Protein AF-A0A6B0HP04-F1 (afdb_monomer)

Foldseek 3Di:
DDADDFDQLVLLLLQLLLVLVLPDQDDVQFHLACQQLLNQLVVLLVVCLVPQDLVSQQSNLDCSNFVCSVPCHSVNLCVLDPHSNVVNVVLVCLLPDPDDDQVVCVNDPHNQSSLQSSCSSVVQRHARGHPLLLQLLVLRPFDNDPGRVSVRVSVVSVVVVSCVRNNQSLVPGPSRDRSNSSSSSSSSRSSPDDPVRSCVSRDDLVSNPSPCSSVQDRPPDFWDFDPCVVLLVQLLVQVVQVQQDCPHDCPGSLNSHHDVVLVVLLVLCVPPQVVVDPQLQFDLVCLLVNLVSQQDQRPHPGRPQLVQLPNPVSVLLSVLLSVLCNVPSHLNSSLRSLLPPPVRDNSSSLVSQCVSSVVSDVQAQSSQQNSQVVVCSNPFAQGARRDQQLLQQNCVVTTPDHGDGGNDRSSRVSSRVNCNVPVVVSSVVRDDDDGSSSVNSSSVCPRPVNVVPD

pLDDT: mean 89.55, std 11.09, range [33.69, 98.44]

Solvent-accessible surface area (backbone atoms only — not comparable to full-atom values): 24514 Å² total; per-residue (Å²): 135,78,84,75,82,64,53,75,33,50,49,47,43,41,38,31,46,29,63,44,47,54,76,45,46,63,58,91,59,35,58,43,45,91,80,18,45,45,53,44,34,43,55,31,47,54,53,17,65,76,52,53,36,68,68,40,44,40,60,37,36,20,54,80,34,30,74,46,24,58,61,78,30,42,67,52,50,58,70,75,41,95,44,43,57,62,51,35,54,52,50,50,48,55,59,70,49,92,65,90,61,78,70,55,41,80,73,44,96,42,50,45,35,53,40,28,52,44,6,42,59,33,36,87,80,36,67,44,38,33,71,45,30,48,46,18,40,34,59,65,70,45,74,73,57,92,46,70,69,51,40,52,53,46,48,54,49,46,48,56,52,42,48,73,57,40,48,64,46,30,66,89,44,101,44,54,60,45,63,33,51,55,53,30,34,52,22,30,23,66,48,71,48,53,72,66,58,49,43,70,72,44,54,48,96,83,53,65,30,44,76,59,33,76,69,57,69,77,89,82,71,82,66,62,76,50,93,54,62,66,57,53,53,34,49,46,50,20,54,75,73,39,19,33,35,96,85,28,53,50,89,38,71,58,61,52,48,64,54,53,47,58,61,52,46,39,47,44,39,63,71,50,47,57,77,71,45,54,56,62,66,41,47,44,84,45,41,62,62,52,55,54,70,58,53,43,31,75,86,46,101,45,34,44,59,19,45,76,55,61,36,72,63,12,39,53,50,50,49,48,52,52,52,55,34,69,75,41,24,60,61,37,14,54,39,48,9,47,51,55,36,79,89,54,61,66,45,47,25,48,43,38,40,45,69,77,51,40,92,76,34,95,60,26,36,66,51,46,23,55,54,24,47,55,42,20,49,77,38,32,75,72,30,46,58,50,44,64,74,35,49,35,50,48,33,55,74,28,28,99,46,84,69,73,87,41,64,52,48,69,61,48,51,49,53,32,52,33,42,46,70,50,53,46,54,54,39,55,78,70,41,87,84,62,35,25,64,54,54,44,46,53,36,54,55,58,25,65,87,56,60,64,73,121

Mean predicted aligned error: 9.83 Å

Radius of gyration: 28.69 Å; Cα contacts (8 Å, |Δi|>4): 648; chains: 1; bounding box: 61×45×86 Å

Secondary structure (DSSP, 8-state):
-------HHHHHHHHHHHHHHTT-SEETTEE-STTSHHHHHHHHHHHHHHS--HHHHHHHSSTTT-GGGGTTHHHHHHHHSSSHHHHHHHHHHHHH-SS--GGGGGTSS-HHHHHHHHHHHSTTTS----HHHHHHHHHTT----SSHHHHHHHHHHHHHHHHHHT-STTTTSTT---HHHHHHHHHHHHHHS-HHHHHHHH--SS-TT-TTSTT---S-----B-S-HHHHHHHHHHHHTTTTSTT--TTSTTTT---HHHHHHHHHIIIIIHHH--TTS--TTTHHHHHHHTT--TTSSS-HHHHHTTTHHHHHHHHHHHHHHHHSHHHHHHHHHHHH-TTS-HHHHHHHHHHHHGGG-TTSHHHHHHHHHHHHHHSTTT-PPP-HHHHHHHHHHHBS-PPPSS--HHHHHHHHHHIIIIIIHHHTTTSSS--HHHHHHHHHHHSHHHHT--

Nearest PDB structures (foldseek):
  8afa-assembly1_A  TM=1.243E-01  e=7.613E+00  Thermococcus kodakarensis

Structure (mmCIF, N/CA/C/O backbone):
data_AF-A0A6B0HP04-F1
#
_entry.id   AF-A0A6B0HP04-F1
#
loop_
_atom_site.group_PDB
_atom_site.id
_atom_site.type_symbol
_atom_site.label_atom_id
_atom_site.label_alt_id
_atom_site.label_comp_id
_atom_site.label_asym_id
_atom_site.label_entity_id
_atom_site.label_seq_id
_atom_site.pdbx_PDB_ins_code
_atom_site.Cartn_x
_atom_site.Cartn_y
_atom_site.Cartn_z
_atom_site.occupancy
_atom_site.B_iso_or_equiv
_atom_site.auth_seq_id
_atom_site.auth_comp_id
_atom_site.auth_asym_id
_atom_site.auth_atom_id
_atom_site.pdbx_PDB_model_num
ATOM 1 N N . MET A 1 1 ? -24.198 5.811 -0.602 1.00 44.31 1 MET A N 1
ATOM 2 C CA . MET A 1 1 ? -22.873 5.633 0.008 1.00 44.31 1 MET A CA 1
ATOM 3 C C . MET A 1 1 ? -21.838 5.913 -1.053 1.00 44.31 1 MET A C 1
ATOM 5 O O . MET A 1 1 ? -21.902 5.335 -2.134 1.00 44.31 1 MET A O 1
ATOM 9 N N . THR A 1 2 ? -20.998 6.901 -0.793 1.00 41.59 2 THR A N 1
ATOM 10 C CA . THR A 1 2 ? -19.777 7.172 -1.546 1.00 41.59 2 THR A CA 1
ATOM 11 C C . THR A 1 2 ? -18.759 6.116 -1.142 1.00 41.59 2 THR A C 1
ATOM 13 O O . THR A 1 2 ? -18.532 5.911 0.039 1.00 41.59 2 THR A O 1
ATOM 16 N N . TYR A 1 3 ? -18.212 5.396 -2.114 1.00 49.06 3 TYR A N 1
ATOM 17 C CA . TYR A 1 3 ? -17.184 4.394 -1.861 1.00 49.06 3 TYR A CA 1
ATOM 18 C C . TYR A 1 3 ? -15.861 5.108 -1.561 1.00 49.06 3 TYR A C 1
ATOM 20 O O . TYR A 1 3 ? -15.370 5.855 -2.415 1.00 49.06 3 TYR A O 1
ATOM 28 N N . HIS A 1 4 ? -15.311 4.919 -0.359 1.00 64.38 4 HIS A N 1
ATOM 29 C CA . HIS A 1 4 ? -13.972 5.392 -0.025 1.00 64.38 4 HIS A CA 1
ATOM 30 C C . HIS A 1 4 ? -12.952 4.405 -0.602 1.00 64.38 4 HIS A C 1
ATOM 32 O O . HIS A 1 4 ? -12.793 3.294 -0.107 1.00 64.38 4 HIS A O 1
ATOM 38 N N . SER A 1 5 ? -12.281 4.792 -1.688 1.00 67.62 5 SER A N 1
ATOM 39 C CA . SER A 1 5 ? -11.224 3.965 -2.275 1.00 67.62 5 SER A CA 1
ATOM 40 C C . SER A 1 5 ? -9.952 4.116 -1.447 1.00 67.62 5 SER A C 1
ATOM 42 O O . SER A 1 5 ? -9.248 5.120 -1.578 1.00 67.62 5 SER A O 1
ATOM 44 N N . VAL A 1 6 ? -9.645 3.111 -0.629 1.00 76.94 6 VAL A N 1
ATOM 45 C CA . VAL A 1 6 ? -8.334 2.973 0.017 1.00 76.94 6 VAL A CA 1
ATOM 46 C C . VAL A 1 6 ? -7.264 2.577 -1.014 1.00 76.94 6 VAL A C 1
ATOM 48 O O . VAL A 1 6 ? -7.573 2.055 -2.088 1.00 76.94 6 VAL A O 1
ATOM 51 N N . GLY A 1 7 ? -5.999 2.902 -0.739 1.00 75.25 7 GLY A N 1
ATOM 52 C CA . GLY A 1 7 ? -4.878 2.597 -1.629 1.00 75.25 7 GLY A CA 1
ATOM 53 C C . GLY A 1 7 ? -4.418 1.135 -1.534 1.00 75.25 7 GLY A C 1
ATOM 54 O O . GLY A 1 7 ? -4.752 0.430 -0.586 1.00 75.25 7 GLY A O 1
ATOM 55 N N . PRO A 1 8 ? -3.590 0.664 -2.484 1.00 77.00 8 PRO A N 1
ATOM 56 C CA . PRO A 1 8 ? -3.168 -0.739 -2.568 1.00 77.00 8 PRO A CA 1
ATOM 57 C C . PRO A 1 8 ? -2.414 -1.238 -1.327 1.00 77.00 8 PRO A C 1
ATOM 59 O O . PRO A 1 8 ? -2.502 -2.412 -0.994 1.00 77.00 8 PRO A O 1
ATOM 62 N N . ARG A 1 9 ? -1.687 -0.361 -0.620 1.00 79.44 9 ARG A N 1
ATOM 63 C CA . ARG A 1 9 ? -1.007 -0.729 0.632 1.00 79.44 9 ARG A CA 1
ATOM 64 C C . ARG A 1 9 ? -1.981 -0.901 1.795 1.00 79.44 9 ARG A C 1
ATOM 66 O O . ARG A 1 9 ? -1.792 -1.804 2.597 1.00 79.44 9 ARG A O 1
ATOM 73 N N . GLN A 1 10 ? -3.017 -0.063 1.876 1.00 85.62 10 GLN A N 1
ATOM 74 C CA . GLN A 1 10 ? -4.086 -0.243 2.860 1.00 85.62 10 GLN A CA 1
ATOM 75 C C . GLN A 1 10 ? -4.909 -1.506 2.568 1.00 85.62 10 GLN A C 1
ATOM 77 O O . GLN A 1 10 ? -5.288 -2.200 3.502 1.00 85.62 10 GLN A O 1
ATOM 82 N N . ILE A 1 11 ? -5.136 -1.835 1.291 1.00 86.19 11 ILE A N 1
ATOM 83 C CA . ILE A 1 11 ? -5.772 -3.102 0.893 1.00 86.19 11 ILE A CA 1
ATOM 84 C C . ILE A 1 11 ? -4.924 -4.291 1.352 1.00 86.19 11 ILE A C 1
ATOM 86 O O . ILE A 1 11 ? -5.423 -5.140 2.080 1.00 86.19 11 ILE A O 1
ATOM 90 N N . ALA A 1 12 ? -3.626 -4.299 1.028 1.00 83.75 12 ALA A N 1
ATOM 91 C CA . ALA A 1 12 ? -2.720 -5.361 1.468 1.00 83.75 12 ALA A CA 1
ATOM 92 C C . ALA A 1 12 ? -2.647 -5.479 3.004 1.00 83.75 12 ALA A C 1
ATOM 94 O O . ALA A 1 12 ? -2.504 -6.577 3.530 1.00 83.75 12 ALA A O 1
ATOM 95 N N . LEU A 1 13 ? -2.767 -4.361 3.731 1.00 89.19 13 LEU A N 1
ATOM 96 C CA . LEU A 1 13 ? -2.840 -4.349 5.193 1.00 89.19 13 LEU A CA 1
ATOM 97 C C . LEU A 1 13 ? -4.116 -5.021 5.719 1.00 89.19 13 LEU A C 1
ATOM 99 O O . LEU A 1 13 ? -4.037 -5.795 6.669 1.00 89.19 13 LEU A O 1
ATOM 103 N N . LEU A 1 14 ? -5.270 -4.734 5.110 1.00 92.94 14 LEU A N 1
ATOM 104 C CA . LEU A 1 14 ? -6.551 -5.358 5.456 1.00 92.94 14 LEU A CA 1
ATOM 105 C C . LEU A 1 14 ? -6.534 -6.865 5.166 1.00 92.94 14 LEU A C 1
ATOM 107 O O . LEU A 1 14 ? -6.918 -7.656 6.021 1.00 92.94 14 LEU A O 1
ATOM 111 N N . GLU A 1 15 ? -6.041 -7.267 3.997 1.00 91.00 15 GLU A N 1
ATOM 112 C CA . GLU A 1 15 ? -5.944 -8.678 3.599 1.00 91.00 15 GLU A CA 1
ATOM 113 C C . GLU A 1 15 ? -4.979 -9.454 4.513 1.00 91.00 15 GLU A C 1
ATOM 115 O O . GLU A 1 15 ? -5.320 -10.524 5.017 1.00 91.00 15 GLU A O 1
ATOM 120 N N . ALA A 1 16 ? -3.814 -8.875 4.832 1.00 90.62 16 ALA A N 1
ATOM 121 C CA . ALA A 1 16 ? -2.870 -9.477 5.774 1.00 90.62 16 ALA A CA 1
ATOM 122 C C . ALA A 1 16 ? -3.446 -9.579 7.197 1.00 90.62 16 ALA A C 1
ATOM 124 O O . ALA A 1 16 ? -3.199 -10.562 7.899 1.00 90.62 16 ALA A O 1
ATOM 125 N N . TRP A 1 17 ? -4.233 -8.586 7.625 1.00 95.00 17 TRP A N 1
ATOM 126 C CA . TRP A 1 17 ? -4.972 -8.648 8.883 1.00 95.00 17 TRP A CA 1
ATOM 127 C C . TRP A 1 17 ? -5.967 -9.812 8.889 1.00 95.00 17 TRP A C 1
ATOM 129 O O . TRP A 1 17 ? -5.932 -10.612 9.823 1.00 95.00 17 TRP A O 1
ATOM 139 N N . ALA A 1 18 ? -6.782 -9.952 7.838 1.00 94.81 18 ALA A N 1
ATOM 140 C CA . ALA A 1 18 ? -7.770 -11.023 7.704 1.00 94.81 18 ALA A CA 1
ATOM 141 C C . ALA A 1 18 ? -7.137 -12.414 7.858 1.00 94.81 18 ALA A C 1
ATOM 143 O O . ALA A 1 18 ? -7.615 -13.238 8.641 1.00 94.81 18 ALA A O 1
ATOM 144 N N . ASP A 1 19 ? -6.030 -12.657 7.155 1.00 92.00 19 ASP A N 1
ATOM 145 C CA . ASP A 1 19 ? -5.309 -13.929 7.213 1.00 92.00 19 ASP A CA 1
ATOM 146 C C . ASP A 1 19 ? -4.679 -14.174 8.593 1.00 92.00 19 ASP A C 1
ATOM 148 O O . ASP A 1 19 ? -4.688 -15.301 9.102 1.00 92.00 19 ASP A O 1
ATOM 152 N N . HIS A 1 20 ? -4.160 -13.124 9.236 1.00 94.12 20 HIS A N 1
ATOM 153 C CA . HIS A 1 20 ? -3.563 -13.222 10.565 1.00 94.12 20 HIS A CA 1
ATOM 154 C C . HIS A 1 20 ? -4.596 -13.656 11.615 1.00 94.12 20 HIS A C 1
ATOM 156 O O . HIS A 1 20 ? -4.400 -14.659 12.315 1.00 94.12 20 HIS A O 1
ATOM 162 N N . ILE A 1 21 ? -5.724 -12.946 11.698 1.00 96.06 21 ILE A N 1
ATOM 163 C CA . ILE A 1 21 ? -6.712 -13.154 12.765 1.00 96.06 21 ILE A CA 1
ATOM 164 C C . ILE A 1 21 ? -7.585 -14.393 12.578 1.00 96.06 21 ILE A C 1
ATOM 166 O O . ILE A 1 21 ? -8.239 -14.818 13.525 1.00 96.06 21 ILE A O 1
ATOM 170 N N . GLN A 1 22 ? -7.557 -15.048 11.415 1.00 94.88 22 GLN A N 1
ATOM 171 C CA . GLN A 1 22 ? -8.147 -16.386 11.269 1.00 94.88 22 GLN A CA 1
ATOM 172 C C . GLN A 1 22 ? -7.463 -17.425 12.171 1.00 94.88 22 GLN A C 1
ATOM 174 O O . GLN A 1 22 ? -8.083 -18.414 12.566 1.00 94.88 22 GLN A O 1
ATOM 179 N N . SER A 1 23 ? -6.184 -17.220 12.504 1.00 92.62 23 SER A N 1
ATOM 180 C CA . SER A 1 23 ? -5.383 -18.179 13.277 1.00 92.62 23 SER A CA 1
ATOM 181 C C . SER A 1 23 ? -4.893 -17.639 14.620 1.00 92.62 23 SER A C 1
ATOM 183 O O . SER A 1 23 ? -4.791 -18.404 15.582 1.00 92.62 23 SER A O 1
ATOM 185 N N . ALA A 1 24 ? -4.611 -16.339 14.710 1.00 94.88 24 ALA A N 1
ATOM 186 C CA . ALA A 1 24 ? -4.189 -15.679 15.934 1.00 94.88 24 ALA A CA 1
ATOM 187 C C . ALA A 1 24 ? -5.388 -15.036 16.641 1.00 94.88 24 ALA A C 1
ATOM 189 O O . ALA A 1 24 ? -6.139 -14.270 16.046 1.00 94.88 24 ALA A O 1
ATOM 190 N N . ASN A 1 25 ? -5.545 -15.318 17.934 1.00 95.12 25 ASN A N 1
ATOM 191 C CA . ASN A 1 25 ? -6.618 -14.753 18.757 1.00 95.12 25 ASN A CA 1
ATOM 192 C C . ASN A 1 25 ? -6.161 -13.575 19.635 1.00 95.12 25 ASN A C 1
ATOM 194 O O . ASN A 1 25 ? -6.972 -12.970 20.327 1.00 95.12 25 ASN A O 1
ATOM 198 N N . SER A 1 26 ? -4.864 -13.271 19.664 1.00 96.25 26 SER A N 1
ATOM 199 C CA . SER A 1 26 ? -4.288 -12.157 20.420 1.00 96.25 26 SER A CA 1
ATOM 200 C C . SER A 1 26 ? -2.874 -11.850 19.936 1.00 96.25 26 SER A C 1
ATOM 202 O O . SER A 1 26 ? -2.178 -12.726 19.411 1.00 96.25 26 SER A O 1
ATOM 204 N N . GLY A 1 27 ? -2.431 -10.615 20.154 1.00 93.69 27 GLY A N 1
ATOM 205 C CA . GLY A 1 27 ? -1.087 -10.170 19.811 1.00 93.69 27 GLY A CA 1
ATOM 206 C C . GLY A 1 27 ? -0.803 -8.754 20.309 1.00 93.69 27 GLY A C 1
ATOM 207 O O . GLY A 1 27 ? -1.573 -8.196 21.095 1.00 93.69 27 GLY A O 1
ATOM 208 N N . PRO A 1 28 ? 0.327 -8.154 19.904 1.00 91.56 28 PRO A N 1
ATOM 209 C CA . PRO A 1 28 ? 0.618 -6.762 20.219 1.00 91.56 28 PRO A CA 1
ATOM 210 C C . PRO A 1 28 ? -0.501 -5.851 19.703 1.00 91.56 28 PRO A C 1
ATOM 212 O O . PRO A 1 28 ? -0.720 -5.758 18.503 1.00 91.56 28 PRO A O 1
ATOM 215 N N . GLY A 1 29 ? -1.216 -5.185 20.609 1.00 90.44 29 GLY A N 1
ATOM 216 C CA . GLY A 1 29 ? -2.232 -4.194 20.246 1.00 90.44 29 GLY A CA 1
ATOM 217 C C . GLY A 1 29 ? -3.605 -4.738 19.842 1.00 90.44 29 GLY A C 1
ATOM 218 O O . GLY A 1 29 ? -4.435 -3.917 19.465 1.00 90.44 29 GLY A O 1
ATOM 219 N N . PHE A 1 30 ? -3.864 -6.050 19.944 1.00 95.69 30 PHE A N 1
ATOM 220 C CA . PHE A 1 30 ? -5.200 -6.616 19.715 1.00 95.69 30 PHE A CA 1
ATOM 221 C C . PHE A 1 30 ? -5.510 -7.846 20.592 1.00 95.69 30 PHE A C 1
ATOM 223 O O . PHE A 1 30 ? -4.615 -8.617 20.955 1.00 95.69 30 PHE A O 1
ATOM 230 N N . ASP A 1 31 ? -6.788 -8.045 20.916 1.00 96.88 31 ASP A N 1
ATOM 231 C CA . ASP A 1 31 ? -7.305 -9.148 21.734 1.00 96.88 31 ASP A CA 1
ATOM 232 C C . ASP A 1 31 ? -8.700 -9.600 21.254 1.00 96.88 31 ASP A C 1
ATOM 234 O O . ASP A 1 31 ? -9.708 -8.908 21.427 1.00 96.88 31 ASP A O 1
ATOM 238 N N . LEU A 1 32 ? -8.754 -10.796 20.666 1.00 97.50 32 LEU A N 1
ATOM 239 C CA . LEU A 1 32 ? -9.968 -11.466 20.181 1.00 97.50 32 LEU A CA 1
ATOM 240 C C . LEU A 1 32 ? -10.370 -12.635 21.096 1.00 97.50 32 LEU A C 1
ATOM 242 O O . LEU A 1 32 ? -11.213 -13.450 20.739 1.00 97.50 32 LEU A O 1
ATOM 246 N N . THR A 1 33 ? -9.752 -12.764 22.272 1.00 96.62 33 THR A N 1
ATOM 247 C CA . THR A 1 33 ? -10.056 -13.850 23.211 1.00 96.62 33 THR A CA 1
ATOM 248 C C . THR A 1 33 ? -11.347 -13.587 23.985 1.00 96.62 33 THR A C 1
ATOM 250 O O . THR A 1 33 ? -11.877 -12.478 23.991 1.00 96.62 33 THR A O 1
ATOM 253 N N . ASP A 1 34 ? -11.817 -14.574 24.749 1.00 92.69 34 ASP A N 1
ATOM 254 C CA . ASP A 1 34 ? -12.937 -14.392 25.681 1.00 92.69 34 ASP A CA 1
ATOM 255 C C . ASP A 1 34 ? -12.640 -13.403 26.827 1.00 92.69 34 ASP A C 1
ATOM 257 O O . ASP A 1 34 ? -13.553 -13.025 27.563 1.00 92.69 34 ASP A O 1
ATOM 261 N N . GLU A 1 35 ? -11.390 -12.966 26.998 1.00 92.38 35 GLU A N 1
ATOM 262 C CA . GLU A 1 35 ? -10.992 -11.968 27.997 1.00 92.38 35 GLU A CA 1
ATOM 263 C C . GLU A 1 35 ? -10.857 -10.553 27.410 1.00 92.38 35 GLU A C 1
ATOM 265 O O . GLU A 1 35 ? -10.394 -9.646 28.112 1.00 92.38 35 GLU A O 1
ATOM 270 N N . ASN A 1 36 ? -11.291 -10.352 26.159 1.00 95.56 36 ASN A N 1
ATOM 271 C CA . ASN A 1 36 ? -11.184 -9.086 25.440 1.00 95.56 36 ASN A CA 1
ATOM 272 C C . ASN A 1 36 ? -11.867 -7.907 26.154 1.00 95.56 36 ASN A C 1
ATOM 274 O O . ASN A 1 36 ? -12.677 -8.053 27.079 1.00 95.56 36 ASN A O 1
ATOM 278 N N . ARG A 1 37 ? -11.548 -6.688 25.699 1.00 95.94 37 ARG A N 1
ATOM 279 C CA . ARG A 1 37 ? -12.047 -5.460 26.331 1.00 95.94 37 ARG A CA 1
ATOM 280 C C . ARG A 1 37 ? -13.579 -5.392 26.346 1.00 95.94 37 ARG A C 1
ATOM 282 O O . ARG A 1 37 ? -14.122 -4.974 27.360 1.00 95.94 37 ARG A O 1
ATOM 289 N N . THR A 1 38 ? -14.277 -5.870 25.314 1.00 97.56 38 THR A N 1
ATOM 290 C CA . THR A 1 38 ? -15.752 -5.895 25.267 1.00 97.56 38 THR A CA 1
ATOM 291 C C . THR A 1 38 ? -16.346 -6.759 26.378 1.00 97.56 38 THR A C 1
ATOM 293 O O . THR A 1 38 ? -17.185 -6.276 27.142 1.00 97.56 38 THR A O 1
ATOM 296 N N . HIS A 1 39 ? -15.862 -7.990 26.556 1.00 96.94 39 HIS A N 1
ATOM 297 C CA . HIS A 1 39 ? -16.308 -8.850 27.656 1.00 96.94 39 HIS A CA 1
ATOM 298 C C . HIS A 1 39 ? -15.962 -8.259 29.029 1.00 96.94 39 HIS A C 1
ATOM 300 O O . HIS A 1 39 ? -16.782 -8.313 29.952 1.00 96.94 39 HIS A O 1
ATOM 306 N N . ARG A 1 40 ? -14.786 -7.628 29.174 1.00 97.25 40 ARG A N 1
ATOM 307 C CA . ARG A 1 40 ? -14.430 -6.911 30.411 1.00 97.25 40 ARG A CA 1
ATOM 308 C C . ARG A 1 40 ? -15.400 -5.764 30.698 1.00 97.25 40 ARG A C 1
ATOM 310 O O . ARG A 1 40 ? -15.859 -5.654 31.835 1.00 97.25 40 ARG A O 1
ATOM 317 N N . THR A 1 41 ? -15.762 -4.952 29.705 1.00 98.25 41 THR A N 1
ATOM 318 C CA . THR A 1 41 ? -16.743 -3.862 29.857 1.00 98.25 41 THR A CA 1
ATOM 319 C C . THR A 1 41 ? -18.097 -4.381 30.295 1.00 98.25 41 THR A C 1
ATOM 321 O O . THR A 1 41 ? -18.634 -3.889 31.286 1.00 98.25 41 THR A O 1
ATOM 324 N N . GLN A 1 42 ? -18.619 -5.407 29.626 1.00 98.25 42 GLN A N 1
ATOM 325 C CA . GLN A 1 42 ? -19.915 -5.993 29.962 1.00 98.25 42 GLN A CA 1
ATOM 326 C C . GLN A 1 42 ? -19.917 -6.563 31.386 1.00 98.25 42 GLN A C 1
ATOM 328 O O . GLN A 1 42 ? -20.769 -6.196 32.195 1.00 98.25 42 GLN A O 1
ATOM 333 N N . GLY A 1 43 ? -18.909 -7.364 31.749 1.00 97.94 43 GLY A N 1
ATOM 334 C CA . GLY A 1 43 ? -18.809 -7.946 33.089 1.00 97.94 43 GLY A CA 1
ATOM 335 C C . GLY A 1 43 ? -18.634 -6.901 34.199 1.00 97.94 43 GLY A C 1
ATOM 336 O O . GLY A 1 43 ? -19.220 -7.026 35.279 1.00 97.94 43 GLY A O 1
ATOM 337 N N . ARG A 1 44 ? -17.857 -5.835 33.956 1.00 98.06 44 ARG A N 1
ATOM 338 C CA . ARG A 1 44 ? -17.693 -4.732 34.920 1.00 98.06 44 ARG A CA 1
ATOM 339 C C . ARG A 1 44 ? -18.950 -3.874 35.028 1.00 98.06 44 ARG A C 1
ATOM 341 O O . ARG A 1 44 ? -19.288 -3.476 36.142 1.00 98.06 44 ARG A O 1
ATOM 348 N N . ALA A 1 45 ? -19.660 -3.641 33.926 1.00 98.19 45 ALA A N 1
ATOM 349 C CA . ALA A 1 45 ? -20.937 -2.937 33.929 1.00 98.19 45 ALA A CA 1
ATOM 350 C C . ALA A 1 45 ? -21.991 -3.724 34.717 1.00 98.19 45 ALA A C 1
ATOM 352 O O . ALA A 1 45 ? -22.591 -3.174 35.634 1.00 98.19 45 ALA A O 1
ATOM 353 N N . GLU A 1 46 ? -22.147 -5.025 34.462 1.00 98.31 46 GLU A N 1
ATOM 354 C CA . GLU A 1 46 ? -23.054 -5.891 35.230 1.00 98.31 46 GLU A CA 1
ATOM 355 C C . GLU A 1 46 ? -22.709 -5.913 36.724 1.00 98.31 46 GLU A C 1
ATOM 357 O O . GLU A 1 46 ? -23.587 -5.790 37.582 1.00 98.31 46 GLU A O 1
ATOM 362 N N . SER A 1 47 ? -21.418 -6.024 37.049 1.00 98.00 47 SER A N 1
ATOM 363 C CA . SER A 1 47 ? -20.941 -5.985 38.431 1.00 98.00 47 SER A CA 1
ATOM 364 C C . SER A 1 47 ? -21.257 -4.652 39.113 1.00 98.00 47 SER A C 1
ATOM 366 O O . SER A 1 47 ? -21.662 -4.650 40.277 1.00 98.00 47 SER A O 1
ATOM 368 N N . PHE A 1 48 ? -21.082 -3.525 38.420 1.00 98.44 48 PHE A N 1
ATOM 369 C CA . PHE A 1 48 ? -21.393 -2.200 38.948 1.00 98.44 48 PHE A CA 1
ATOM 370 C C . PHE A 1 48 ? -22.902 -1.995 39.129 1.00 98.44 48 PHE A C 1
ATOM 372 O O . PHE A 1 48 ? -23.330 -1.593 40.206 1.00 98.44 48 PHE A O 1
ATOM 379 N N . LEU A 1 49 ? -23.711 -2.359 38.132 1.00 98.31 49 LEU A N 1
ATOM 380 C CA . LEU A 1 49 ? -25.173 -2.258 38.176 1.00 98.31 49 LEU A CA 1
ATOM 381 C C . LEU A 1 49 ? -25.794 -3.119 39.288 1.00 98.31 49 LEU A C 1
ATOM 383 O O . LEU A 1 49 ? -26.808 -2.746 39.873 1.00 98.31 49 LEU A O 1
ATOM 387 N N . GLY A 1 50 ? -25.181 -4.262 39.613 1.00 97.94 50 GLY A N 1
ATOM 388 C CA . GLY A 1 50 ? -25.630 -5.127 40.705 1.00 97.94 50 GLY A CA 1
ATOM 389 C C . GLY A 1 50 ? -25.304 -4.619 42.118 1.00 97.94 50 GLY A C 1
ATOM 390 O O . GLY A 1 50 ? -25.945 -5.059 43.073 1.00 97.94 50 GLY A O 1
ATOM 391 N N . ASP A 1 51 ? -24.307 -3.740 42.271 1.00 97.69 51 ASP A N 1
ATOM 392 C CA . ASP A 1 51 ? -23.860 -3.170 43.557 1.00 97.69 51 ASP A CA 1
ATOM 393 C C . ASP A 1 51 ? -23.112 -1.835 43.320 1.00 97.69 51 ASP A C 1
ATOM 395 O O . ASP A 1 51 ? -21.872 -1.815 43.267 1.00 97.69 51 ASP A O 1
ATOM 399 N N . PRO A 1 52 ? -23.849 -0.719 43.137 1.00 97.44 52 PRO A N 1
ATOM 400 C CA . PRO A 1 52 ? -23.295 0.567 42.712 1.00 97.44 52 PRO A CA 1
ATOM 401 C C . PRO A 1 52 ? -22.401 1.204 43.780 1.00 97.44 52 PRO A C 1
ATOM 403 O O . PRO A 1 52 ? -22.832 1.978 44.631 1.00 97.44 52 PRO A O 1
ATOM 406 N N . THR A 1 53 ? -21.110 0.885 43.742 1.00 98.00 53 THR A N 1
ATOM 407 C CA . THR A 1 53 ? -20.100 1.456 44.641 1.00 98.00 53 THR A CA 1
ATOM 408 C C . THR A 1 53 ? -19.052 2.221 43.849 1.00 98.00 53 THR A C 1
ATOM 410 O O . THR A 1 53 ? -18.709 1.833 42.732 1.00 98.00 53 THR A O 1
ATOM 413 N N . GLU A 1 54 ? -18.467 3.265 44.446 1.00 97.44 54 GLU A N 1
ATOM 414 C CA . GLU A 1 54 ? -17.384 4.029 43.805 1.00 97.44 54 GLU A CA 1
ATOM 415 C C . GLU A 1 54 ? -16.215 3.134 43.370 1.00 97.44 54 GLU A C 1
ATOM 417 O O . GLU A 1 54 ? -15.610 3.362 42.328 1.00 97.44 54 GLU A O 1
ATOM 422 N N . ASN A 1 55 ? -15.899 2.091 44.147 1.00 97.38 55 ASN A N 1
ATOM 423 C CA . ASN A 1 55 ? -14.831 1.152 43.805 1.00 97.38 55 ASN A CA 1
ATOM 424 C C . ASN A 1 55 ? -15.159 0.354 42.539 1.00 97.38 55 ASN A C 1
ATOM 426 O O . ASN A 1 55 ? -14.312 0.262 41.658 1.00 97.38 55 ASN A O 1
ATOM 430 N N . ARG A 1 56 ? -16.380 -0.180 42.414 1.00 97.81 56 ARG A N 1
ATOM 431 C CA . ARG A 1 56 ? -16.791 -0.896 41.196 1.00 97.81 56 ARG A CA 1
ATOM 432 C C . ARG A 1 56 ? -16.903 0.039 39.998 1.00 97.81 56 ARG A C 1
ATOM 434 O O . ARG A 1 56 ? -16.524 -0.348 38.897 1.00 97.81 56 ARG A O 1
ATOM 441 N N . PHE A 1 57 ? -17.335 1.282 40.214 1.00 97.56 57 PHE A N 1
ATOM 442 C CA . PHE A 1 57 ? -17.311 2.292 39.161 1.00 97.56 57 PHE A CA 1
ATOM 443 C C . PHE A 1 57 ? -15.884 2.561 38.668 1.00 97.56 57 PHE A C 1
ATOM 445 O O . PHE A 1 57 ? -15.657 2.602 37.469 1.00 97.56 57 PHE A O 1
ATOM 452 N N . ARG A 1 58 ? -14.896 2.676 39.566 1.00 96.94 58 ARG A N 1
ATOM 453 C CA . ARG A 1 58 ? -13.480 2.853 39.185 1.00 96.94 58 ARG A CA 1
ATOM 454 C C . ARG A 1 58 ? -12.914 1.675 38.396 1.00 96.94 58 ARG A C 1
ATOM 456 O O . ARG A 1 58 ? -12.030 1.882 37.575 1.00 96.94 58 ARG A O 1
ATOM 463 N N . GLU A 1 59 ? -13.392 0.457 38.643 1.00 96.62 59 GLU A N 1
ATOM 464 C CA . GLU A 1 59 ? -13.006 -0.716 37.849 1.00 96.62 59 GL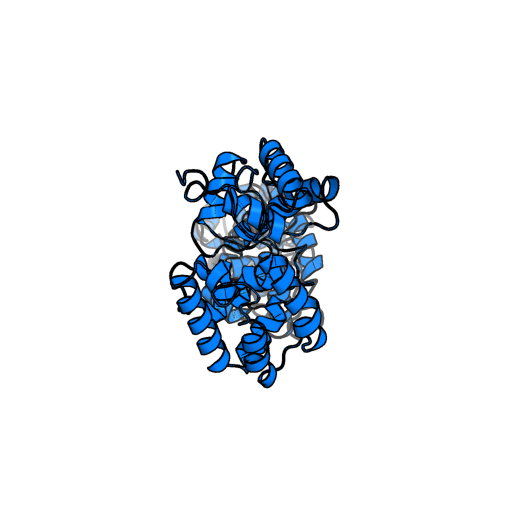U A CA 1
ATOM 465 C C . GLU A 1 59 ? -13.603 -0.660 36.432 1.00 96.62 59 GLU A C 1
ATOM 467 O O . GLU A 1 59 ? -12.903 -0.933 35.453 1.00 96.62 59 GLU A O 1
ATOM 472 N N . LEU A 1 60 ? -14.878 -0.271 36.315 1.00 97.00 60 LEU A N 1
ATOM 473 C CA . LEU A 1 60 ? -15.550 -0.057 35.031 1.00 97.00 60 LEU A CA 1
ATOM 474 C C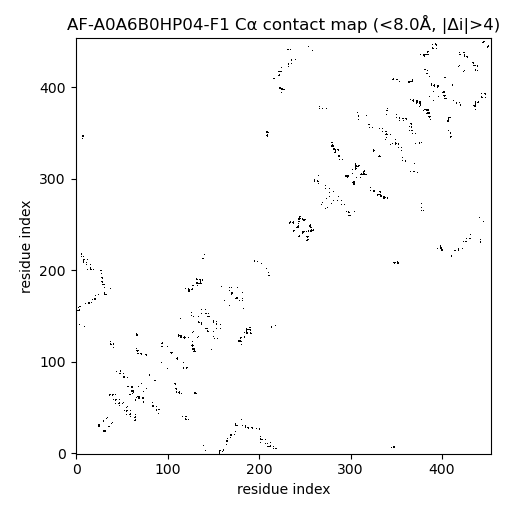 . LEU A 1 60 ? -14.928 1.107 34.245 1.00 97.00 60 LEU A C 1
ATOM 476 O O . LEU A 1 60 ? -14.672 0.988 33.054 1.00 97.00 60 LEU A O 1
ATOM 480 N N . TRP A 1 61 ? -14.645 2.217 34.918 1.00 96.12 61 TRP A N 1
ATOM 481 C CA . TRP A 1 61 ? -14.131 3.447 34.326 1.00 96.12 61 TRP A CA 1
ATOM 482 C C . TRP A 1 61 ? -12.600 3.507 34.418 1.00 96.12 61 TRP A C 1
ATOM 484 O O . TRP A 1 61 ? -12.014 4.353 35.099 1.00 96.12 61 TRP A O 1
ATOM 494 N N . SER A 1 62 ? -11.949 2.559 33.742 1.00 94.88 62 SER A N 1
ATOM 495 C CA . SER A 1 62 ? -10.493 2.392 33.698 1.00 94.88 62 SER A CA 1
ATOM 496 C C . SER A 1 62 ? -10.009 2.072 32.284 1.00 94.88 62 SER A C 1
ATOM 498 O O . SER A 1 62 ? -10.782 1.552 31.486 1.00 94.88 62 SER A O 1
ATOM 500 N N . TYR A 1 63 ? -8.723 2.313 31.992 1.00 92.38 63 TYR A N 1
ATOM 501 C CA . TYR A 1 63 ? -8.118 2.039 30.674 1.00 92.38 6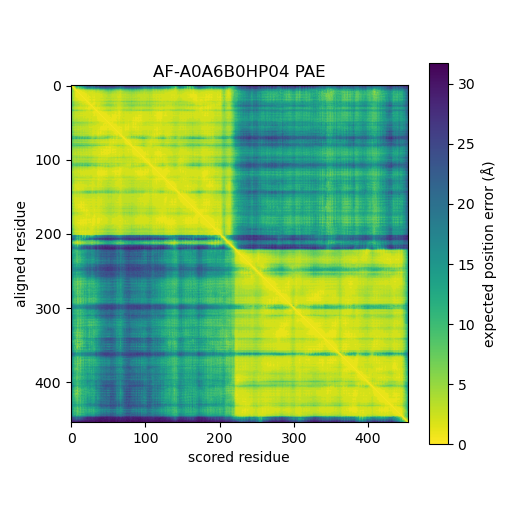3 TYR A CA 1
ATOM 502 C C . TYR A 1 63 ? -8.337 0.601 30.183 1.00 92.38 63 TYR A C 1
ATOM 504 O O . TYR A 1 63 ? -8.550 0.355 29.001 1.00 92.38 63 TYR A O 1
ATOM 512 N N . GLU A 1 64 ? -8.274 -0.365 31.103 1.00 91.56 64 GLU A N 1
ATOM 513 C CA . GLU A 1 64 ? -8.400 -1.791 30.778 1.00 91.56 64 GLU A CA 1
ATOM 514 C C . GLU A 1 64 ? -9.798 -2.162 30.265 1.00 91.56 64 GLU A C 1
ATOM 516 O O . GLU A 1 64 ? -9.949 -3.185 29.585 1.00 91.56 64 GLU A O 1
ATOM 521 N N . THR A 1 65 ? -10.790 -1.327 30.588 1.00 95.00 65 THR A N 1
ATOM 522 C CA . THR A 1 65 ? -12.211 -1.519 30.296 1.00 95.00 65 THR A CA 1
ATOM 523 C C . THR A 1 65 ? -12.723 -0.542 29.234 1.00 95.00 65 THR A C 1
ATOM 525 O O . THR A 1 65 ? -13.518 -0.931 28.387 1.00 95.00 65 THR A O 1
ATOM 528 N N . LEU A 1 66 ? -12.275 0.713 29.263 1.00 95.38 66 LEU A N 1
ATOM 529 C CA . LEU A 1 66 ? -12.617 1.784 28.328 1.00 95.38 66 LEU A CA 1
ATOM 530 C C . LEU A 1 66 ? -11.348 2.616 28.091 1.00 95.38 66 LEU A C 1
ATOM 532 O O . LEU A 1 66 ? -10.824 3.223 29.029 1.00 95.38 66 LEU A O 1
ATOM 536 N N . ALA A 1 67 ? -10.845 2.652 26.859 1.00 92.62 67 ALA A N 1
ATOM 537 C CA . ALA A 1 67 ? -9.588 3.312 26.500 1.00 92.62 67 ALA A CA 1
ATOM 538 C C . ALA A 1 67 ? -9.566 4.774 26.966 1.00 92.62 67 ALA A C 1
ATOM 540 O O . ALA A 1 67 ? -8.608 5.237 27.586 1.00 92.62 67 ALA A O 1
ATOM 541 N N . ASP A 1 68 ? -10.669 5.484 26.731 1.00 91.62 68 ASP A N 1
ATOM 542 C CA . ASP A 1 68 ? -10.756 6.922 26.978 1.00 91.62 68 ASP A CA 1
ATOM 543 C C . ASP A 1 68 ? -11.197 7.276 28.402 1.00 91.62 68 ASP A C 1
ATOM 545 O O . ASP A 1 68 ? -11.165 8.446 28.784 1.00 91.62 68 ASP A O 1
ATOM 549 N N . ALA A 1 69 ? -11.513 6.287 29.245 1.00 89.38 69 ALA A N 1
ATOM 550 C CA . ALA A 1 69 ? -11.883 6.529 30.642 1.00 89.38 69 ALA A CA 1
ATOM 551 C C . ALA A 1 69 ? -10.749 7.155 31.474 1.00 89.38 69 ALA A C 1
ATOM 553 O O . ALA A 1 69 ? -11.002 7.755 32.521 1.00 89.38 69 ALA A O 1
ATOM 554 N N . VAL A 1 70 ? -9.495 7.058 31.014 1.00 83.31 70 VAL A N 1
ATOM 555 C CA . VAL A 1 70 ? -8.346 7.737 31.641 1.00 83.31 70 VAL A CA 1
ATOM 556 C C . VAL A 1 70 ? -8.363 9.249 31.446 1.00 83.31 70 VAL A C 1
ATOM 558 O O . VAL A 1 70 ? -7.751 9.976 32.233 1.00 83.31 70 VAL A O 1
ATOM 561 N N . ILE A 1 71 ? -9.048 9.740 30.412 1.00 80.69 71 ILE A N 1
ATOM 562 C CA . ILE A 1 71 ? -9.176 11.167 30.145 1.00 80.69 71 ILE A CA 1
ATOM 563 C C . ILE A 1 71 ? -10.165 11.718 31.178 1.00 80.69 71 ILE A C 1
ATOM 565 O O . ILE A 1 71 ? -11.336 11.361 31.227 1.00 80.69 71 ILE A O 1
ATOM 569 N N . GLY A 1 72 ? -9.655 12.526 32.103 1.00 74.75 72 GLY A N 1
ATOM 570 C CA . GLY A 1 72 ? -10.411 13.002 33.262 1.00 74.75 72 GLY A CA 1
ATOM 571 C C . GLY A 1 72 ? -10.532 11.988 34.409 1.00 74.75 72 GLY A C 1
ATOM 572 O O . GLY A 1 72 ? -10.522 12.395 35.570 1.00 74.75 72 GLY A O 1
ATOM 573 N N . GLY A 1 73 ? -10.529 10.686 34.120 1.00 88.12 73 GLY A N 1
ATOM 574 C CA . GLY A 1 73 ? -10.517 9.629 35.130 1.00 88.12 73 GLY A CA 1
ATOM 575 C C . GLY A 1 73 ? -11.856 9.445 35.862 1.00 88.12 73 GLY A C 1
ATOM 576 O O . GLY A 1 73 ? -12.757 10.285 35.770 1.00 88.12 73 GLY A O 1
ATOM 577 N N . PRO A 1 74 ? -11.991 8.363 36.651 1.00 92.38 74 PRO A N 1
ATOM 578 C CA . PRO A 1 74 ? -13.241 8.027 37.339 1.00 92.38 74 PRO A CA 1
ATOM 579 C C . PRO A 1 74 ? -13.665 9.080 38.369 1.00 92.38 74 PRO A C 1
ATOM 581 O O . PRO A 1 74 ? -14.853 9.290 38.588 1.00 92.38 74 PRO A O 1
ATOM 584 N N . ASP A 1 75 ? -12.709 9.772 38.995 1.00 93.19 75 ASP A N 1
ATOM 585 C CA . ASP A 1 75 ? -12.992 10.797 40.003 1.00 93.19 75 ASP A CA 1
ATOM 586 C C . ASP A 1 75 ? -13.767 11.989 39.446 1.00 93.19 75 ASP A C 1
ATOM 588 O O . ASP A 1 75 ? -14.590 12.566 40.151 1.00 93.19 75 ASP A O 1
ATOM 592 N N . ILE A 1 76 ? -13.514 12.390 38.198 1.00 91.06 76 ILE A N 1
ATOM 593 C CA . ILE A 1 76 ? -14.239 13.521 37.612 1.00 91.06 76 ILE A CA 1
ATOM 594 C C . ILE A 1 76 ? -15.700 13.148 37.388 1.00 91.06 76 ILE A C 1
ATOM 596 O O . ILE A 1 76 ? -16.568 13.942 37.744 1.00 91.06 76 ILE A O 1
ATOM 600 N N . VAL A 1 77 ? -15.966 11.937 36.892 1.00 91.56 77 VAL A N 1
ATOM 601 C CA . VAL A 1 77 ? -17.337 11.437 36.736 1.00 91.56 77 VAL A CA 1
ATOM 602 C C . VAL A 1 77 ? -18.018 11.348 38.099 1.00 91.56 77 VAL A C 1
ATOM 604 O O . VAL A 1 77 ? -19.072 11.936 38.293 1.00 91.56 77 VAL A O 1
ATOM 607 N N . LEU A 1 78 ? -17.379 10.721 39.092 1.00 93.81 78 LEU A N 1
ATOM 608 C CA . LEU A 1 78 ? -17.938 10.603 40.445 1.00 93.81 78 LEU A CA 1
ATOM 609 C C . LEU A 1 78 ? -18.294 11.960 41.073 1.00 93.81 78 LEU A C 1
ATOM 611 O O . LEU A 1 78 ? -19.263 12.048 41.814 1.00 93.81 78 LEU A O 1
ATOM 615 N N . ASN A 1 79 ? -17.542 13.021 40.766 1.00 91.69 79 ASN A N 1
ATOM 616 C CA . ASN A 1 79 ? -17.821 14.371 41.265 1.00 91.69 79 ASN A CA 1
ATOM 617 C C . ASN A 1 79 ? -18.924 15.118 40.487 1.00 91.69 79 ASN A C 1
ATOM 619 O O . ASN A 1 79 ? -19.399 16.147 40.968 1.00 91.69 79 ASN A O 1
ATOM 623 N N . GLN A 1 80 ? -19.286 14.670 39.280 1.00 90.38 80 GLN A N 1
ATOM 624 C CA . GLN A 1 80 ? -20.359 15.265 38.469 1.00 90.38 80 GLN A CA 1
ATOM 625 C C . GLN A 1 80 ? -21.744 14.723 38.834 1.00 90.38 80 GLN A C 1
ATOM 627 O O . GLN A 1 80 ? -22.744 15.394 38.579 1.00 90.38 80 GLN A O 1
ATOM 632 N N . PHE A 1 81 ? -21.792 13.545 39.448 1.00 92.25 81 PHE A N 1
ATOM 633 C CA . PHE A 1 81 ? -23.018 12.879 39.865 1.00 92.25 81 PHE A CA 1
ATOM 634 C C . PHE A 1 81 ? -23.235 13.011 41.376 1.00 92.25 81 PHE A C 1
ATOM 636 O O . PHE A 1 81 ? -22.305 13.284 42.133 1.00 92.25 81 PHE A O 1
ATOM 643 N N . GLU A 1 82 ? -24.482 12.839 41.821 1.00 90.88 82 GLU A N 1
ATOM 644 C CA . GLU A 1 82 ? -24.821 12.919 43.248 1.00 90.88 82 GLU A CA 1
ATOM 645 C C . GLU A 1 82 ? -24.219 11.750 44.041 1.00 90.88 82 GLU A C 1
ATOM 647 O O . GLU A 1 82 ? -23.699 11.943 45.143 1.00 90.88 82 GLU A O 1
ATOM 652 N N . ASP A 1 83 ? -24.267 10.551 43.461 1.00 93.69 83 ASP A N 1
ATOM 653 C CA . ASP A 1 83 ? -23.742 9.307 44.012 1.00 93.69 83 ASP A CA 1
ATOM 654 C C . ASP A 1 83 ? -23.560 8.247 42.904 1.00 93.69 83 ASP A C 1
ATOM 656 O O . ASP A 1 83 ? -23.860 8.467 41.727 1.00 93.69 83 ASP A O 1
ATOM 660 N N . ALA A 1 84 ? -23.049 7.075 43.285 1.00 95.31 84 ALA A N 1
ATOM 661 C CA . ALA A 1 84 ? -22.853 5.952 42.372 1.00 95.31 84 ALA A CA 1
ATOM 662 C C . ALA A 1 84 ? -24.172 5.342 41.855 1.00 95.31 84 ALA A C 1
ATOM 664 O O . ALA A 1 84 ? -24.162 4.696 40.808 1.00 95.31 84 ALA A O 1
ATOM 665 N N . GLU A 1 85 ? -25.295 5.539 42.550 1.00 96.62 85 GLU A N 1
ATOM 666 C CA . GLU A 1 85 ? -26.599 4.999 42.151 1.00 96.62 85 GLU A CA 1
ATOM 667 C C . GLU A 1 85 ? -27.121 5.747 40.917 1.00 96.62 85 GLU A C 1
ATOM 669 O O . GLU A 1 85 ? -27.522 5.110 39.946 1.00 96.62 85 GLU A O 1
ATOM 674 N N . HIS A 1 86 ? -26.982 7.075 40.874 1.00 96.12 86 HIS A N 1
ATOM 675 C CA . HIS A 1 86 ? -27.336 7.878 39.695 1.00 96.12 86 HIS A CA 1
ATOM 676 C C . HIS A 1 86 ? -26.468 7.559 38.464 1.00 96.12 86 HIS A C 1
ATOM 678 O O . HIS A 1 86 ? -26.945 7.584 37.325 1.00 96.12 86 HIS A O 1
ATOM 684 N N . ILE A 1 87 ? -25.191 7.222 38.672 1.00 96.25 87 ILE A N 1
ATOM 685 C CA . ILE A 1 87 ? -24.328 6.745 37.580 1.00 96.25 87 ILE A CA 1
ATOM 686 C C . ILE A 1 87 ? -24.838 5.393 37.071 1.00 96.25 87 ILE A C 1
ATOM 688 O O . ILE A 1 87 ? -24.919 5.183 35.862 1.00 96.25 87 ILE A O 1
ATOM 692 N N . ALA A 1 88 ? -25.209 4.481 37.974 1.00 97.75 88 ALA A N 1
ATOM 693 C CA . ALA A 1 88 ? -25.764 3.183 37.601 1.00 97.75 88 ALA A CA 1
ATOM 694 C C . ALA A 1 88 ? -27.081 3.315 36.820 1.00 97.75 88 ALA A C 1
ATOM 696 O O . ALA A 1 88 ? -27.255 2.602 35.837 1.00 97.75 88 ALA A O 1
ATOM 697 N N . GLU A 1 89 ? -27.962 4.254 37.180 1.00 97.44 89 GLU A N 1
ATOM 698 C CA . GLU A 1 89 ? -29.178 4.549 36.405 1.00 97.44 89 GLU A CA 1
ATOM 699 C C . GLU A 1 89 ? -28.852 4.964 34.962 1.00 97.44 89 GLU A C 1
ATOM 701 O O . GLU A 1 89 ? -29.447 4.441 34.022 1.00 97.44 89 GLU A O 1
ATOM 706 N N . THR A 1 90 ? -27.853 5.833 34.780 1.00 96.69 90 THR A N 1
ATOM 707 C CA . THR A 1 90 ? -27.413 6.282 33.446 1.00 96.69 90 THR A CA 1
ATOM 708 C C . THR A 1 90 ? -26.794 5.136 32.640 1.00 96.69 90 THR A C 1
ATOM 710 O O . THR A 1 90 ? -27.067 4.976 31.454 1.00 96.69 90 THR A O 1
ATOM 713 N N . ILE A 1 91 ? -25.972 4.291 33.268 1.00 97.56 91 ILE A N 1
ATOM 714 C CA . ILE A 1 91 ? -25.358 3.140 32.589 1.00 97.56 91 ILE A CA 1
ATOM 715 C C . ILE A 1 91 ? -26.409 2.079 32.233 1.00 97.56 91 ILE A C 1
ATOM 717 O O . ILE A 1 91 ? -26.320 1.471 31.168 1.00 97.56 91 ILE A O 1
ATOM 721 N N . GLU A 1 92 ? -27.423 1.872 33.075 1.00 98.31 92 GLU A N 1
ATOM 722 C CA . GLU A 1 92 ? -28.554 0.988 32.769 1.00 98.31 92 GLU A CA 1
ATOM 723 C C . GLU A 1 92 ? -29.383 1.519 31.592 1.00 98.31 92 GLU A C 1
ATOM 725 O O . GLU A 1 92 ? -29.811 0.741 30.735 1.00 98.31 92 GLU A O 1
ATOM 730 N N . GLU A 1 93 ? -29.575 2.838 31.513 1.00 98.25 93 GLU A N 1
ATOM 731 C CA . GLU A 1 93 ? -30.200 3.490 30.362 1.00 98.25 93 GLU A CA 1
ATOM 732 C C . GLU A 1 93 ? -29.414 3.198 29.077 1.00 98.25 93 GLU A C 1
ATOM 734 O O . GLU A 1 93 ? -29.986 2.664 28.126 1.00 98.25 93 GLU A O 1
ATOM 739 N N . ILE A 1 94 ? -28.096 3.431 29.074 1.00 97.94 94 ILE A N 1
ATOM 740 C CA . ILE A 1 94 ? -27.215 3.134 27.931 1.00 97.94 94 ILE A CA 1
ATOM 741 C C . ILE A 1 94 ? -27.288 1.646 27.557 1.00 97.94 94 ILE A C 1
ATOM 743 O O . ILE A 1 94 ? -27.436 1.303 26.383 1.00 97.94 94 ILE A O 1
ATOM 747 N N . ARG A 1 95 ? -27.229 0.741 28.543 1.00 98.00 95 ARG A N 1
ATOM 748 C CA . ARG A 1 95 ? -27.256 -0.719 28.341 1.00 98.00 95 ARG A CA 1
ATOM 749 C C . ARG A 1 95 ? -28.560 -1.215 27.722 1.00 98.00 95 ARG A C 1
ATOM 751 O O . ARG A 1 95 ? -28.556 -2.195 26.985 1.00 98.00 95 ARG A O 1
ATOM 758 N N . THR A 1 96 ? -29.682 -0.579 28.041 1.00 97.69 96 THR A N 1
ATOM 759 C CA . THR A 1 96 ? -31.014 -0.992 27.564 1.00 97.69 96 THR A CA 1
ATOM 760 C C . THR A 1 96 ? -31.498 -0.197 26.352 1.00 97.69 96 THR A C 1
ATOM 762 O O . THR A 1 96 ? -32.538 -0.527 25.771 1.00 97.69 96 THR A O 1
ATOM 765 N N . ALA A 1 97 ? -30.748 0.826 25.942 1.00 97.38 97 ALA A N 1
ATOM 766 C CA . ALA A 1 97 ? -31.050 1.639 24.780 1.00 97.38 97 ALA A CA 1
ATOM 767 C C . ALA A 1 97 ? -30.960 0.841 23.473 1.00 97.38 97 ALA A C 1
ATOM 769 O O . ALA A 1 97 ? -30.155 -0.068 23.314 1.00 97.38 97 ALA A O 1
ATOM 770 N N . THR A 1 98 ? -31.789 1.223 22.503 1.00 95.00 98 THR A N 1
ATOM 771 C CA . THR A 1 98 ? -31.771 0.646 21.144 1.00 95.00 98 THR A CA 1
ATOM 772 C C . THR A 1 98 ? -31.036 1.521 20.138 1.00 95.00 98 THR A C 1
ATOM 774 O O . THR A 1 98 ? -30.702 1.050 19.061 1.00 95.00 98 THR A O 1
ATOM 777 N N . ASN A 1 99 ? -30.824 2.793 20.472 1.00 95.44 99 ASN A N 1
ATOM 778 C CA . ASN A 1 99 ? -30.130 3.779 19.654 1.00 95.44 99 ASN A CA 1
ATOM 779 C C . ASN A 1 99 ? -29.281 4.645 20.581 1.00 95.44 99 ASN A C 1
ATOM 781 O O . ASN A 1 99 ? -29.639 4.817 21.749 1.00 95.44 99 ASN A O 1
ATOM 785 N N . TYR A 1 100 ? -28.203 5.206 20.046 1.00 96.19 100 TYR A N 1
ATOM 786 C CA . TYR A 1 100 ? -27.370 6.151 20.771 1.00 96.19 100 TYR A CA 1
ATOM 787 C C . TYR A 1 100 ? -28.127 7.459 21.057 1.00 96.19 100 TYR A C 1
ATOM 789 O O . TYR A 1 100 ? -28.777 8.006 20.161 1.00 96.19 100 TYR A O 1
ATOM 797 N N . ASP A 1 101 ? -28.032 7.972 22.287 1.00 95.88 101 ASP A N 1
ATOM 798 C CA . ASP A 1 101 ? -28.582 9.273 22.676 1.00 95.88 101 ASP A CA 1
ATOM 799 C C . ASP A 1 101 ? -27.443 10.299 22.875 1.00 95.88 101 ASP A C 1
ATOM 801 O O . ASP A 1 101 ? -26.673 10.193 23.834 1.00 95.88 101 ASP A O 1
ATOM 805 N N . PRO A 1 102 ? -27.339 11.338 22.021 1.00 93.44 102 PRO A N 1
ATOM 806 C CA . PRO A 1 102 ? -26.313 12.376 22.149 1.00 93.44 102 PRO A CA 1
ATOM 807 C C . PRO A 1 102 ? -26.346 13.155 23.471 1.00 93.44 102 PRO A C 1
ATOM 809 O O . PRO A 1 102 ? -25.384 13.837 23.810 1.00 93.44 102 PRO A O 1
ATOM 812 N N . THR A 1 103 ? -27.438 13.099 24.237 1.00 93.12 103 THR A N 1
ATOM 813 C CA . THR A 1 103 ? -27.499 13.757 25.549 1.00 93.12 103 THR A CA 1
ATOM 814 C C . THR A 1 103 ? -26.555 13.120 26.572 1.00 93.12 103 THR A C 1
ATOM 816 O O . THR A 1 103 ? -26.087 13.823 27.476 1.00 93.12 103 THR A O 1
ATOM 819 N N . TRP A 1 104 ? -26.176 11.849 26.398 1.00 93.75 104 TRP A N 1
ATOM 820 C CA . TRP A 1 104 ? -25.195 11.183 27.257 1.00 93.75 104 TRP A CA 1
ATOM 821 C C . TRP A 1 104 ? -23.814 11.853 27.204 1.00 93.75 104 TRP A C 1
ATOM 823 O O . TRP A 1 104 ? -23.131 11.909 28.224 1.00 93.75 104 TRP A O 1
ATOM 833 N N . GLU A 1 105 ? -23.440 12.461 26.074 1.00 91.00 105 GLU A N 1
ATOM 834 C CA . GLU A 1 105 ? -22.177 13.208 25.906 1.00 91.00 105 GLU A CA 1
ATOM 835 C C . GLU A 1 105 ? -22.080 14.373 26.891 1.00 91.00 105 GLU A C 1
ATOM 837 O O . GLU A 1 105 ? -21.040 14.625 27.483 1.00 91.00 105 GLU A O 1
ATOM 842 N N . SER A 1 106 ? -23.202 15.039 27.173 1.00 87.81 106 SER A N 1
ATOM 843 C CA . SER A 1 106 ? -23.235 16.123 28.162 1.00 87.81 106 SER A CA 1
ATOM 844 C C . SER A 1 106 ? -23.178 15.646 29.619 1.00 87.81 106 SER A C 1
ATOM 846 O O . SER A 1 106 ? -23.025 16.466 30.527 1.00 87.81 106 SER A O 1
ATOM 848 N N . THR A 1 107 ? -23.321 14.337 29.839 1.00 86.75 107 THR A N 1
ATOM 849 C CA . THR A 1 107 ? -23.400 13.717 31.168 1.00 86.75 107 THR A CA 1
ATOM 850 C C . THR A 1 107 ? -22.031 13.230 31.646 1.00 86.75 107 THR A C 1
ATOM 852 O O . THR A 1 107 ? -21.758 13.222 32.844 1.00 86.75 107 THR A O 1
ATOM 855 N N . PHE A 1 108 ? -21.147 12.867 30.718 1.00 87.88 108 PHE A N 1
ATOM 856 C CA . PHE A 1 108 ? -19.792 12.409 31.011 1.00 87.88 108 PHE A CA 1
ATOM 857 C C . PHE A 1 108 ? -18.753 13.446 30.558 1.00 87.88 108 PHE A C 1
ATOM 859 O O . PHE A 1 108 ? -19.017 14.264 29.685 1.00 87.88 108 PHE A O 1
ATOM 866 N N . PRO A 1 109 ? -17.541 13.452 31.136 1.00 84.62 109 PRO A N 1
ATOM 867 C CA . PRO A 1 109 ? -16.525 14.451 30.811 1.00 84.62 109 PRO A CA 1
ATOM 868 C C . PRO A 1 109 ? -15.860 14.246 29.441 1.00 84.62 109 PRO A C 1
ATOM 870 O O . PRO A 1 109 ? -15.120 15.128 29.003 1.00 84.62 109 PRO A O 1
ATOM 873 N N . VAL A 1 110 ? -16.046 13.079 28.816 1.00 87.31 110 VAL A N 1
ATOM 874 C CA . VAL A 1 110 ? -15.364 12.668 27.584 1.00 87.31 110 VAL A CA 1
ATOM 875 C C . VAL A 1 110 ? -16.330 11.878 26.712 1.00 87.31 110 VAL A C 1
ATOM 877 O O . VAL A 1 110 ? -16.661 10.737 27.034 1.00 87.31 110 VAL A O 1
ATOM 880 N N . ASP A 1 111 ? -16.737 12.476 25.596 1.00 91.94 111 ASP A N 1
ATOM 881 C CA . ASP A 1 111 ? -17.737 11.923 24.676 1.00 91.94 111 ASP A CA 1
ATOM 882 C C . ASP A 1 111 ? -17.329 10.533 24.162 1.00 91.94 111 ASP A C 1
ATOM 884 O O . ASP A 1 111 ? -18.108 9.585 24.220 1.00 91.94 111 ASP A O 1
ATOM 888 N N . THR A 1 112 ? -16.065 10.362 23.765 1.00 91.94 112 THR A N 1
ATOM 889 C CA . THR A 1 112 ? -15.561 9.099 23.203 1.00 91.94 112 THR A CA 1
ATOM 890 C C . THR A 1 112 ? -15.547 7.939 24.203 1.00 91.94 112 THR A C 1
ATOM 892 O O . THR A 1 112 ? -15.677 6.790 23.791 1.00 91.94 112 THR A O 1
ATOM 895 N N . ALA A 1 113 ? -15.471 8.204 25.513 1.00 93.88 113 ALA A N 1
ATOM 896 C CA . ALA A 1 113 ? -15.619 7.157 26.528 1.00 93.88 113 ALA A CA 1
ATOM 897 C C . ALA A 1 113 ? -17.068 6.638 26.598 1.00 93.88 113 ALA A C 1
ATOM 899 O O . ALA A 1 113 ? -17.297 5.456 26.855 1.00 93.88 113 ALA A O 1
ATOM 900 N N . VAL A 1 114 ? -18.047 7.510 26.337 1.00 95.12 114 VAL A N 1
ATOM 901 C CA . VAL A 1 114 ? -19.469 7.143 26.243 1.00 95.12 114 VAL A CA 1
ATOM 902 C C . VAL A 1 114 ? -19.745 6.386 24.952 1.00 95.12 114 VAL A C 1
ATOM 904 O O . VAL A 1 114 ? -20.476 5.397 24.974 1.00 95.12 114 VAL A O 1
ATOM 907 N N . TRP A 1 115 ? -19.134 6.813 23.843 1.00 96.38 115 TRP A N 1
ATOM 908 C CA . TRP A 1 115 ? -19.217 6.111 22.560 1.00 96.38 115 TRP A CA 1
ATOM 909 C C . TRP A 1 115 ? -18.716 4.671 22.704 1.00 96.38 115 TRP A C 1
ATOM 911 O O . TRP A 1 115 ? -19.399 3.738 22.277 1.00 96.38 115 TRP A O 1
ATOM 921 N N . GLU A 1 116 ? -17.578 4.485 23.382 1.00 97.12 116 GLU A N 1
ATOM 922 C CA . GLU A 1 116 ? -16.996 3.165 23.622 1.00 97.12 116 GLU A CA 1
ATOM 923 C C . GLU A 1 116 ? -17.888 2.318 24.521 1.00 97.12 116 GLU A C 1
ATOM 925 O O . GLU A 1 116 ? -18.144 1.154 24.215 1.00 97.12 116 GLU A O 1
ATOM 930 N N . LEU A 1 117 ? -18.384 2.903 25.617 1.00 97.62 117 LEU A N 1
ATOM 931 C CA . LEU A 1 117 ? -19.275 2.216 26.544 1.00 97.62 117 LEU A CA 1
ATOM 932 C C . LEU A 1 117 ? -20.535 1.725 25.826 1.00 97.62 117 LEU A C 1
ATOM 934 O O . LEU A 1 117 ? -20.893 0.559 25.971 1.00 97.62 117 LEU A O 1
ATOM 938 N N . TYR A 1 118 ? -21.181 2.581 25.030 1.00 98.19 118 TYR A N 1
ATOM 939 C CA . TYR A 1 118 ? -22.352 2.193 24.247 1.00 98.19 118 TYR A CA 1
ATOM 940 C C . TYR A 1 118 ? -22.013 1.074 23.254 1.00 98.19 118 TYR A C 1
ATOM 942 O O . TYR A 1 118 ? -22.661 0.030 23.275 1.00 98.19 118 TYR A O 1
ATOM 950 N N . GLY A 1 119 ? -20.959 1.231 22.448 1.00 97.81 119 GLY A N 1
ATOM 951 C CA . GLY A 1 119 ? -20.554 0.215 21.474 1.00 97.81 119 GLY A CA 1
ATOM 952 C C . GLY A 1 119 ? -20.251 -1.144 22.114 1.00 97.81 119 GLY A C 1
ATOM 953 O O . GLY A 1 119 ? -20.744 -2.170 21.654 1.00 97.81 119 GLY A O 1
ATOM 954 N N . ARG A 1 120 ? -19.504 -1.175 23.226 1.00 97.88 120 ARG A N 1
ATOM 955 C CA . ARG A 1 120 ? -19.152 -2.427 23.925 1.00 97.88 120 ARG A CA 1
ATOM 956 C C . ARG A 1 120 ? -20.333 -3.076 24.650 1.00 97.88 120 ARG A C 1
ATOM 958 O O . ARG A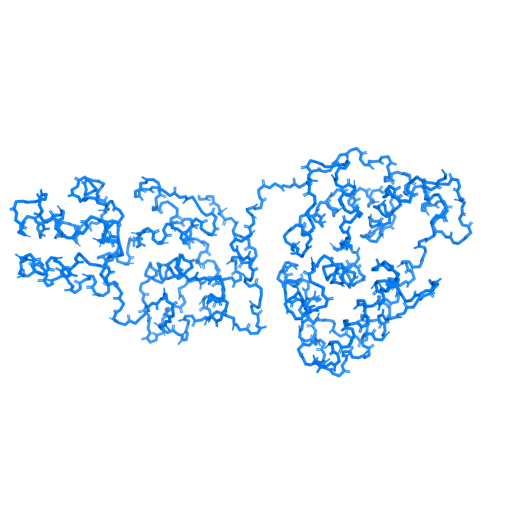 1 120 ? -20.321 -4.287 24.875 1.00 97.88 120 ARG A O 1
ATOM 965 N N . LEU A 1 121 ? -21.362 -2.311 25.011 1.00 98.38 121 LEU A N 1
ATOM 966 C CA . LEU A 1 121 ? -22.617 -2.859 25.537 1.00 98.38 121 LEU A CA 1
ATOM 967 C C . LEU A 1 121 ? -23.552 -3.366 24.425 1.00 98.38 121 LEU A C 1
ATOM 969 O O . LEU A 1 121 ? -24.429 -4.179 24.713 1.00 98.38 121 LEU A O 1
ATOM 973 N N . HIS A 1 122 ? -23.329 -2.952 23.173 1.00 98.00 122 HIS A N 1
ATOM 974 C CA . HIS A 1 122 ? -24.136 -3.309 21.998 1.00 98.00 122 HIS A CA 1
ATOM 975 C C . HIS A 1 122 ? -23.290 -3.787 20.798 1.00 98.00 122 HIS A C 1
ATOM 977 O O . HIS A 1 122 ? -23.519 -3.331 19.674 1.00 98.00 122 HIS A O 1
ATOM 983 N N . PRO A 1 123 ? -22.334 -4.720 20.979 1.00 97.06 123 PRO A N 1
ATOM 984 C CA . PRO A 1 123 ? -21.318 -5.024 19.963 1.00 97.06 123 PRO A CA 1
ATOM 985 C C . PRO A 1 123 ? -21.896 -5.624 18.667 1.00 97.06 123 PRO A C 1
ATOM 987 O O . PRO A 1 123 ? -21.306 -5.498 17.598 1.00 97.06 123 PRO A O 1
ATOM 990 N N . GLU A 1 124 ? -23.091 -6.216 18.727 1.00 96.69 124 GLU A N 1
ATOM 991 C CA . GLU A 1 124 ? -23.794 -6.782 17.566 1.00 96.69 124 GLU A CA 1
ATOM 992 C C . GLU A 1 124 ? -24.520 -5.739 16.703 1.00 96.69 124 GLU A C 1
ATOM 994 O O . GLU A 1 124 ? -24.875 -6.016 15.558 1.00 96.69 124 GLU A O 1
ATOM 999 N N . SER A 1 125 ? -24.805 -4.553 17.246 1.00 94.94 125 SER A N 1
ATOM 1000 C CA . SER A 1 125 ? -25.697 -3.578 16.601 1.00 94.94 125 SER A CA 1
ATOM 1001 C C . SER A 1 125 ? -25.157 -2.156 16.540 1.00 94.94 125 SER A C 1
ATOM 1003 O O . SER A 1 125 ? -25.753 -1.336 15.847 1.00 94.94 125 SER A O 1
ATOM 1005 N N . ALA A 1 126 ? -24.071 -1.854 17.249 1.00 96.31 126 ALA A N 1
ATOM 1006 C CA . ALA A 1 126 ? -23.492 -0.522 17.313 1.00 96.31 126 ALA A CA 1
ATOM 1007 C C . ALA A 1 126 ? -21.973 -0.552 17.074 1.00 96.31 126 ALA A C 1
ATOM 1009 O O . ALA A 1 126 ? -21.298 -1.495 17.497 1.00 96.31 126 ALA A O 1
ATOM 1010 N N . PRO A 1 127 ? -21.419 0.490 16.433 1.00 96.50 127 PRO A N 1
ATOM 1011 C CA . PRO A 1 127 ? -19.981 0.616 16.247 1.00 96.50 127 PRO A CA 1
ATOM 1012 C C . PRO A 1 127 ? -19.267 0.805 17.594 1.00 96.50 127 PRO A C 1
ATOM 1014 O O . PRO A 1 127 ? -19.747 1.527 18.473 1.00 96.50 127 PRO A O 1
ATOM 1017 N N . ILE A 1 128 ? -18.097 0.181 17.753 1.00 97.19 128 ILE A N 1
ATOM 1018 C CA . ILE A 1 128 ? -17.251 0.340 18.944 1.00 97.19 128 ILE A CA 1
ATOM 1019 C C . ILE A 1 128 ? -16.261 1.472 18.674 1.00 97.19 128 ILE A C 1
ATOM 1021 O O . ILE A 1 128 ? -15.208 1.275 18.073 1.00 97.19 128 ILE A O 1
ATOM 1025 N N . LEU A 1 129 ? -16.634 2.680 19.098 1.00 94.62 129 LEU A N 1
ATOM 1026 C CA . LEU A 1 129 ? -15.929 3.920 18.774 1.00 94.62 129 LEU A CA 1
ATOM 1027 C C . LEU A 1 129 ? -15.229 4.506 20.000 1.00 94.62 129 LEU A C 1
ATOM 1029 O O . LEU A 1 129 ? -15.852 4.710 21.032 1.00 94.62 129 LEU A O 1
ATOM 1033 N N . TYR A 1 130 ? -13.947 4.828 19.858 1.00 94.25 130 TYR A N 1
ATOM 1034 C CA . TYR A 1 130 ? -13.132 5.548 20.842 1.00 94.25 130 TYR A CA 1
ATOM 1035 C C . TYR A 1 130 ? -11.941 6.218 20.148 1.00 94.25 130 TYR A C 1
ATOM 1037 O O . TYR A 1 130 ? -11.762 6.067 18.937 1.00 94.25 130 TYR A O 1
ATOM 1045 N N . SER A 1 131 ? -11.126 6.974 20.884 1.00 91.94 131 SER A N 1
ATOM 1046 C CA . SER A 1 131 ? -10.073 7.818 20.304 1.00 91.94 131 SER A CA 1
ATOM 1047 C C . SER A 1 131 ? -9.008 7.063 19.498 1.00 91.94 131 SER A C 1
ATOM 1049 O O . SER A 1 131 ? -8.440 7.620 18.556 1.00 91.94 131 SER A O 1
ATOM 1051 N N . GLU A 1 132 ? -8.715 5.804 19.839 1.00 93.31 132 GLU A N 1
ATOM 1052 C CA . GLU A 1 132 ? -7.784 4.981 19.058 1.00 93.31 132 GLU A CA 1
ATOM 1053 C C . GLU A 1 132 ? -8.462 4.516 17.759 1.00 93.31 132 GLU A C 1
ATOM 1055 O O . GLU A 1 132 ? -7.852 4.627 16.700 1.00 93.31 132 GLU A O 1
ATOM 1060 N N . CYS A 1 133 ? -9.747 4.134 17.781 1.00 93.62 133 CYS A N 1
ATOM 1061 C CA . CYS A 1 133 ? -10.480 3.806 16.553 1.00 93.62 133 CYS A CA 1
ATOM 1062 C C . CYS A 1 133 ? -10.601 4.998 15.598 1.00 93.62 133 CYS A C 1
ATOM 1064 O O . CYS A 1 133 ? -10.390 4.841 14.398 1.00 93.62 133 CYS A O 1
ATOM 1066 N N . THR A 1 134 ? -10.901 6.199 16.103 1.00 92.56 134 THR A N 1
ATOM 1067 C CA . THR A 1 134 ? -10.990 7.397 15.247 1.00 92.56 134 THR A CA 1
ATOM 1068 C C . THR A 1 134 ? -9.636 7.774 14.650 1.00 92.56 134 THR A C 1
ATOM 1070 O O . THR A 1 134 ? -9.570 8.218 13.503 1.00 92.56 134 THR A O 1
ATOM 1073 N N . ARG A 1 135 ? -8.540 7.540 15.383 1.00 90.69 135 ARG A N 1
ATOM 1074 C CA . ARG A 1 135 ? -7.181 7.675 14.848 1.00 90.69 135 ARG A CA 1
ATOM 1075 C C . ARG A 1 135 ? -6.889 6.634 13.768 1.00 90.69 135 ARG A C 1
ATOM 1077 O O . ARG A 1 135 ? -6.400 7.021 12.717 1.00 90.69 135 ARG A O 1
ATOM 1084 N N . GLY A 1 136 ? -7.236 5.367 13.989 1.00 92.69 136 GLY A N 1
ATOM 1085 C CA . GLY A 1 136 ? -7.056 4.303 12.997 1.00 92.69 136 GLY A CA 1
ATOM 1086 C C . GLY A 1 136 ? -7.827 4.573 11.701 1.00 92.69 136 GLY A C 1
ATOM 1087 O O . GLY A 1 136 ? -7.277 4.434 10.612 1.00 92.69 136 GLY A O 1
ATOM 1088 N N . LEU A 1 137 ? -9.068 5.062 11.806 1.00 92.19 137 LEU A N 1
ATOM 1089 C CA . LEU A 1 137 ? -9.862 5.493 10.650 1.00 92.19 137 LEU A CA 1
ATOM 1090 C C . LEU A 1 137 ? -9.145 6.604 9.867 1.00 92.19 137 LEU A C 1
ATOM 1092 O O . LEU A 1 137 ? -9.028 6.533 8.644 1.00 92.19 137 LEU A O 1
ATOM 1096 N N . ASN A 1 138 ? -8.620 7.606 10.570 1.00 88.62 138 ASN A N 1
ATOM 1097 C CA . ASN A 1 138 ? -7.867 8.700 9.958 1.00 88.62 138 ASN A CA 1
ATOM 1098 C C . ASN A 1 138 ? -6.570 8.213 9.287 1.00 88.62 138 ASN A C 1
ATOM 1100 O O . ASN A 1 138 ? -6.278 8.618 8.163 1.00 88.62 138 ASN A O 1
ATOM 1104 N N . ASP A 1 139 ? -5.835 7.292 9.916 1.00 87.19 139 ASP A N 1
ATOM 1105 C CA . ASP A 1 139 ? -4.614 6.703 9.347 1.00 87.19 139 ASP A CA 1
ATOM 1106 C C . ASP A 1 139 ? -4.890 5.936 8.036 1.00 87.19 139 ASP A C 1
ATOM 1108 O O . ASP A 1 139 ? -4.033 5.873 7.153 1.00 87.19 139 ASP A O 1
ATOM 1112 N N . LEU A 1 140 ? -6.106 5.408 7.860 1.00 87.62 140 LEU A N 1
ATOM 1113 C CA . LEU A 1 140 ? -6.570 4.783 6.614 1.00 87.62 140 LEU A CA 1
ATOM 1114 C C . LEU A 1 140 ? -7.116 5.782 5.581 1.00 87.62 140 LEU A C 1
ATOM 1116 O O . LEU A 1 140 ? -7.431 5.386 4.459 1.00 87.62 140 LEU A O 1
ATOM 1120 N N . GLY A 1 141 ? -7.199 7.068 5.926 1.00 85.50 141 GLY A N 1
ATOM 1121 C CA . GLY A 1 141 ? -7.663 8.143 5.049 1.00 85.50 141 GLY A CA 1
ATOM 1122 C C . GLY A 1 141 ? -9.135 8.533 5.212 1.00 85.50 141 GLY A C 1
ATOM 1123 O O . GLY A 1 141 ? -9.608 9.397 4.467 1.00 85.50 141 GLY A O 1
ATOM 1124 N N . PHE A 1 142 ? -9.854 7.958 6.178 1.00 89.12 142 PHE A N 1
ATOM 1125 C CA . PHE A 1 142 ? -11.237 8.332 6.476 1.00 89.12 142 PHE A CA 1
ATOM 1126 C C . PHE A 1 142 ? -11.313 9.651 7.263 1.00 89.12 142 PHE A C 1
ATOM 1128 O O . PHE A 1 142 ? -10.341 10.119 7.859 1.00 89.12 142 PHE A O 1
ATOM 1135 N N . SER A 1 143 ? -12.484 10.294 7.254 1.00 86.06 143 SER A N 1
ATOM 1136 C CA . SER A 1 143 ? -12.699 11.548 7.981 1.00 86.06 143 SER A CA 1
ATOM 1137 C C . SER A 1 143 ? -12.543 11.371 9.489 1.00 86.06 143 SER A C 1
ATOM 1139 O O . SER A 1 143 ? -13.026 10.401 10.058 1.00 86.06 143 SER A O 1
ATOM 1141 N N . ASN A 1 144 ? -11.932 12.356 10.154 1.00 84.25 144 ASN A N 1
ATOM 1142 C CA . ASN A 1 144 ? -11.927 12.420 11.613 1.00 84.25 144 ASN A CA 1
ATOM 1143 C C . ASN A 1 144 ? -13.258 13.027 12.108 1.00 84.25 144 ASN A C 1
ATOM 1145 O O . ASN A 1 144 ? -13.482 14.218 11.858 1.00 84.25 144 ASN A O 1
ATOM 1149 N N . PRO A 1 145 ? -14.132 12.255 12.774 1.00 88.06 145 PRO A N 1
ATOM 1150 C CA . PRO A 1 145 ? -15.467 12.712 13.145 1.00 88.06 145 PRO A CA 1
ATOM 1151 C C . PRO A 1 145 ? -15.444 13.659 14.352 1.00 88.06 145 PRO A C 1
ATOM 1153 O O . PRO A 1 145 ? -14.654 13.489 15.282 1.00 88.06 145 PRO A O 1
ATOM 1156 N N . GLY A 1 146 ? -16.334 14.652 14.354 1.00 86.06 146 GLY A N 1
ATOM 1157 C CA . GLY A 1 146 ? -16.542 15.588 15.464 1.00 86.06 146 GLY A CA 1
ATOM 1158 C C . GLY A 1 146 ? -17.755 15.274 16.346 1.00 86.06 146 GLY A C 1
ATOM 1159 O O . GLY A 1 146 ? -17.974 15.974 17.330 1.00 86.06 146 GLY A O 1
ATOM 1160 N N . SER A 1 147 ? -18.555 14.262 15.998 1.00 91.31 147 SER A N 1
ATOM 1161 C CA . SER A 1 147 ? -19.733 13.813 16.755 1.00 91.31 147 SER A CA 1
ATOM 1162 C C . SER A 1 147 ? -19.984 12.316 16.552 1.00 91.31 147 SER A C 1
ATOM 1164 O O . SER A 1 147 ? -19.474 11.743 15.587 1.00 91.31 147 SER A O 1
ATOM 1166 N N . TYR A 1 148 ? -20.813 11.695 17.402 1.00 93.12 148 TYR A N 1
ATOM 1167 C CA . TYR A 1 148 ? -21.164 10.278 17.249 1.00 93.12 148 TYR A CA 1
ATOM 1168 C C . TYR A 1 148 ? -21.804 9.973 15.889 1.00 93.12 148 TYR A C 1
ATOM 1170 O O . TYR A 1 148 ? -21.450 8.989 15.255 1.00 93.12 148 TYR A O 1
ATOM 1178 N N . ALA A 1 149 ? -22.703 10.837 15.405 1.00 93.00 149 ALA A N 1
ATOM 1179 C CA . ALA A 1 149 ? -23.373 10.638 14.118 1.00 93.00 149 ALA A CA 1
ATOM 1180 C C . ALA A 1 149 ? -22.380 10.647 12.941 1.00 93.00 149 ALA A C 1
ATOM 1182 O O . ALA A 1 149 ? -22.442 9.786 12.069 1.00 93.00 149 ALA A O 1
ATOM 1183 N N . GLU A 1 150 ? -21.421 11.580 12.941 1.00 93.56 150 GLU A N 1
ATOM 1184 C CA . GLU A 1 150 ? -20.346 11.603 11.937 1.00 93.56 150 GLU A CA 1
ATOM 1185 C C . GLU A 1 150 ? -19.429 10.373 12.060 1.00 93.56 150 GLU A C 1
ATOM 1187 O O . GLU A 1 150 ? -18.936 9.853 11.056 1.00 93.56 150 GLU A O 1
ATOM 1192 N N . ALA A 1 151 ? -19.196 9.897 13.287 1.00 92.44 151 ALA A N 1
ATOM 1193 C CA . ALA A 1 151 ? -18.387 8.712 13.547 1.00 92.44 151 ALA A CA 1
ATOM 1194 C C . ALA A 1 151 ? -19.085 7.427 13.082 1.00 92.44 151 ALA A C 1
ATOM 1196 O O . ALA A 1 151 ? -18.433 6.567 12.499 1.00 92.44 151 ALA A O 1
ATOM 1197 N N . GLU A 1 152 ? -20.400 7.318 13.274 1.00 94.56 152 GLU A N 1
ATOM 1198 C CA . GLU A 1 152 ? -21.226 6.220 12.770 1.00 94.56 152 GLU A CA 1
ATOM 1199 C C . GLU A 1 152 ? -21.251 6.197 11.235 1.00 94.56 152 GLU A C 1
ATOM 1201 O O . GLU A 1 152 ? -21.059 5.139 10.640 1.00 94.56 152 GLU A O 1
ATOM 1206 N N . GLU A 1 153 ? -21.412 7.352 10.579 1.00 94.31 153 GLU A N 1
ATOM 1207 C CA . GLU A 1 153 ? -21.320 7.451 9.115 1.00 94.31 153 GLU A CA 1
ATOM 1208 C C . GLU A 1 153 ? -19.940 7.002 8.610 1.00 94.31 153 GLU A C 1
ATOM 1210 O O . GLU A 1 153 ? -19.849 6.167 7.708 1.00 94.31 153 GLU A O 1
ATOM 1215 N N . THR A 1 154 ? -18.864 7.492 9.235 1.00 93.75 154 THR A N 1
ATOM 1216 C CA . THR A 1 154 ? -17.485 7.109 8.887 1.00 93.75 154 THR A CA 1
ATOM 1217 C C . THR A 1 154 ? -17.247 5.612 9.111 1.00 93.75 154 THR A C 1
ATOM 1219 O O . THR A 1 154 ? -16.627 4.947 8.282 1.00 93.75 154 THR A O 1
ATOM 1222 N N . TRP A 1 155 ? -17.772 5.053 10.204 1.00 95.44 155 TRP A N 1
ATOM 1223 C CA . TRP A 1 155 ? -17.698 3.622 10.491 1.00 95.44 155 TRP A CA 1
ATOM 1224 C C . TRP A 1 155 ? -18.441 2.792 9.451 1.00 95.44 155 TRP A C 1
ATOM 1226 O O . TRP A 1 155 ? -17.946 1.749 9.049 1.00 95.44 155 TRP A O 1
ATOM 1236 N N . GLN A 1 156 ? -19.607 3.235 8.975 1.00 95.12 156 GLN A N 1
ATOM 1237 C CA . GLN A 1 156 ? -20.335 2.537 7.912 1.00 95.12 156 GLN A CA 1
ATOM 1238 C C . GLN A 1 156 ? -19.568 2.546 6.585 1.00 95.12 156 GLN A C 1
ATOM 1240 O O . GLN A 1 156 ? -19.578 1.540 5.871 1.00 95.12 156 GLN A O 1
ATOM 1245 N N . GLU A 1 157 ? -18.894 3.652 6.252 1.00 94.19 157 GLU A N 1
ATOM 1246 C CA . GLU A 1 157 ? -17.995 3.702 5.093 1.00 94.19 157 GLU A CA 1
ATOM 1247 C C . GLU A 1 157 ? -16.836 2.714 5.256 1.00 94.19 157 GLU A C 1
ATOM 1249 O O . GLU A 1 157 ? -16.574 1.929 4.344 1.00 94.19 157 GLU A O 1
ATOM 1254 N N . PHE A 1 158 ? -16.202 2.697 6.431 1.00 95.50 158 PHE A N 1
ATOM 1255 C CA . PHE A 1 158 ? -15.135 1.753 6.743 1.00 95.50 158 PHE A CA 1
ATOM 1256 C C . PHE A 1 158 ? -15.612 0.297 6.727 1.00 95.50 158 PHE A C 1
ATOM 1258 O O . PHE A 1 158 ? -14.950 -0.536 6.120 1.00 95.50 158 PHE A O 1
ATOM 1265 N N . ASN A 1 159 ? -16.781 -0.010 7.295 1.00 96.31 159 ASN A N 1
ATOM 1266 C CA . ASN A 1 159 ? -17.367 -1.350 7.287 1.00 96.31 159 ASN A CA 1
ATOM 1267 C C . ASN A 1 159 ? -17.559 -1.867 5.856 1.00 96.31 159 ASN A C 1
ATOM 1269 O O . ASN A 1 159 ? -17.307 -3.034 5.598 1.00 96.31 159 ASN A O 1
ATOM 1273 N N . CYS A 1 160 ? -17.945 -1.010 4.902 1.00 95.00 160 CYS A N 1
ATOM 1274 C CA . CYS A 1 160 ? -18.037 -1.421 3.498 1.00 95.00 160 CYS A CA 1
ATOM 1275 C C . CYS A 1 160 ? -16.670 -1.833 2.924 1.00 95.00 160 CYS A C 1
ATOM 1277 O O . CYS A 1 160 ? -16.588 -2.826 2.208 1.00 95.00 160 CYS A O 1
ATOM 1279 N N . THR A 1 161 ? -15.610 -1.078 3.228 1.00 93.44 161 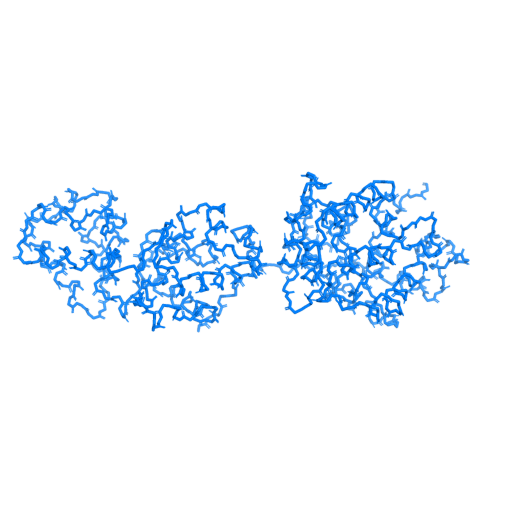THR A N 1
ATOM 1280 C CA . THR A 1 161 ? -14.236 -1.405 2.812 1.00 93.44 161 THR A CA 1
ATOM 1281 C C . THR A 1 161 ? -13.718 -2.659 3.520 1.00 93.44 161 THR A C 1
ATOM 1283 O O . THR A 1 161 ? -13.095 -3.511 2.891 1.00 93.44 161 THR A O 1
ATOM 1286 N N . TYR A 1 162 ? -13.988 -2.793 4.817 1.00 96.69 162 TYR A N 1
ATOM 1287 C CA . TYR A 1 162 ? -13.584 -3.941 5.620 1.00 96.69 162 TYR A CA 1
ATOM 1288 C C . TYR A 1 162 ? -14.293 -5.220 5.154 1.00 96.69 162 TYR A C 1
ATOM 1290 O O . TYR A 1 162 ? -13.636 -6.229 4.927 1.00 96.69 162 TYR A O 1
ATOM 1298 N N . ASP A 1 163 ? -15.601 -5.173 4.889 1.00 96.12 163 ASP A N 1
ATOM 1299 C CA . ASP A 1 163 ? -16.367 -6.312 4.363 1.00 96.12 163 ASP A CA 1
ATOM 1300 C C . ASP A 1 163 ? -15.872 -6.778 2.983 1.00 96.12 163 ASP A C 1
ATOM 1302 O O . ASP A 1 163 ? -15.951 -7.965 2.669 1.00 96.12 163 ASP A O 1
ATOM 1306 N N . GLU A 1 164 ? -15.377 -5.859 2.148 1.00 93.94 164 GLU A N 1
ATOM 1307 C CA . GLU A 1 164 ? -14.864 -6.183 0.813 1.00 93.94 164 GLU A CA 1
ATOM 1308 C C . GLU A 1 164 ? -13.523 -6.927 0.854 1.00 93.94 164 GLU A C 1
ATOM 1310 O O . GLU A 1 164 ? -13.328 -7.855 0.067 1.00 93.94 164 GLU A O 1
ATOM 1315 N N . HIS A 1 165 ? -12.617 -6.532 1.752 1.00 92.06 165 HIS A N 1
ATOM 1316 C CA . HIS A 1 165 ? -11.240 -7.044 1.787 1.00 92.06 165 HIS A CA 1
ATOM 1317 C C . HIS A 1 165 ? -10.975 -8.064 2.900 1.00 92.06 165 HIS A C 1
ATOM 1319 O O . HIS A 1 165 ? -10.105 -8.916 2.751 1.00 92.06 165 HIS A O 1
ATOM 1325 N N . VAL A 1 166 ? -11.723 -7.995 4.000 1.00 96.19 166 VAL A N 1
ATOM 1326 C CA . VAL A 1 166 ? -11.587 -8.881 5.166 1.00 96.19 166 VAL A CA 1
ATOM 1327 C C . VAL A 1 166 ? -12.815 -9.779 5.312 1.00 96.19 166 VAL A C 1
ATOM 1329 O O . VAL A 1 166 ? -12.687 -10.984 5.535 1.00 96.19 166 VAL A O 1
ATOM 1332 N N . GLY A 1 167 ? -14.017 -9.212 5.173 1.00 96.44 167 GLY A N 1
ATOM 1333 C CA . GLY A 1 167 ? -15.244 -9.878 5.611 1.00 96.44 167 GLY A CA 1
ATOM 1334 C C . GLY A 1 167 ? -15.282 -9.987 7.139 1.00 96.44 167 GLY A C 1
ATOM 1335 O O . GLY A 1 167 ? -14.784 -9.107 7.826 1.00 96.44 167 GLY A O 1
ATOM 1336 N N . HIS A 1 168 ? -15.851 -11.070 7.676 1.00 97.31 168 HIS A N 1
ATOM 1337 C CA . HIS A 1 168 ? -15.859 -11.365 9.119 1.00 97.31 168 HIS A CA 1
ATOM 1338 C C . HIS A 1 168 ? -14.890 -12.523 9.388 1.00 97.31 168 HIS A C 1
ATOM 1340 O O . HIS A 1 168 ? -15.292 -13.688 9.391 1.00 97.31 168 HIS A O 1
ATOM 1346 N N . ALA A 1 169 ? -13.596 -12.221 9.510 1.00 97.25 169 ALA A N 1
ATOM 1347 C CA . ALA A 1 169 ? -12.530 -13.228 9.454 1.00 97.25 169 ALA A CA 1
ATOM 1348 C C . ALA A 1 169 ? -12.536 -14.200 10.646 1.00 97.25 169 ALA A C 1
ATOM 1350 O O . ALA A 1 169 ? -12.117 -15.350 10.509 1.00 97.25 169 ALA A O 1
ATOM 1351 N N . THR A 1 170 ? -13.041 -13.765 11.801 1.00 97.75 170 THR A N 1
ATOM 1352 C CA . THR A 1 170 ? -13.199 -14.612 12.993 1.00 97.75 170 THR A CA 1
ATOM 1353 C C . THR A 1 170 ? -14.464 -15.476 12.974 1.00 97.75 170 THR A C 1
ATOM 1355 O O . THR A 1 170 ? -14.616 -16.347 13.829 1.00 97.75 170 THR A O 1
ATOM 1358 N N . LEU A 1 171 ? -15.369 -15.302 12.004 1.00 97.62 171 LEU A N 1
ATOM 1359 C CA . LEU A 1 171 ? -16.600 -16.090 11.921 1.00 97.62 171 LEU A CA 1
ATOM 1360 C C . LEU A 1 171 ? -16.295 -17.588 11.759 1.00 97.62 171 LEU A C 1
ATOM 1362 O O . LEU A 1 171 ? -15.703 -18.025 10.771 1.00 97.62 171 LEU A O 1
ATOM 1366 N N . GLY A 1 172 ? -16.765 -18.401 12.704 1.00 96.25 172 GLY A N 1
ATOM 1367 C CA . GLY A 1 172 ? -16.569 -19.846 12.726 1.00 96.25 172 GLY A CA 1
ATOM 1368 C C . GLY A 1 172 ? -15.212 -20.314 13.260 1.00 96.25 172 GLY A C 1
ATOM 1369 O O . GLY A 1 172 ? -14.934 -21.514 13.166 1.00 96.25 172 GLY A O 1
ATOM 1370 N N . THR A 1 173 ? -14.375 -19.423 13.803 1.00 96.88 173 THR A N 1
ATOM 1371 C CA . THR A 1 173 ? -13.141 -19.801 14.513 1.00 96.88 173 THR A CA 1
ATOM 1372 C C . THR A 1 173 ? -13.422 -20.127 15.989 1.00 96.88 173 THR A C 1
ATOM 1374 O O . THR A 1 173 ? -14.519 -19.904 16.500 1.00 96.88 173 THR A O 1
ATOM 1377 N N . ASP A 1 174 ? -12.423 -20.656 16.707 1.00 96.25 174 ASP A N 1
ATOM 1378 C CA . ASP A 1 174 ? -12.518 -20.899 18.161 1.00 96.25 174 ASP A CA 1
ATOM 1379 C C . ASP A 1 174 ? -12.484 -19.595 18.993 1.00 96.25 174 ASP A C 1
ATOM 1381 O O . ASP A 1 174 ? -12.612 -19.634 20.217 1.00 96.25 174 ASP A O 1
ATOM 1385 N N . HIS A 1 175 ? -12.295 -18.448 18.338 1.00 96.75 175 HIS A N 1
ATOM 1386 C CA . HIS A 1 175 ? -12.212 -17.105 18.917 1.00 96.75 175 HIS A CA 1
ATOM 1387 C C . HIS A 1 175 ? -13.096 -16.121 18.138 1.00 96.75 175 HIS A C 1
ATOM 1389 O O . HIS A 1 175 ? -12.721 -14.975 17.894 1.00 96.75 175 HIS A O 1
ATOM 1395 N N . GLU A 1 176 ? -14.266 -16.598 17.709 1.00 97.44 176 GLU A N 1
ATOM 1396 C CA . GLU A 1 176 ? -15.284 -15.780 17.054 1.00 97.44 176 GLU A CA 1
ATOM 1397 C C . GLU A 1 176 ? -15.725 -14.627 17.966 1.00 97.44 176 GLU A C 1
ATOM 1399 O O . GLU A 1 176 ? -16.153 -14.835 19.103 1.00 97.44 176 GLU A O 1
ATOM 1404 N N . VAL A 1 177 ? -15.648 -13.403 17.444 1.00 97.69 177 VAL A N 1
ATOM 1405 C CA . VAL A 1 177 ? -16.117 -12.178 18.103 1.00 97.69 177 VAL A CA 1
ATOM 1406 C C . VAL A 1 177 ? -17.133 -11.466 17.214 1.00 97.69 177 VAL A C 1
ATOM 1408 O O . VAL A 1 177 ? -17.208 -11.717 16.013 1.00 97.69 177 VAL A O 1
ATOM 1411 N N . SER A 1 178 ? -17.902 -10.532 17.778 1.00 97.75 178 SER A N 1
ATOM 1412 C CA . SER A 1 178 ? -18.782 -9.667 16.981 1.00 97.75 178 SER A CA 1
ATOM 1413 C C . SER A 1 178 ? -17.983 -8.905 15.915 1.00 97.75 178 SER A C 1
ATOM 1415 O O . SER A 1 178 ? -16.873 -8.442 16.198 1.00 97.75 178 SER A O 1
ATOM 1417 N N . HIS A 1 179 ? -18.586 -8.664 14.752 1.00 97.94 179 HIS A N 1
ATOM 1418 C CA . HIS A 1 179 ? -17.944 -7.939 13.650 1.00 97.94 179 HIS A CA 1
ATOM 1419 C C . HIS A 1 179 ? -17.438 -6.542 14.051 1.00 97.94 179 HIS A C 1
ATOM 1421 O O . HIS A 1 179 ? -16.331 -6.144 13.696 1.00 97.94 179 HIS A O 1
ATOM 1427 N N . ASN A 1 180 ? -18.197 -5.806 14.876 1.00 98.06 180 ASN A N 1
ATOM 1428 C CA . ASN A 1 180 ? -17.758 -4.485 15.343 1.00 98.06 180 ASN A CA 1
ATOM 1429 C C . ASN A 1 180 ? -16.563 -4.552 16.303 1.00 98.06 180 ASN A C 1
ATOM 1431 O O . ASN A 1 180 ? -15.741 -3.637 16.303 1.00 98.06 180 ASN A O 1
ATOM 1435 N N . HIS A 1 181 ? -16.446 -5.621 17.100 1.00 98.06 181 HIS A N 1
ATOM 1436 C CA . HIS A 1 181 ? -15.253 -5.859 17.918 1.00 98.06 181 HIS A CA 1
ATOM 1437 C C . HIS A 1 181 ? -14.046 -6.142 17.032 1.00 98.06 181 HIS A C 1
ATOM 1439 O O . HIS A 1 181 ? -13.036 -5.468 17.195 1.00 98.06 181 HIS A O 1
ATOM 1445 N N . GLU A 1 182 ? -14.176 -7.031 16.046 1.00 98.44 182 GLU A N 1
ATOM 1446 C CA . GLU A 1 182 ? -13.101 -7.340 15.093 1.00 98.44 182 GLU A CA 1
ATOM 1447 C C . GLU A 1 182 ? -12.564 -6.077 14.394 1.00 98.44 182 GLU A C 1
ATOM 1449 O O . GLU A 1 182 ? -11.362 -5.806 14.425 1.00 98.44 182 GLU A O 1
ATOM 1454 N N . MET A 1 183 ? -13.463 -5.245 13.858 1.00 98.25 183 MET A N 1
ATOM 1455 C CA . MET A 1 183 ? -13.106 -3.954 13.261 1.00 98.25 183 MET A CA 1
ATOM 1456 C C . MET A 1 183 ? -12.440 -3.001 14.262 1.00 98.25 183 MET A C 1
ATOM 1458 O O . MET A 1 183 ? -11.473 -2.319 13.918 1.00 98.25 183 MET A O 1
ATOM 1462 N N . SER A 1 184 ? -12.931 -2.940 15.505 1.00 97.81 184 SER A N 1
ATOM 1463 C CA . SER A 1 184 ? -12.343 -2.073 16.533 1.00 97.81 184 SER A CA 1
ATOM 1464 C C . SER A 1 184 ? -10.924 -2.495 16.910 1.00 97.81 184 SER A C 1
ATOM 1466 O O . SER A 1 184 ? -10.068 -1.631 17.095 1.00 97.81 184 SER A O 1
ATOM 1468 N N . GLU A 1 185 ? -10.658 -3.803 16.954 1.00 97.88 185 GLU A N 1
ATOM 1469 C CA . GLU A 1 185 ? -9.336 -4.358 17.235 1.00 97.88 185 GLU A CA 1
ATOM 1470 C C . GLU A 1 185 ? -8.362 -4.046 16.095 1.00 97.88 185 GLU A C 1
ATOM 1472 O O . GLU A 1 185 ? -7.244 -3.619 16.366 1.00 97.88 185 GLU A O 1
ATOM 1477 N N . PHE A 1 186 ? -8.793 -4.130 14.830 1.00 97.69 186 PHE A N 1
ATOM 1478 C CA . PHE A 1 186 ? -7.972 -3.681 13.700 1.00 97.69 186 PHE A CA 1
ATOM 1479 C C . PHE A 1 186 ? -7.628 -2.191 13.791 1.00 97.69 186 PHE A C 1
ATOM 1481 O O . PHE A 1 186 ? -6.460 -1.809 13.709 1.00 97.69 186 PHE A O 1
ATOM 1488 N N . LEU A 1 187 ? -8.637 -1.334 13.984 1.00 97.06 187 LEU A N 1
ATOM 1489 C CA . LEU A 1 187 ? -8.435 0.113 14.062 1.00 97.06 187 LEU A CA 1
ATOM 1490 C C . LEU A 1 187 ? -7.553 0.494 15.261 1.00 97.06 187 LEU A C 1
ATOM 1492 O O . LEU A 1 187 ? -6.693 1.365 15.141 1.00 97.06 187 LEU A O 1
ATOM 1496 N N . GLY A 1 188 ? -7.732 -0.174 16.403 1.00 95.62 188 GLY A N 1
ATOM 1497 C CA . GLY A 1 188 ? -6.889 -0.018 17.587 1.00 95.62 188 GLY A CA 1
ATOM 1498 C C . GLY A 1 188 ? -5.451 -0.484 17.349 1.00 95.62 188 GLY A C 1
ATOM 1499 O O . GLY A 1 188 ? -4.510 0.236 17.692 1.00 95.62 188 GLY A O 1
ATOM 1500 N N . PHE A 1 189 ? -5.269 -1.635 16.699 1.00 96.00 189 PHE A N 1
ATOM 1501 C CA . PHE A 1 189 ? -3.966 -2.180 16.323 1.00 96.00 189 PHE A CA 1
ATOM 1502 C C . PHE A 1 189 ? -3.180 -1.177 15.474 1.00 96.00 189 PHE A C 1
ATOM 1504 O O . PHE A 1 189 ? -2.093 -0.740 15.864 1.00 96.00 189 PHE A O 1
ATOM 1511 N N . ILE A 1 190 ? -3.767 -0.705 14.373 1.00 94.00 190 ILE A N 1
ATOM 1512 C CA . ILE A 1 190 ? -3.089 0.249 13.491 1.00 94.00 190 ILE A CA 1
ATOM 1513 C C . ILE A 1 190 ? -2.938 1.641 14.114 1.00 94.00 190 ILE A C 1
ATOM 1515 O O . ILE A 1 190 ? -2.072 2.393 13.692 1.00 94.00 190 ILE A O 1
ATOM 1519 N N . ALA A 1 191 ? -3.735 2.023 15.111 1.00 92.31 191 ALA A N 1
ATOM 1520 C CA . ALA A 1 191 ? -3.602 3.326 15.766 1.00 92.31 191 ALA A CA 1
ATOM 1521 C C . ALA A 1 191 ? -2.525 3.362 16.862 1.00 92.31 191 ALA A C 1
ATOM 1523 O O . ALA A 1 191 ? -2.100 4.449 17.282 1.00 92.31 191 ALA A O 1
ATOM 1524 N N . THR A 1 192 ? -2.134 2.194 17.379 1.00 92.12 192 THR A N 1
ATOM 1525 C CA . THR A 1 192 ? -1.291 2.071 18.579 1.00 92.12 192 THR A CA 1
ATOM 1526 C C . THR A 1 192 ? 0.067 1.433 18.316 1.00 92.12 192 THR A C 1
ATOM 1528 O O . THR A 1 192 ? 1.010 1.740 19.045 1.00 92.12 192 THR A O 1
ATOM 1531 N N . GLN A 1 193 ? 0.189 0.585 17.292 1.00 93.75 193 GLN A N 1
ATOM 1532 C CA . GLN A 1 193 ? 1.446 -0.079 16.943 1.00 93.75 193 GLN A CA 1
ATOM 1533 C C . GLN A 1 193 ? 2.257 0.744 15.931 1.00 93.75 193 GLN A C 1
ATOM 1535 O O . GLN A 1 193 ? 1.695 1.436 15.080 1.00 93.75 193 GLN A O 1
ATOM 1540 N N . ASP A 1 194 ? 3.587 0.691 16.007 1.00 88.06 194 ASP A N 1
ATOM 1541 C CA . ASP A 1 194 ? 4.457 1.295 14.989 1.00 88.06 194 ASP A CA 1
ATOM 1542 C C . ASP A 1 194 ? 4.508 0.447 13.703 1.00 88.06 194 ASP A C 1
ATOM 1544 O O . ASP A 1 194 ? 4.046 -0.692 13.676 1.00 88.06 194 ASP A O 1
ATOM 1548 N N . ASP A 1 195 ? 5.009 1.026 12.604 1.00 82.81 195 ASP A N 1
ATOM 1549 C CA . ASP A 1 195 ? 5.079 0.328 11.307 1.00 82.81 195 ASP A CA 1
ATOM 1550 C C . ASP A 1 195 ? 5.898 -0.969 11.394 1.00 82.81 195 ASP A C 1
ATOM 1552 O O . ASP A 1 195 ? 5.513 -1.961 10.787 1.00 82.81 195 ASP A O 1
ATOM 1556 N N . GLU A 1 196 ? 6.976 -0.988 12.187 1.00 81.75 196 GLU A N 1
ATOM 1557 C CA . GLU A 1 196 ? 7.830 -2.169 12.374 1.00 81.75 196 GLU A CA 1
ATOM 1558 C C . GLU A 1 196 ? 7.065 -3.310 13.057 1.00 81.75 196 GLU A C 1
ATOM 1560 O O . GLU A 1 196 ? 7.090 -4.437 12.574 1.00 81.75 196 GLU A O 1
ATOM 1565 N N . THR A 1 197 ? 6.308 -3.022 14.117 1.00 88.31 197 THR A N 1
ATOM 1566 C CA . THR A 1 197 ? 5.491 -4.022 14.820 1.00 88.31 197 THR A CA 1
ATOM 1567 C C . THR A 1 197 ? 4.337 -4.522 13.952 1.00 88.31 197 THR A C 1
ATOM 1569 O O . THR A 1 197 ? 4.031 -5.716 13.960 1.00 88.31 197 THR A O 1
ATOM 1572 N N . ILE A 1 198 ? 3.693 -3.627 13.193 1.00 89.06 198 ILE A N 1
ATOM 1573 C CA . ILE A 1 198 ? 2.627 -3.994 12.249 1.00 89.06 198 ILE A CA 1
ATOM 1574 C C . ILE A 1 198 ? 3.180 -4.935 11.179 1.00 89.06 198 ILE A C 1
ATOM 1576 O O . ILE A 1 198 ? 2.599 -5.988 10.920 1.00 89.06 198 ILE A O 1
ATOM 1580 N N . GLU A 1 199 ? 4.328 -4.574 10.609 1.00 82.44 199 GLU A N 1
ATOM 1581 C CA . GLU A 1 199 ? 5.089 -5.409 9.692 1.00 82.44 199 GLU A CA 1
ATOM 1582 C C . GLU A 1 199 ? 5.397 -6.769 10.321 1.00 82.44 199 GLU A C 1
ATOM 1584 O O . GLU A 1 199 ? 4.929 -7.783 9.825 1.00 82.44 199 GLU A O 1
ATOM 1589 N N . GLU A 1 200 ? 6.101 -6.840 11.442 1.00 83.88 200 GLU A N 1
ATOM 1590 C CA . GLU A 1 200 ? 6.469 -8.123 12.053 1.00 83.88 200 GLU A CA 1
ATOM 1591 C C . GLU A 1 200 ? 5.268 -9.017 12.402 1.00 83.88 200 GLU A C 1
ATOM 1593 O O . GLU A 1 200 ? 5.371 -10.242 12.314 1.00 83.88 200 GLU A O 1
ATOM 1598 N N . THR A 1 201 ? 4.135 -8.422 12.782 1.00 87.12 201 THR A N 1
ATOM 1599 C CA . THR A 1 201 ? 2.927 -9.161 13.178 1.00 87.12 201 THR A CA 1
ATOM 1600 C C . THR A 1 201 ? 2.173 -9.720 11.972 1.00 87.12 201 THR A C 1
ATOM 1602 O O . THR A 1 201 ? 1.712 -10.863 12.014 1.00 87.12 201 THR A O 1
ATOM 1605 N N . LEU A 1 202 ? 2.039 -8.929 10.903 1.00 86.50 202 LEU A N 1
ATOM 1606 C CA . LEU A 1 202 ? 1.212 -9.272 9.743 1.00 86.50 202 LEU A CA 1
ATOM 1607 C C . LEU A 1 202 ? 2.000 -9.854 8.565 1.00 86.50 202 LEU A C 1
ATOM 1609 O O . LEU A 1 202 ? 1.414 -10.486 7.689 1.00 86.50 202 LEU A O 1
ATOM 1613 N N . LEU A 1 203 ? 3.318 -9.650 8.509 1.00 69.31 203 LEU A N 1
ATOM 1614 C CA . LEU A 1 203 ? 4.136 -10.092 7.385 1.00 69.31 203 LEU A CA 1
ATOM 1615 C C . LEU A 1 203 ? 4.191 -11.621 7.297 1.00 69.31 203 LEU A C 1
ATOM 1617 O O . LEU A 1 203 ? 4.877 -12.295 8.067 1.00 69.31 203 LEU A O 1
ATOM 1621 N N . ASN A 1 204 ? 3.568 -12.152 6.248 1.00 62.38 204 ASN A N 1
ATOM 1622 C CA . ASN A 1 204 ? 3.953 -13.417 5.633 1.00 62.38 204 ASN A CA 1
ATOM 1623 C C . ASN A 1 204 ? 4.735 -13.144 4.319 1.00 62.38 204 ASN A C 1
ATOM 1625 O O . ASN A 1 204 ? 4.876 -11.998 3.880 1.00 62.38 204 ASN A O 1
ATOM 1629 N N . ASP A 1 205 ? 5.275 -14.183 3.673 1.00 55.16 205 ASP A N 1
ATOM 1630 C CA . ASP A 1 205 ? 6.048 -14.039 2.422 1.00 55.16 205 ASP A CA 1
ATOM 1631 C C . ASP A 1 205 ? 5.222 -13.555 1.207 1.00 55.16 205 ASP A C 1
ATOM 1633 O O . ASP A 1 205 ? 5.804 -13.162 0.187 1.00 55.16 205 ASP A O 1
ATOM 1637 N N . GLU A 1 206 ? 3.890 -13.550 1.302 1.00 53.06 206 GLU A N 1
ATOM 1638 C CA . GLU A 1 206 ? 2.961 -13.133 0.246 1.00 53.06 206 GLU A CA 1
ATOM 1639 C C . GLU A 1 206 ? 2.644 -11.622 0.312 1.00 53.06 206 GLU A C 1
ATOM 1641 O O . GLU A 1 206 ? 2.596 -10.982 -0.738 1.00 53.06 206 GLU A O 1
ATOM 1646 N N . TYR A 1 207 ? 2.597 -11.007 1.505 1.00 51.59 207 TYR A N 1
ATOM 1647 C CA . TYR A 1 207 ? 2.165 -9.606 1.713 1.00 51.59 207 TYR A CA 1
ATOM 1648 C C . TYR A 1 207 ? 3.285 -8.601 2.055 1.00 51.59 207 TYR A C 1
ATOM 1650 O O . TYR A 1 207 ? 3.062 -7.608 2.753 1.00 51.59 207 TYR A O 1
ATOM 1658 N N . ARG A 1 208 ? 4.521 -8.824 1.579 1.00 52.25 208 ARG A N 1
ATOM 1659 C CA . ARG A 1 208 ? 5.698 -8.045 2.031 1.00 52.25 208 ARG A CA 1
ATOM 1660 C C . ARG A 1 208 ? 5.617 -6.507 1.861 1.00 52.25 208 ARG A C 1
ATOM 1662 O O . ARG A 1 208 ? 6.443 -5.811 2.450 1.00 52.25 208 ARG A O 1
ATOM 1669 N N . PRO A 1 209 ? 4.740 -5.963 1.000 1.00 57.53 209 PRO A N 1
ATOM 1670 C CA . PRO A 1 209 ? 4.383 -4.548 0.899 1.00 57.53 209 PRO A CA 1
ATOM 1671 C C . PRO A 1 209 ? 3.691 -3.627 1.885 1.00 57.53 209 PRO A C 1
ATOM 1673 O O . PRO A 1 209 ? 3.412 -2.520 1.425 1.00 57.53 209 PRO A O 1
ATOM 1676 N N . ILE A 1 210 ? 3.345 -3.946 3.130 1.00 67.50 210 ILE A N 1
ATOM 1677 C CA . ILE A 1 210 ? 2.619 -2.926 3.930 1.00 67.50 210 ILE A CA 1
ATOM 1678 C C . ILE A 1 210 ? 3.491 -1.710 4.315 1.00 67.50 210 ILE A C 1
ATOM 1680 O O . ILE A 1 210 ? 2.984 -0.702 4.799 1.00 67.50 210 ILE A O 1
ATOM 1684 N N . ARG A 1 211 ? 4.797 -1.742 4.019 1.00 65.00 211 ARG A N 1
ATOM 1685 C CA . ARG A 1 211 ? 5.740 -0.627 4.208 1.00 65.00 211 ARG A CA 1
ATOM 1686 C C . ARG A 1 211 ? 5.230 0.691 3.640 1.00 65.00 211 ARG A C 1
ATOM 1688 O O . ARG A 1 211 ? 4.988 0.828 2.442 1.00 65.00 211 ARG A O 1
ATOM 1695 N N . GLY A 1 212 ? 5.140 1.697 4.507 1.00 65.94 212 GLY A N 1
ATOM 1696 C CA . GLY A 1 212 ? 4.684 3.031 4.126 1.00 65.94 212 GLY A CA 1
ATOM 1697 C C . GLY A 1 212 ? 3.195 3.088 3.779 1.00 65.94 212 GLY A C 1
ATOM 1698 O O . GLY A 1 212 ? 2.793 3.959 3.005 1.00 65.94 212 GLY A O 1
ATOM 1699 N N . TRP A 1 213 ? 2.363 2.184 4.316 1.00 77.12 213 TRP A N 1
ATOM 1700 C CA . TRP A 1 213 ? 0.904 2.250 4.163 1.00 77.12 213 TRP A CA 1
ATOM 1701 C C . TRP A 1 213 ? 0.326 3.560 4.720 1.00 77.12 213 TRP A C 1
ATOM 1703 O O . TRP A 1 213 ? -0.529 4.158 4.074 1.00 77.12 213 TRP A O 1
ATOM 1713 N N . ARG A 1 214 ? 0.859 4.075 5.838 1.00 75.00 214 ARG A N 1
ATOM 1714 C CA . ARG A 1 214 ? 0.500 5.400 6.389 1.00 75.00 214 ARG A CA 1
ATOM 1715 C C . ARG A 1 214 ? 0.978 6.563 5.525 1.00 75.00 214 ARG A C 1
ATOM 1717 O O . ARG A 1 214 ? 0.413 7.651 5.546 1.00 75.00 214 ARG A O 1
ATOM 1724 N N . GLU A 1 215 ? 2.049 6.346 4.766 1.00 65.50 215 GLU A N 1
ATOM 1725 C CA . GLU A 1 215 ? 2.588 7.335 3.833 1.00 65.50 215 GLU A CA 1
ATOM 1726 C C . GLU A 1 215 ? 1.848 7.334 2.493 1.00 65.50 215 GLU A C 1
ATOM 1728 O O . GLU A 1 215 ? 2.144 8.186 1.651 1.00 65.50 215 GLU A O 1
ATOM 1733 N N . ALA A 1 216 ? 0.899 6.412 2.280 1.00 62.09 216 ALA A N 1
ATOM 1734 C CA . ALA A 1 216 ? 0.097 6.363 1.071 1.00 62.09 216 ALA A CA 1
ATOM 1735 C C . ALA A 1 216 ? -0.802 7.600 1.011 1.00 62.09 216 ALA A C 1
ATOM 1737 O O . ALA A 1 216 ? -1.845 7.697 1.657 1.00 62.09 216 ALA A O 1
ATOM 1738 N N . TRP A 1 217 ? -0.368 8.591 0.231 1.00 48.72 217 TRP A N 1
ATOM 1739 C CA . TRP A 1 217 ? -1.143 9.806 0.016 1.00 48.72 217 TRP A CA 1
ATOM 1740 C C . TRP A 1 217 ? -2.477 9.437 -0.635 1.00 48.72 217 TRP A C 1
ATOM 1742 O O . TRP A 1 217 ? -2.454 8.685 -1.618 1.00 48.72 217 TRP A O 1
ATOM 1752 N N . PRO A 1 218 ? -3.607 10.036 -0.206 1.00 46.56 218 PRO A N 1
ATOM 1753 C CA . PRO A 1 218 ? -4.872 9.857 -0.897 1.00 46.56 218 PRO A CA 1
ATOM 1754 C C . PRO A 1 218 ? -4.672 10.106 -2.394 1.00 46.56 218 PRO A C 1
ATOM 1756 O O . PRO A 1 218 ? -3.895 10.979 -2.811 1.00 46.56 218 PRO A O 1
ATOM 1759 N N . VAL A 1 219 ? -5.370 9.320 -3.214 1.00 48.62 219 VAL A N 1
ATOM 1760 C CA . VAL A 1 219 ? -5.308 9.282 -4.692 1.00 48.62 219 VAL A CA 1
ATOM 1761 C C . VAL A 1 219 ? -5.793 10.609 -5.334 1.00 48.62 219 VAL A C 1
ATOM 1763 O O . VAL A 1 219 ? -6.127 10.693 -6.507 1.00 48.62 219 VAL A O 1
ATOM 1766 N N . ALA A 1 220 ? -5.813 11.703 -4.574 1.00 45.38 220 ALA A N 1
ATOM 1767 C CA . ALA A 1 220 ? -6.631 12.884 -4.789 1.00 45.38 220 ALA A CA 1
ATOM 1768 C C . ALA A 1 220 ? -6.071 13.938 -5.768 1.00 45.38 220 ALA A C 1
ATOM 1770 O O . ALA A 1 220 ? -6.622 15.035 -5.836 1.00 45.38 220 ALA A O 1
ATOM 1771 N N . SER A 1 221 ? -5.047 13.647 -6.577 1.00 51.38 221 SER A N 1
ATOM 1772 C CA . SER A 1 221 ? -4.785 14.476 -7.766 1.00 51.38 221 SER A CA 1
ATOM 1773 C C . SER A 1 221 ? -4.093 13.716 -8.899 1.00 51.38 221 SER A C 1
ATOM 1775 O O . SER A 1 221 ? -2.947 13.279 -8.785 1.00 51.38 221 SER A O 1
ATOM 1777 N N . ASP A 1 222 ? -4.800 13.593 -10.026 1.00 71.25 222 ASP A N 1
ATOM 1778 C CA . ASP A 1 222 ? -4.215 13.211 -11.310 1.00 71.25 222 ASP A CA 1
ATOM 1779 C C . ASP A 1 222 ? -3.167 14.263 -11.724 1.00 71.25 222 ASP A C 1
ATOM 1781 O O . ASP A 1 222 ? -3.427 15.470 -11.682 1.00 71.25 222 ASP A O 1
ATOM 1785 N N . ILE A 1 223 ? -1.979 13.822 -12.150 1.00 85.56 223 ILE A N 1
ATOM 1786 C CA . ILE A 1 223 ? -0.976 14.720 -12.734 1.00 85.56 223 ILE A CA 1
ATOM 1787 C C . ILE A 1 223 ? -1.435 15.083 -14.148 1.00 85.56 223 ILE A C 1
ATOM 1789 O O . ILE A 1 223 ? -1.413 14.241 -15.045 1.00 85.56 223 ILE A O 1
ATOM 1793 N N . SER A 1 224 ? -1.812 16.344 -14.354 1.00 85.62 224 SER A N 1
ATOM 1794 C CA . SER A 1 224 ? -2.136 16.867 -15.680 1.00 85.62 224 SER A CA 1
ATOM 1795 C C . SER A 1 224 ? -0.882 17.402 -16.361 1.00 85.62 224 SER A C 1
ATOM 1797 O O . SER A 1 224 ? -0.204 18.276 -15.823 1.00 85.62 224 SER A O 1
ATOM 1799 N N . LEU A 1 225 ? -0.611 16.908 -17.567 1.00 90.50 225 LEU A N 1
ATOM 1800 C CA . LEU A 1 225 ? 0.444 17.423 -18.436 1.00 90.50 225 LEU A CA 1
ATOM 1801 C C . LEU A 1 225 ? -0.137 18.414 -19.453 1.00 90.50 225 LEU A C 1
ATOM 1803 O O . LEU A 1 225 ? -1.227 18.190 -19.987 1.00 90.50 225 LEU A O 1
ATOM 1807 N N . SER A 1 226 ? 0.608 19.470 -19.770 1.00 90.06 226 SER A N 1
ATOM 1808 C CA . SER A 1 226 ? 0.270 20.447 -20.815 1.00 90.06 226 SER A CA 1
ATOM 1809 C C . SER A 1 226 ? 1.517 20.964 -21.533 1.00 90.06 226 SER A C 1
ATOM 1811 O O . SER A 1 226 ? 2.617 20.861 -21.006 1.00 90.06 226 SER A O 1
ATOM 1813 N N . GLU A 1 227 ? 1.345 21.529 -22.732 1.00 89.44 227 GLU A N 1
ATOM 1814 C CA . GLU A 1 227 ? 2.397 22.216 -23.511 1.00 89.44 227 GLU A CA 1
ATOM 1815 C C . GLU A 1 227 ? 3.533 21.312 -24.048 1.00 89.44 227 GLU A C 1
ATOM 1817 O O . GLU A 1 227 ? 4.508 21.792 -24.632 1.00 89.44 227 GLU A O 1
ATOM 1822 N N . TYR A 1 228 ? 3.391 19.987 -23.939 1.00 90.94 228 TYR A N 1
ATOM 1823 C CA . TYR A 1 228 ? 4.368 18.993 -24.404 1.00 90.94 228 TYR A CA 1
ATOM 1824 C C . TYR A 1 228 ? 4.182 18.574 -25.878 1.00 90.94 228 TYR A C 1
ATOM 1826 O O . TYR A 1 228 ? 5.001 17.837 -26.438 1.00 90.94 228 TYR A O 1
ATOM 1834 N N . GLU A 1 229 ? 3.110 19.008 -26.548 1.00 92.00 229 GLU A N 1
ATOM 1835 C CA . GLU A 1 229 ? 2.688 18.488 -27.856 1.00 92.00 229 GLU A CA 1
ATOM 1836 C C . GLU A 1 229 ? 3.711 18.768 -28.962 1.00 92.00 229 GLU A C 1
ATOM 1838 O O . GLU A 1 229 ? 3.875 17.965 -29.886 1.00 92.00 229 GLU A O 1
ATOM 1843 N N . SER A 1 230 ? 4.421 19.897 -28.873 1.00 89.44 230 SER A N 1
ATOM 1844 C CA . SER A 1 230 ? 5.478 20.254 -29.825 1.00 89.44 230 SER A CA 1
ATOM 1845 C C . SER A 1 230 ? 6.634 19.245 -29.794 1.00 89.44 230 SER A C 1
ATOM 1847 O O . SER A 1 230 ? 7.129 18.852 -30.855 1.00 89.44 230 SER A O 1
ATOM 1849 N N . HIS A 1 231 ? 6.994 18.745 -28.606 1.00 90.81 231 HIS A N 1
ATOM 1850 C CA . HIS A 1 231 ? 8.017 17.718 -28.429 1.00 90.81 231 HIS A CA 1
ATOM 1851 C C . HIS A 1 231 ? 7.554 16.359 -28.955 1.00 90.81 231 HIS A C 1
ATOM 1853 O O . HIS A 1 231 ? 8.318 15.696 -29.655 1.00 90.81 231 HIS A O 1
ATOM 1859 N N . LEU A 1 232 ? 6.293 15.973 -28.726 1.00 93.31 232 LEU A N 1
ATOM 1860 C CA . LEU A 1 232 ? 5.748 14.733 -29.298 1.00 93.31 232 LEU A CA 1
ATOM 1861 C C . LEU A 1 232 ? 5.700 14.766 -30.825 1.00 93.31 232 LEU A C 1
ATOM 1863 O O . LEU A 1 232 ? 6.046 13.781 -31.475 1.00 93.31 232 LEU A O 1
ATOM 1867 N N . ASN A 1 233 ? 5.295 15.894 -31.410 1.00 93.44 233 ASN A N 1
ATOM 1868 C CA . ASN A 1 233 ? 5.266 16.056 -32.862 1.00 93.44 233 ASN A CA 1
ATOM 1869 C C . ASN A 1 233 ? 6.679 15.991 -33.459 1.00 93.44 233 ASN A C 1
ATOM 1871 O O . ASN A 1 233 ? 6.886 15.326 -34.476 1.00 93.44 233 ASN A O 1
ATOM 1875 N N . GLY A 1 234 ? 7.650 16.653 -32.819 1.00 91.62 234 GLY A N 1
ATOM 1876 C CA . GLY A 1 234 ? 9.055 16.607 -33.222 1.00 91.62 234 GLY A CA 1
ATOM 1877 C C . GLY A 1 234 ? 9.627 15.192 -33.160 1.00 91.62 234 GLY A C 1
ATOM 1878 O O . GLY A 1 234 ? 10.209 14.723 -34.138 1.00 91.62 234 GLY A O 1
ATOM 1879 N N . TYR A 1 235 ? 9.381 14.487 -32.055 1.00 93.69 235 TYR A N 1
ATOM 1880 C CA . TYR A 1 235 ? 9.772 13.092 -31.881 1.00 93.69 235 TYR A CA 1
ATOM 1881 C C . TYR A 1 235 ? 9.146 12.173 -32.939 1.00 93.69 235 TYR A C 1
ATOM 1883 O O . TYR A 1 235 ? 9.861 11.417 -33.597 1.00 93.69 235 TYR A O 1
ATOM 1891 N N . ALA A 1 236 ? 7.828 12.256 -33.147 1.00 94.62 236 ALA A N 1
ATOM 1892 C CA . ALA A 1 236 ? 7.127 11.402 -34.102 1.00 94.62 236 ALA A CA 1
ATOM 1893 C C . ALA A 1 236 ? 7.660 11.595 -35.528 1.00 94.62 236 ALA A C 1
ATOM 1895 O O . ALA A 1 236 ? 7.936 10.614 -36.222 1.00 94.62 236 ALA A O 1
ATOM 1896 N N . LYS A 1 237 ? 7.889 12.852 -35.931 1.00 93.38 237 LYS A N 1
ATOM 1897 C CA . LYS A 1 237 ? 8.508 13.177 -37.218 1.00 93.38 237 LYS A CA 1
ATOM 1898 C C . LYS A 1 237 ? 9.927 12.618 -37.320 1.00 93.38 237 LYS A C 1
ATOM 1900 O O . LYS A 1 237 ? 10.238 11.954 -38.302 1.00 93.38 237 LYS A O 1
ATOM 1905 N N . ALA A 1 238 ? 10.765 12.834 -36.304 1.00 91.81 238 ALA A N 1
ATOM 1906 C CA . ALA A 1 238 ? 12.131 12.315 -36.296 1.00 91.81 238 ALA A CA 1
ATOM 1907 C C . ALA A 1 238 ? 12.158 10.783 -36.409 1.00 91.81 238 ALA A C 1
ATOM 1909 O O . ALA A 1 238 ? 12.952 10.238 -37.169 1.00 91.81 238 ALA A O 1
ATOM 1910 N N . LYS A 1 239 ? 11.257 10.077 -35.717 1.00 91.75 239 LYS A N 1
ATOM 1911 C CA . LYS A 1 239 ? 11.151 8.615 -35.801 1.00 91.75 239 LYS A CA 1
ATOM 1912 C C . LYS A 1 239 ? 10.717 8.140 -37.192 1.00 91.75 239 LYS A C 1
ATOM 1914 O O . LYS A 1 239 ? 11.340 7.226 -37.730 1.00 91.75 239 LYS A O 1
ATOM 1919 N N . GLN A 1 240 ? 9.702 8.767 -37.790 1.00 92.19 240 GLN A N 1
ATOM 1920 C CA . GLN A 1 240 ? 9.224 8.444 -39.145 1.00 92.19 240 GLN A CA 1
ATOM 1921 C C . GLN A 1 240 ? 10.286 8.706 -40.221 1.00 92.19 240 GLN A C 1
ATOM 1923 O O . GLN A 1 240 ? 10.447 7.899 -41.136 1.00 92.19 240 GLN A O 1
ATOM 1928 N N . ASP A 1 241 ? 11.052 9.787 -40.068 1.00 91.88 241 ASP A N 1
ATOM 1929 C CA . ASP A 1 241 ? 12.135 10.168 -40.980 1.00 91.88 241 ASP A CA 1
ATOM 1930 C C . ASP A 1 241 ? 13.424 9.343 -40.746 1.00 91.88 241 ASP A C 1
ATOM 1932 O O . ASP A 1 241 ? 14.420 9.527 -41.442 1.00 91.88 241 ASP A O 1
ATOM 1936 N N . GLY A 1 242 ? 13.422 8.403 -39.790 1.00 89.12 242 GLY A N 1
ATOM 1937 C CA . GLY A 1 242 ? 14.560 7.526 -39.495 1.00 89.12 242 GLY A CA 1
ATOM 1938 C C . GLY A 1 242 ? 15.664 8.164 -38.646 1.00 89.12 242 GLY A C 1
ATOM 1939 O O . GLY A 1 242 ? 16.734 7.578 -38.522 1.00 89.12 242 GLY A O 1
ATOM 1940 N N . GLY A 1 243 ? 15.408 9.316 -38.022 1.00 87.56 243 GLY A N 1
ATOM 1941 C CA . GLY A 1 243 ? 16.375 10.087 -37.234 1.00 87.56 243 GLY A CA 1
ATOM 1942 C C . GLY A 1 243 ? 16.963 9.357 -36.027 1.00 87.56 243 GLY A C 1
ATOM 1943 O O . GLY A 1 243 ? 18.082 9.651 -35.636 1.00 87.56 243 GLY A O 1
ATOM 1944 N N . LEU A 1 244 ? 16.256 8.371 -35.465 1.00 88.19 244 LEU A N 1
ATOM 1945 C CA . LEU A 1 244 ? 16.719 7.592 -34.305 1.00 88.19 244 LEU A CA 1
ATOM 1946 C C . LEU A 1 244 ? 17.681 6.442 -34.668 1.00 88.19 244 LEU A C 1
ATOM 1948 O O . LEU A 1 244 ? 18.077 5.677 -33.785 1.00 88.19 244 LEU A O 1
ATOM 1952 N N . LYS A 1 245 ? 18.024 6.281 -35.952 1.00 88.19 245 LYS A N 1
ATOM 1953 C CA . LYS A 1 245 ? 18.965 5.268 -36.456 1.00 88.19 245 LYS A CA 1
ATOM 1954 C C . LYS A 1 245 ? 20.396 5.803 -36.479 1.00 88.19 245 LYS A C 1
ATOM 1956 O O . LYS A 1 245 ? 20.614 7.006 -36.455 1.00 88.19 245 LYS A O 1
ATOM 1961 N N . TRP A 1 246 ? 21.367 4.896 -36.588 1.00 83.00 246 TRP A N 1
ATOM 1962 C CA . TRP A 1 246 ? 22.798 5.223 -36.663 1.00 83.00 246 TRP A CA 1
ATOM 1963 C C . TRP A 1 246 ? 23.178 6.146 -37.830 1.00 83.00 246 TRP A C 1
ATOM 1965 O O . TRP A 1 246 ? 24.161 6.871 -37.735 1.00 83.00 246 TRP A O 1
ATOM 1975 N N . ASP A 1 247 ? 22.423 6.096 -38.925 1.00 83.88 247 ASP A N 1
ATOM 1976 C CA . ASP A 1 247 ? 22.572 6.921 -40.126 1.00 83.88 247 ASP A CA 1
ATOM 1977 C C . ASP A 1 247 ? 21.486 8.008 -40.241 1.00 83.88 247 ASP A C 1
ATOM 1979 O O . ASP A 1 247 ? 21.287 8.579 -41.316 1.00 83.88 247 ASP A O 1
ATOM 1983 N N . GLY A 1 248 ? 20.768 8.272 -39.144 1.00 83.75 248 GLY A N 1
ATOM 1984 C CA . GLY A 1 248 ? 19.751 9.312 -39.056 1.00 83.75 248 GLY A CA 1
ATOM 1985 C C . GLY A 1 248 ? 20.340 10.714 -39.214 1.00 83.75 248 GLY A C 1
ATOM 1986 O O . GLY A 1 248 ? 21.516 10.949 -38.948 1.00 83.75 248 GLY A O 1
ATOM 1987 N N . ALA A 1 249 ? 19.519 11.658 -39.672 1.00 82.00 249 ALA A N 1
ATOM 1988 C CA . ALA A 1 249 ? 19.956 13.036 -39.848 1.00 82.00 249 ALA A CA 1
ATOM 1989 C C . ALA A 1 249 ? 20.021 13.786 -38.502 1.00 82.00 249 ALA A C 1
ATOM 1991 O O . ALA A 1 249 ? 19.066 13.769 -37.722 1.00 82.00 249 ALA A O 1
ATOM 1992 N N . ASP A 1 250 ? 21.136 14.479 -38.257 1.00 80.94 250 ASP A N 1
ATOM 1993 C CA . ASP A 1 250 ? 21.399 15.192 -36.997 1.00 80.94 250 ASP A CA 1
ATOM 1994 C C . ASP A 1 250 ? 20.620 16.515 -36.859 1.00 80.94 250 ASP A C 1
ATOM 1996 O O . ASP A 1 250 ? 20.568 17.095 -35.776 1.00 80.94 250 ASP A O 1
ATOM 2000 N N . ASP A 1 251 ? 20.005 17.005 -37.941 1.00 82.38 251 ASP A N 1
ATOM 2001 C CA . ASP A 1 251 ? 19.193 18.231 -37.971 1.00 82.38 251 ASP A CA 1
ATOM 2002 C C . ASP A 1 251 ? 17.725 18.007 -37.561 1.00 82.38 251 ASP A C 1
ATOM 2004 O O . ASP A 1 251 ? 16.922 18.945 -37.541 1.00 82.38 251 ASP A O 1
ATOM 2008 N N . LEU A 1 252 ? 17.370 16.769 -37.208 1.00 86.06 252 LEU A N 1
ATOM 2009 C CA . LEU A 1 252 ? 16.055 16.398 -36.701 1.00 86.06 252 LEU A CA 1
ATOM 2010 C C . LEU A 1 252 ? 15.910 16.708 -35.203 1.00 86.06 252 LEU A C 1
ATOM 2012 O O . LEU A 1 252 ? 16.863 17.040 -34.500 1.00 86.06 252 LEU A O 1
ATOM 2016 N N . TRP A 1 253 ? 14.682 16.578 -34.691 1.00 88.50 253 TRP A N 1
ATOM 2017 C CA . TRP A 1 253 ? 14.343 16.870 -33.291 1.00 88.50 253 TRP A CA 1
ATOM 2018 C C . TRP A 1 253 ? 15.242 16.143 -32.278 1.00 88.50 253 TRP A C 1
ATOM 2020 O O . TRP A 1 253 ? 15.551 16.696 -31.226 1.00 88.50 253 TRP A O 1
ATOM 2030 N N . ASN A 1 254 ? 15.689 14.929 -32.606 1.00 82.44 254 ASN A N 1
ATOM 2031 C CA . ASN A 1 254 ? 16.550 14.122 -31.751 1.00 82.44 254 ASN A CA 1
ATOM 2032 C C . ASN A 1 254 ? 18.019 14.572 -31.738 1.00 82.44 254 ASN A C 1
ATOM 2034 O O . ASN A 1 254 ? 18.792 13.959 -31.016 1.00 82.44 254 ASN A O 1
ATOM 2038 N N . LYS A 1 255 ? 18.424 15.591 -32.512 1.00 82.88 255 LYS A N 1
ATOM 2039 C CA . LYS A 1 255 ? 19.784 16.168 -32.506 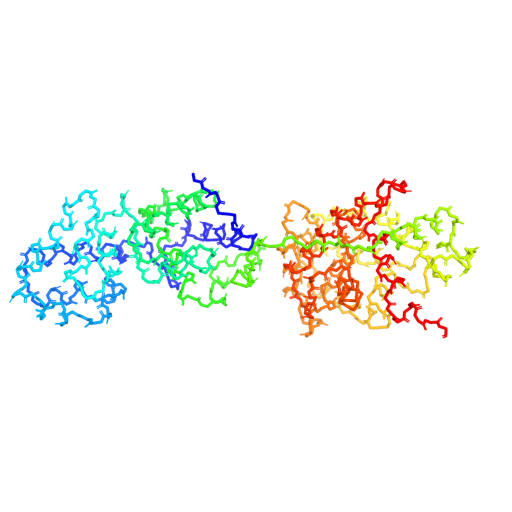1.00 82.88 255 LYS A CA 1
ATOM 2040 C C . LYS A 1 255 ? 20.912 15.126 -32.639 1.00 82.88 255 LYS A C 1
ATOM 2042 O O . LYS A 1 255 ? 21.922 15.208 -31.946 1.00 82.88 255 LYS A O 1
ATOM 2047 N N . GLY A 1 256 ? 20.713 14.106 -33.476 1.00 82.31 256 GLY A N 1
ATOM 2048 C CA . GLY A 1 256 ? 21.682 13.017 -33.672 1.00 82.31 256 GLY A CA 1
ATOM 2049 C C . GLY A 1 256 ? 21.706 11.953 -32.565 1.00 82.31 256 GLY A C 1
ATOM 2050 O O . GLY A 1 256 ? 22.545 11.053 -32.584 1.00 82.31 256 GLY A O 1
ATOM 2051 N N . HIS A 1 257 ? 20.789 12.001 -31.591 1.00 84.50 257 HIS A N 1
ATOM 2052 C CA . HIS A 1 257 ? 20.656 10.942 -30.590 1.00 84.50 257 HIS A CA 1
ATOM 2053 C C . HIS A 1 257 ? 20.095 9.660 -31.215 1.00 84.50 257 HIS A C 1
ATOM 2055 O O . HIS A 1 257 ? 18.961 9.631 -31.703 1.00 84.50 257 HIS A O 1
ATOM 2061 N N . VAL A 1 258 ? 20.899 8.596 -31.163 1.00 86.69 258 VAL A N 1
ATOM 2062 C CA . VAL A 1 258 ? 20.577 7.274 -31.708 1.00 86.69 258 VAL A CA 1
ATOM 2063 C C . VAL A 1 258 ? 19.950 6.388 -30.636 1.00 86.69 258 VAL A C 1
ATOM 2065 O O . VAL A 1 258 ? 20.519 6.174 -29.566 1.00 86.69 258 VAL A O 1
ATOM 2068 N N . GLU A 1 259 ? 18.781 5.834 -30.949 1.00 89.38 259 GLU A N 1
ATOM 2069 C CA . GLU A 1 259 ? 17.930 5.102 -29.999 1.00 89.38 259 GLU A CA 1
ATOM 2070 C C . GLU A 1 259 ? 17.407 3.769 -30.561 1.00 89.38 259 GLU A C 1
ATOM 2072 O O . GLU A 1 259 ? 16.618 3.079 -29.920 1.00 89.38 259 GLU A O 1
ATOM 2077 N N . VAL A 1 260 ? 17.875 3.363 -31.750 1.00 89.00 260 VAL A N 1
ATOM 2078 C CA . VAL A 1 260 ? 17.471 2.109 -32.419 1.00 89.00 260 VAL A CA 1
ATOM 2079 C C . VAL A 1 260 ? 17.724 0.850 -31.577 1.00 89.00 260 VAL A C 1
ATOM 2081 O O . VAL A 1 260 ? 16.970 -0.117 -31.667 1.00 89.00 260 VAL A O 1
ATOM 2084 N N . TRP A 1 261 ? 18.727 0.875 -30.696 1.00 90.69 261 TRP A N 1
ATOM 2085 C CA . TRP A 1 261 ? 19.057 -0.232 -29.795 1.00 90.69 261 TRP A CA 1
ATOM 2086 C C . TRP A 1 261 ? 17.914 -0.571 -28.816 1.00 90.69 261 TRP A C 1
ATOM 2088 O O . TRP A 1 261 ? 17.822 -1.714 -28.367 1.00 90.69 261 TRP A O 1
ATOM 2098 N N . LYS A 1 262 ? 17.004 0.372 -28.505 1.00 92.38 262 LYS A N 1
ATOM 2099 C CA . LYS A 1 262 ? 15.820 0.108 -27.661 1.00 92.38 262 LYS A CA 1
ATOM 2100 C C . LYS A 1 262 ? 14.866 -0.882 -28.325 1.00 92.38 262 LYS A C 1
ATOM 2102 O O . LYS A 1 262 ? 14.347 -1.773 -27.653 1.00 92.38 262 LYS A O 1
ATOM 2107 N N . ASP A 1 263 ? 14.655 -0.750 -29.635 1.00 91.38 263 ASP A N 1
ATOM 2108 C CA . ASP A 1 263 ? 13.810 -1.669 -30.403 1.00 91.38 263 ASP A CA 1
ATOM 2109 C C . ASP A 1 263 ? 14.463 -3.055 -30.530 1.00 91.38 263 ASP A C 1
ATOM 2111 O O . ASP A 1 263 ? 13.768 -4.070 -30.445 1.00 91.38 263 ASP A O 1
ATOM 2115 N N . GLU A 1 264 ? 15.790 -3.106 -30.691 1.00 93.81 264 GLU A N 1
ATOM 2116 C CA . GLU A 1 264 ? 16.558 -4.357 -30.717 1.00 93.81 264 GLU A CA 1
ATOM 2117 C C . GLU A 1 264 ? 16.450 -5.107 -29.388 1.00 93.81 264 GLU A C 1
ATOM 2119 O O . GLU A 1 264 ? 16.090 -6.285 -29.373 1.00 93.81 264 GLU A O 1
ATOM 2124 N N . TYR A 1 265 ? 16.675 -4.414 -28.269 1.00 95.31 265 TYR A N 1
ATOM 2125 C CA . TYR A 1 265 ? 16.603 -5.022 -26.944 1.00 95.31 265 TYR A CA 1
ATOM 2126 C C . TYR A 1 265 ? 15.173 -5.432 -26.572 1.00 95.31 265 TYR A C 1
ATOM 2128 O O . TYR A 1 265 ? 14.962 -6.536 -26.075 1.00 95.31 265 TYR A O 1
ATOM 2136 N N . ARG A 1 266 ? 14.160 -4.610 -26.892 1.00 95.00 266 ARG A N 1
ATOM 2137 C CA . ARG A 1 266 ? 12.746 -5.001 -26.733 1.00 95.00 266 ARG A CA 1
ATOM 2138 C C . ARG A 1 266 ? 12.446 -6.289 -27.500 1.00 95.00 266 ARG A C 1
ATOM 2140 O O . ARG A 1 266 ? 11.779 -7.176 -26.979 1.00 95.00 266 ARG A O 1
ATOM 2147 N N . LYS A 1 267 ? 12.938 -6.402 -28.737 1.00 95.56 267 LYS A N 1
ATOM 2148 C CA . LYS A 1 267 ? 12.753 -7.607 -29.551 1.00 95.56 267 LYS A CA 1
ATOM 2149 C C . LYS A 1 267 ? 13.468 -8.814 -28.944 1.00 95.56 267 LYS A C 1
ATOM 2151 O O . LYS A 1 267 ? 12.906 -9.904 -28.976 1.00 95.56 267 LYS A O 1
ATOM 2156 N N . HIS A 1 268 ? 14.665 -8.637 -28.391 1.00 96.44 268 HIS A N 1
ATOM 2157 C CA . HIS A 1 268 ? 15.366 -9.689 -27.652 1.00 96.44 268 HIS A CA 1
ATOM 2158 C C . HIS A 1 268 ? 14.540 -10.180 -26.459 1.00 96.44 268 HIS A C 1
ATOM 2160 O O . HIS A 1 268 ? 14.268 -11.372 -26.366 1.00 96.44 268 HIS A O 1
ATOM 2166 N N . VAL A 1 269 ? 14.033 -9.275 -25.617 1.00 96.62 269 VAL A N 1
ATOM 2167 C CA . VAL A 1 269 ? 13.178 -9.655 -24.479 1.00 96.62 269 VAL A CA 1
ATOM 2168 C C . VAL A 1 269 ? 11.929 -10.411 -24.940 1.00 96.62 269 VAL A C 1
ATOM 2170 O O . VAL A 1 269 ? 11.609 -11.464 -24.395 1.00 96.62 269 VAL A O 1
ATOM 2173 N N . GLU A 1 270 ? 11.263 -9.935 -25.990 1.00 96.31 270 GLU A N 1
ATOM 2174 C CA . GLU A 1 270 ? 10.045 -10.564 -26.509 1.00 96.31 270 GLU A CA 1
ATOM 2175 C C . GLU A 1 270 ? 10.288 -11.939 -27.154 1.00 96.31 270 GLU A C 1
ATOM 2177 O O . GLU A 1 270 ? 9.449 -12.828 -27.057 1.00 96.31 270 GLU A O 1
ATOM 2182 N N . THR A 1 271 ? 11.420 -12.126 -27.837 1.00 97.06 271 THR A N 1
ATOM 2183 C CA . THR A 1 271 ? 11.664 -13.327 -28.662 1.00 97.06 271 THR A CA 1
ATOM 2184 C C . THR A 1 271 ? 12.622 -14.338 -28.043 1.00 97.06 271 THR A C 1
ATOM 2186 O O . THR A 1 271 ? 12.681 -15.470 -28.520 1.00 97.06 271 THR A O 1
ATOM 2189 N N . VAL A 1 272 ? 13.354 -13.953 -26.996 1.00 96.62 272 VAL A N 1
ATOM 2190 C CA . VAL A 1 272 ? 14.332 -14.804 -26.307 1.00 96.62 272 VAL A CA 1
ATOM 2191 C C . VAL A 1 272 ? 13.962 -14.978 -24.842 1.00 96.62 272 VAL A C 1
ATOM 2193 O O . VAL A 1 272 ? 13.811 -16.112 -24.407 1.00 96.62 272 VAL A O 1
ATOM 2196 N N . VAL A 1 273 ? 13.771 -13.885 -24.097 1.00 96.94 273 VAL A N 1
ATOM 2197 C CA . VAL A 1 273 ? 13.545 -13.954 -22.643 1.00 96.94 273 VAL A CA 1
ATOM 2198 C C . VAL A 1 273 ? 12.156 -14.512 -22.327 1.00 96.94 273 VAL A C 1
ATOM 2200 O O . VAL A 1 273 ? 12.054 -15.571 -21.717 1.00 96.94 273 VAL A O 1
ATOM 2203 N N . LYS A 1 274 ? 11.081 -13.862 -22.789 1.00 96.31 274 LYS A N 1
ATOM 2204 C CA . LYS A 1 274 ? 9.703 -14.293 -22.480 1.00 96.31 274 LYS A CA 1
ATOM 2205 C C . LYS A 1 274 ? 9.361 -15.721 -22.927 1.00 96.31 274 LYS A C 1
ATOM 2207 O O . LYS A 1 274 ? 8.614 -16.381 -22.219 1.00 96.31 274 LYS A O 1
ATOM 2212 N N . PRO A 1 275 ? 9.861 -16.235 -24.069 1.00 97.44 275 PRO A N 1
ATOM 2213 C CA . PRO A 1 275 ? 9.607 -17.626 -24.441 1.00 97.44 275 PRO A CA 1
ATOM 2214 C C . PRO A 1 275 ? 10.426 -18.649 -23.645 1.00 97.44 275 PRO A C 1
ATOM 2216 O O . PRO A 1 275 ? 10.109 -19.835 -23.705 1.00 97.44 275 PRO A O 1
ATOM 2219 N N . LYS A 1 276 ? 11.510 -18.221 -22.983 1.00 97.50 276 LYS A N 1
ATOM 2220 C CA . LYS A 1 276 ? 12.433 -19.102 -22.258 1.00 97.50 276 LYS A CA 1
ATOM 2221 C C . LYS A 1 276 ? 12.068 -19.259 -20.782 1.00 97.50 276 LYS A C 1
ATOM 2223 O O . LYS A 1 276 ? 12.326 -20.331 -20.251 1.00 97.50 276 LYS A O 1
ATOM 2228 N N . TYR A 1 277 ? 11.472 -18.238 -20.167 1.00 97.56 277 TYR A N 1
ATOM 2229 C CA . TYR A 1 277 ? 11.154 -18.207 -18.737 1.00 97.56 277 TYR A CA 1
ATOM 2230 C C . TYR A 1 277 ? 9.676 -17.903 -18.502 1.00 97.56 277 TYR A C 1
ATOM 2232 O O . TYR A 1 277 ? 9.116 -17.027 -19.169 1.00 97.56 277 TYR A O 1
ATOM 2240 N N . ASP A 1 278 ? 9.075 -18.549 -17.504 1.00 97.12 278 ASP A N 1
ATOM 2241 C CA . ASP A 1 278 ? 7.845 -18.040 -16.900 1.00 97.12 278 ASP A CA 1
ATOM 2242 C C . ASP A 1 278 ? 8.216 -16.921 -15.924 1.00 97.12 278 ASP A C 1
ATOM 2244 O O . ASP A 1 278 ? 8.591 -17.156 -14.781 1.00 97.12 278 ASP A O 1
ATOM 2248 N N . LEU A 1 279 ? 8.145 -15.674 -16.391 1.00 96.50 279 LEU A N 1
ATOM 2249 C CA . LEU A 1 279 ? 8.562 -14.525 -15.585 1.00 96.50 279 LEU A CA 1
ATOM 2250 C C . LEU A 1 279 ? 7.724 -14.335 -14.316 1.00 96.50 279 LEU A C 1
ATOM 2252 O O . LEU A 1 279 ? 8.176 -13.622 -13.430 1.00 96.50 279 LEU A O 1
ATOM 2256 N N . THR A 1 280 ? 6.538 -14.942 -14.223 1.00 94.38 280 THR A N 1
ATOM 2257 C CA . THR A 1 280 ? 5.674 -14.877 -13.032 1.00 94.38 280 THR A CA 1
ATOM 2258 C C . THR A 1 280 ? 5.889 -16.040 -12.064 1.00 94.38 280 THR A C 1
ATOM 2260 O O . THR A 1 280 ? 5.345 -16.024 -10.962 1.00 94.38 280 THR A O 1
ATOM 2263 N N . ALA A 1 281 ? 6.708 -17.021 -12.449 1.00 95.19 281 ALA A N 1
ATOM 2264 C CA . ALA A 1 281 ? 7.034 -18.207 -11.668 1.00 95.19 281 ALA A CA 1
ATOM 2265 C C . ALA A 1 281 ? 8.474 -18.659 -11.971 1.00 95.19 281 ALA A C 1
ATOM 2267 O O . ALA A 1 281 ? 8.706 -19.759 -12.462 1.00 95.19 281 ALA A O 1
ATOM 2268 N N . ILE A 1 282 ? 9.433 -17.769 -11.714 1.00 97.38 282 ILE A N 1
ATOM 2269 C CA . ILE A 1 282 ? 10.865 -18.010 -11.913 1.00 97.38 282 ILE A CA 1
ATOM 2270 C C . ILE A 1 282 ? 11.342 -19.007 -10.856 1.00 97.38 282 ILE A C 1
ATOM 2272 O O . ILE A 1 282 ? 11.106 -18.798 -9.662 1.00 97.38 282 ILE A O 1
ATOM 2276 N N . ASP A 1 283 ? 12.066 -20.039 -11.281 1.00 96.88 283 ASP A N 1
ATOM 2277 C CA . ASP A 1 283 ? 12.731 -20.977 -10.376 1.00 96.88 283 ASP A CA 1
ATOM 2278 C C . ASP A 1 283 ? 14.121 -20.465 -9.940 1.00 96.88 283 ASP A C 1
ATOM 2280 O O . ASP A 1 283 ? 14.770 -19.648 -10.601 1.00 96.88 283 ASP A O 1
ATOM 2284 N N . SER A 1 284 ? 14.623 -20.946 -8.797 1.00 97.06 284 SER A N 1
ATOM 2285 C CA . SER A 1 284 ? 15.897 -20.471 -8.231 1.00 97.06 284 SER A CA 1
ATOM 2286 C C . SER A 1 284 ? 17.112 -20.748 -9.128 1.00 97.06 284 SER A C 1
ATOM 2288 O O . SER A 1 284 ? 18.051 -19.950 -9.158 1.00 97.06 284 SER A O 1
ATOM 2290 N N . ASP A 1 285 ? 17.098 -21.834 -9.903 1.00 97.75 285 ASP A N 1
ATOM 2291 C CA . ASP A 1 285 ? 18.144 -22.165 -10.876 1.00 97.75 285 ASP A CA 1
ATOM 2292 C C . ASP A 1 285 ? 18.024 -21.379 -12.194 1.00 97.75 285 ASP A C 1
ATOM 2294 O O . ASP A 1 285 ? 18.985 -21.324 -12.968 1.00 97.75 285 ASP A O 1
ATOM 2298 N N . GLU A 1 286 ? 16.897 -20.703 -12.427 1.00 98.38 286 GLU A N 1
ATOM 2299 C CA . GLU A 1 286 ? 16.670 -19.831 -13.582 1.00 98.38 286 GLU A CA 1
ATOM 2300 C C . GLU A 1 286 ? 17.149 -18.392 -13.360 1.00 98.38 286 GLU A C 1
ATOM 2302 O O . GLU A 1 286 ? 17.348 -17.661 -14.333 1.00 98.38 286 GLU A O 1
ATOM 2307 N N . VAL A 1 287 ? 17.410 -17.986 -12.111 1.00 98.06 287 VAL A N 1
ATOM 2308 C CA . VAL A 1 287 ? 17.849 -16.621 -11.771 1.00 98.06 287 VAL A CA 1
ATOM 2309 C C . VAL A 1 287 ? 19.130 -16.237 -12.512 1.00 98.06 287 VAL A C 1
ATOM 2311 O O . VAL A 1 287 ? 19.177 -15.191 -13.159 1.00 98.06 287 VAL A O 1
ATOM 2314 N N . GLU A 1 288 ? 20.181 -17.059 -12.452 1.00 98.12 288 GLU A N 1
ATOM 2315 C CA . GLU A 1 288 ? 21.448 -16.742 -13.127 1.00 98.12 288 GLU A CA 1
ATOM 2316 C C . GLU A 1 288 ? 21.289 -16.670 -14.660 1.00 98.12 288 GLU A C 1
ATOM 2318 O O . GLU A 1 288 ? 21.627 -15.625 -15.231 1.00 98.12 288 GLU A O 1
ATOM 2323 N N . PRO A 1 289 ? 20.707 -17.686 -15.337 1.00 97.94 289 PRO A N 1
ATOM 2324 C CA . PRO A 1 289 ? 20.430 -17.619 -16.772 1.00 97.94 289 PRO A CA 1
ATOM 2325 C C . PRO A 1 289 ? 19.578 -16.415 -17.195 1.00 97.94 289 PRO A C 1
ATOM 2327 O O . PRO A 1 289 ? 19.876 -15.788 -18.215 1.00 97.94 289 PRO A O 1
ATOM 2330 N N . LEU A 1 290 ? 18.535 -16.074 -16.430 1.00 98.00 290 LEU A N 1
ATOM 2331 C CA . LEU A 1 290 ? 17.661 -14.938 -16.721 1.00 98.00 290 LEU A CA 1
ATOM 2332 C C . LEU A 1 290 ? 18.447 -13.626 -16.684 1.00 98.00 290 LEU A C 1
ATOM 2334 O O . LEU A 1 290 ? 18.355 -12.806 -17.600 1.00 98.00 290 LEU A O 1
ATOM 2338 N N . LEU A 1 291 ? 19.250 -13.424 -15.639 1.00 96.88 291 LEU A N 1
ATOM 2339 C CA . LEU A 1 291 ? 20.052 -12.214 -15.484 1.00 96.88 291 LEU A CA 1
ATOM 2340 C C . LEU A 1 291 ? 21.144 -12.094 -16.550 1.00 96.88 291 LEU A C 1
ATOM 2342 O O . LEU A 1 291 ? 21.488 -10.978 -16.952 1.00 96.88 291 LEU A O 1
ATOM 2346 N N . ASP A 1 292 ? 21.692 -13.212 -17.017 1.00 96.00 292 ASP A N 1
ATOM 2347 C CA . ASP A 1 292 ? 22.626 -13.238 -18.141 1.00 96.00 292 ASP A CA 1
ATOM 2348 C C . ASP A 1 292 ? 21.949 -12.839 -19.453 1.00 96.00 292 ASP A C 1
ATOM 2350 O O . ASP A 1 292 ? 22.446 -11.932 -20.124 1.00 96.00 292 ASP A O 1
ATOM 2354 N N . ASP A 1 293 ? 20.778 -13.402 -19.762 1.00 96.31 293 ASP A N 1
ATOM 2355 C CA . ASP A 1 293 ? 20.017 -13.039 -20.965 1.00 96.31 293 ASP A CA 1
ATOM 2356 C C . ASP A 1 293 ? 19.557 -11.568 -20.944 1.00 96.31 293 ASP A C 1
ATOM 2358 O O . ASP A 1 293 ? 19.408 -10.943 -21.997 1.00 96.31 293 ASP A O 1
ATOM 2362 N N . LEU A 1 294 ? 19.365 -10.982 -19.758 1.00 95.06 294 LEU A N 1
ATOM 2363 C CA . LEU A 1 294 ? 19.088 -9.553 -19.580 1.00 95.06 294 LEU A CA 1
ATOM 2364 C C . LEU A 1 294 ? 20.354 -8.673 -19.630 1.00 95.06 294 LEU A C 1
ATOM 2366 O O . LEU A 1 294 ? 20.256 -7.455 -19.733 1.00 95.06 294 LEU A O 1
ATOM 2370 N N . THR A 1 295 ? 21.567 -9.231 -19.578 1.00 93.94 295 THR A N 1
ATOM 2371 C CA . THR A 1 295 ? 22.829 -8.453 -19.604 1.00 93.94 295 THR A CA 1
ATOM 2372 C C . THR A 1 295 ? 23.326 -8.175 -21.036 1.00 93.94 295 THR A C 1
ATOM 2374 O O . THR A 1 295 ? 24.479 -7.808 -21.268 1.00 93.94 295 THR A O 1
ATOM 2377 N N . GLU A 1 296 ? 22.454 -8.302 -22.030 1.00 91.62 296 GLU A N 1
ATOM 2378 C CA . GLU A 1 296 ? 22.821 -8.114 -23.428 1.00 91.62 296 GLU A CA 1
ATOM 2379 C C . GLU A 1 296 ? 23.120 -6.653 -23.800 1.00 91.62 296 GLU A C 1
ATOM 2381 O O . GLU A 1 296 ? 22.528 -5.703 -23.284 1.00 91.62 296 GLU A O 1
ATOM 2386 N N . SER A 1 297 ? 24.060 -6.467 -24.732 1.00 84.31 297 SER A N 1
ATOM 2387 C CA . SER A 1 297 ? 24.470 -5.132 -25.208 1.00 84.31 297 SER A CA 1
ATOM 2388 C C . SER A 1 297 ? 23.754 -4.701 -26.490 1.00 84.31 297 SER A C 1
ATOM 2390 O O . SER A 1 297 ? 23.687 -3.507 -26.763 1.00 84.31 297 SER A O 1
ATOM 2392 N N . MET A 1 298 ? 23.186 -5.636 -27.267 1.00 88.38 298 MET A N 1
ATOM 2393 C CA . MET A 1 298 ? 22.625 -5.356 -28.604 1.00 88.38 298 MET A CA 1
ATOM 2394 C C . MET A 1 298 ? 23.616 -4.535 -29.458 1.00 88.38 298 MET A C 1
ATOM 2396 O O . MET A 1 298 ? 24.823 -4.773 -29.378 1.00 88.38 298 MET A O 1
ATOM 2400 N N . SER A 1 299 ? 23.157 -3.554 -30.249 1.00 78.62 299 SER A N 1
ATOM 2401 C CA . SER A 1 299 ? 24.048 -2.605 -30.929 1.00 78.62 299 SER A CA 1
ATOM 2402 C C . SER A 1 299 ? 24.631 -1.506 -30.022 1.00 78.62 299 SER A C 1
ATOM 2404 O O . SER A 1 299 ? 25.269 -0.586 -30.534 1.00 78.62 299 SER A O 1
ATOM 2406 N N . ALA A 1 300 ? 24.387 -1.515 -28.707 1.00 72.25 300 ALA A N 1
ATOM 2407 C CA . ALA A 1 300 ? 24.928 -0.511 -27.793 1.00 72.25 300 ALA A CA 1
ATOM 2408 C C . ALA A 1 300 ? 26.392 -0.811 -27.417 1.00 72.25 300 ALA A C 1
ATOM 2410 O O . ALA A 1 300 ? 26.870 -1.941 -27.480 1.00 72.25 300 ALA A O 1
ATOM 2411 N N . SER A 1 301 ? 27.127 0.216 -26.980 1.00 75.00 301 SER A N 1
ATOM 2412 C CA . SER A 1 301 ? 28.543 0.093 -26.587 1.00 75.00 301 SER A CA 1
ATOM 2413 C C . SER A 1 301 ? 28.770 -0.594 -25.232 1.00 75.00 301 SER A C 1
ATOM 2415 O O . SER A 1 301 ? 29.912 -0.763 -24.807 1.00 75.00 301 SER A O 1
ATOM 2417 N N . SER A 1 302 ? 27.697 -0.915 -24.513 1.00 84.38 302 SER A N 1
ATOM 2418 C CA . SER A 1 302 ? 27.699 -1.507 -23.173 1.00 84.38 302 SER A CA 1
ATOM 2419 C C . SER A 1 302 ? 26.384 -2.253 -22.933 1.00 84.38 302 SER A C 1
ATOM 2421 O O . SER A 1 302 ? 25.403 -1.905 -23.596 1.00 84.38 302 SER A O 1
ATOM 2423 N N . PRO A 1 303 ? 26.319 -3.183 -21.958 1.00 90.56 303 PRO A N 1
ATOM 2424 C CA . PRO A 1 303 ? 25.073 -3.845 -21.577 1.00 90.56 303 PRO A CA 1
ATOM 2425 C C . PRO A 1 303 ? 23.931 -2.848 -21.391 1.00 90.56 303 PRO A C 1
ATOM 2427 O O . PRO A 1 303 ? 24.102 -1.828 -20.711 1.00 90.56 303 PRO A O 1
ATOM 2430 N N . VAL A 1 304 ? 22.779 -3.135 -22.000 1.00 92.19 304 VAL A N 1
ATOM 2431 C CA . VAL A 1 304 ? 21.632 -2.221 -22.042 1.00 92.19 304 VAL A CA 1
ATOM 2432 C C . VAL A 1 304 ? 21.180 -1.804 -20.638 1.00 92.19 304 VAL A C 1
ATOM 2434 O O . VAL A 1 304 ? 21.010 -0.596 -20.430 1.00 92.19 304 VAL A O 1
ATOM 2437 N N . PRO A 1 305 ? 21.076 -2.712 -19.641 1.00 90.81 305 PRO A N 1
ATOM 2438 C CA . PRO A 1 305 ? 20.711 -2.297 -18.293 1.00 90.81 305 PRO A CA 1
ATOM 2439 C C . PRO A 1 305 ? 21.681 -1.290 -17.677 1.00 90.81 305 PRO A C 1
ATOM 2441 O O . PRO A 1 305 ? 21.269 -0.246 -17.173 1.00 90.81 305 PRO A O 1
ATOM 2444 N N . ALA A 1 306 ? 22.985 -1.545 -17.793 1.00 90.62 306 ALA A N 1
ATOM 2445 C CA . ALA A 1 306 ? 24.011 -0.644 -17.281 1.00 90.62 306 ALA A CA 1
ATOM 2446 C C . ALA A 1 306 ? 23.971 0.726 -17.979 1.00 90.62 306 ALA A C 1
ATOM 2448 O O . ALA A 1 306 ? 24.109 1.762 -17.325 1.00 90.62 306 ALA A O 1
ATOM 2449 N N . TYR A 1 307 ? 23.756 0.744 -19.299 1.00 88.75 307 TYR A N 1
ATOM 2450 C CA . TYR A 1 307 ? 23.649 1.974 -20.083 1.00 88.75 307 TYR A CA 1
ATOM 2451 C C . TYR A 1 307 ? 22.480 2.851 -19.613 1.00 88.75 307 TYR A C 1
ATOM 2453 O O . TYR A 1 307 ? 22.679 4.015 -19.250 1.00 88.75 307 TYR A O 1
ATOM 2461 N N . MET A 1 308 ? 21.282 2.270 -19.538 1.00 88.69 308 MET A N 1
ATOM 2462 C CA . MET A 1 308 ? 20.046 2.939 -19.115 1.00 88.69 308 MET A CA 1
ATOM 2463 C C . MET A 1 308 ? 20.116 3.459 -17.671 1.00 88.69 308 MET A C 1
ATOM 2465 O O . MET A 1 308 ? 19.643 4.560 -17.384 1.00 88.69 308 MET A O 1
ATOM 2469 N N . LEU A 1 309 ? 20.803 2.735 -16.785 1.00 88.56 309 LEU A N 1
ATOM 2470 C CA . LEU A 1 309 ? 21.046 3.139 -15.395 1.00 88.56 309 LEU A CA 1
ATOM 2471 C C . LEU A 1 309 ? 22.155 4.204 -15.241 1.00 88.56 309 LEU A C 1
ATOM 2473 O O . LEU A 1 309 ? 22.551 4.549 -14.130 1.00 88.56 309 LEU A O 1
ATOM 2477 N N . GLY A 1 310 ? 22.663 4.772 -16.340 1.00 85.56 310 GLY A N 1
ATOM 2478 C CA . GLY A 1 310 ? 23.630 5.873 -16.311 1.00 85.56 310 GLY A CA 1
ATOM 2479 C C . GLY A 1 310 ? 25.081 5.459 -16.552 1.00 85.56 310 GLY A C 1
ATOM 2480 O O . GLY A 1 310 ? 26.004 6.098 -16.039 1.00 85.56 310 GLY A O 1
ATOM 2481 N N . GLY A 1 311 ? 25.303 4.404 -17.335 1.00 85.75 311 GLY A N 1
ATOM 2482 C CA . GLY A 1 311 ? 26.629 3.973 -17.768 1.00 85.75 311 GLY A CA 1
ATOM 2483 C C . GLY A 1 311 ? 27.434 3.372 -16.620 1.00 85.75 311 GLY A C 1
ATOM 2484 O O . GLY A 1 311 ? 27.081 2.327 -16.090 1.00 85.75 311 GLY A O 1
ATOM 2485 N N . ARG A 1 312 ? 28.540 4.013 -16.218 1.00 86.06 312 ARG A N 1
ATOM 2486 C CA . ARG A 1 312 ? 29.461 3.441 -15.216 1.00 86.06 312 ARG A CA 1
ATOM 2487 C C . ARG A 1 312 ? 28.791 3.173 -13.866 1.00 86.06 312 ARG A C 1
ATOM 2489 O O . ARG A 1 312 ? 29.010 2.107 -13.302 1.00 86.06 312 ARG A O 1
ATOM 2496 N N . GLN A 1 313 ? 28.017 4.129 -13.350 1.00 85.75 313 GLN A N 1
ATOM 2497 C CA . GLN A 1 313 ? 27.310 3.949 -12.075 1.00 85.75 313 GLN A CA 1
ATOM 2498 C C . GLN A 1 313 ? 26.202 2.902 -12.212 1.00 85.75 313 GLN A C 1
ATOM 2500 O O . GLN A 1 313 ? 26.096 2.008 -11.380 1.00 85.75 313 GLN A O 1
ATOM 2505 N N . GLY A 1 314 ? 25.482 2.925 -13.337 1.00 87.81 314 GLY A N 1
ATOM 2506 C CA . GLY A 1 314 ? 24.504 1.896 -13.674 1.00 87.81 314 GLY A CA 1
ATOM 2507 C C . GLY A 1 314 ? 25.094 0.488 -13.751 1.00 87.81 314 GLY A C 1
ATOM 2508 O O . GLY A 1 314 ? 24.475 -0.466 -13.299 1.00 87.81 314 GLY A O 1
ATOM 2509 N N . GLY A 1 315 ? 26.324 0.352 -14.249 1.00 90.75 315 GLY A N 1
ATOM 2510 C CA . GLY A 1 315 ? 27.053 -0.915 -14.265 1.00 90.75 315 GLY A CA 1
ATOM 2511 C C . GLY A 1 315 ? 27.427 -1.426 -12.873 1.00 90.75 315 GLY A C 1
ATOM 2512 O O . GLY A 1 315 ? 27.396 -2.636 -12.652 1.00 90.75 315 GLY A O 1
ATOM 2513 N N . ILE A 1 316 ? 27.747 -0.533 -11.928 1.00 92.44 316 ILE A N 1
ATOM 2514 C CA . ILE A 1 316 ? 28.000 -0.905 -10.526 1.00 92.44 316 ILE A CA 1
ATOM 2515 C C . ILE A 1 316 ? 26.709 -1.430 -9.897 1.00 92.44 316 ILE A C 1
ATOM 2517 O O . ILE A 1 316 ? 26.721 -2.524 -9.336 1.00 92.44 316 ILE A O 1
ATOM 2521 N N . LEU A 1 317 ? 25.601 -0.701 -10.061 1.00 93.00 317 LEU A N 1
ATOM 2522 C CA . LEU A 1 317 ? 24.299 -1.108 -9.536 1.00 93.00 317 LEU A CA 1
ATOM 2523 C C . LEU A 1 317 ? 23.827 -2.437 -10.137 1.00 93.00 317 LEU A C 1
ATOM 2525 O O . LEU A 1 317 ? 23.466 -3.345 -9.396 1.00 93.00 317 LEU A O 1
ATOM 2529 N N . TRP A 1 318 ? 23.901 -2.591 -11.464 1.00 95.50 318 TRP A N 1
ATOM 2530 C CA . TRP A 1 318 ? 23.542 -3.840 -12.147 1.00 95.50 318 TRP A CA 1
ATOM 2531 C C . TRP A 1 318 ? 24.384 -5.023 -11.659 1.00 95.50 318 TRP A C 1
ATOM 2533 O O . TRP A 1 318 ? 23.864 -6.107 -11.409 1.00 95.50 318 TRP A O 1
ATOM 2543 N N . SER A 1 319 ? 25.689 -4.816 -11.461 1.00 95.12 319 SER A N 1
ATOM 2544 C CA . SER A 1 319 ? 26.574 -5.860 -10.931 1.00 95.12 319 SER A CA 1
ATOM 2545 C C . SER A 1 319 ? 26.236 -6.218 -9.480 1.00 95.12 319 SER A C 1
ATOM 2547 O O . SER A 1 319 ? 26.273 -7.393 -9.123 1.00 95.12 319 SER A O 1
ATOM 2549 N N . GLY A 1 320 ? 25.890 -5.225 -8.652 1.00 96.12 320 GLY A N 1
ATOM 2550 C CA . GLY A 1 320 ? 25.427 -5.429 -7.278 1.00 96.12 320 GLY A CA 1
ATOM 2551 C C . GLY A 1 320 ? 24.118 -6.215 -7.221 1.00 96.12 320 GLY A C 1
ATOM 2552 O O . GLY A 1 320 ? 24.022 -7.186 -6.478 1.00 96.12 320 GLY A O 1
ATOM 2553 N N . PHE A 1 321 ? 23.164 -5.866 -8.083 1.00 97.12 321 PHE 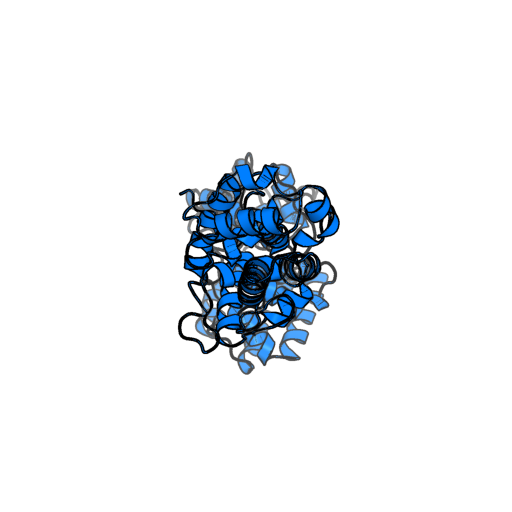A N 1
ATOM 2554 C CA . PHE A 1 321 ? 21.905 -6.585 -8.265 1.00 97.12 321 PHE A CA 1
ATOM 2555 C C . PHE A 1 321 ? 22.117 -8.047 -8.659 1.00 97.12 321 PHE A C 1
ATOM 2557 O O . PHE A 1 321 ? 21.568 -8.938 -8.009 1.00 97.12 321 PHE A O 1
ATOM 2564 N N . LYS A 1 322 ? 22.973 -8.320 -9.655 1.00 97.44 322 LYS A N 1
ATOM 2565 C CA . LYS A 1 322 ? 23.330 -9.699 -10.019 1.00 97.44 322 LYS A CA 1
ATOM 2566 C C . LYS A 1 322 ? 23.947 -10.438 -8.839 1.00 97.44 322 LYS A C 1
ATOM 2568 O O . LYS A 1 322 ? 23.475 -11.505 -8.476 1.00 97.44 322 LYS A O 1
ATOM 2573 N N . LYS A 1 323 ? 24.958 -9.849 -8.198 1.00 97.38 323 LYS A N 1
ATOM 2574 C CA . LYS A 1 323 ? 25.640 -10.454 -7.047 1.00 97.38 323 LYS A CA 1
ATOM 2575 C C . LYS A 1 323 ? 24.662 -10.807 -5.924 1.00 97.38 323 LYS A C 1
ATOM 2577 O O . LYS A 1 323 ? 24.686 -11.938 -5.462 1.00 97.38 323 LYS A O 1
ATOM 2582 N N . ARG A 1 324 ? 23.787 -9.875 -5.534 1.00 96.56 324 ARG A N 1
ATOM 2583 C CA . ARG A 1 324 ? 22.775 -10.094 -4.491 1.00 96.56 324 ARG A CA 1
ATOM 2584 C C . ARG A 1 324 ? 21.793 -11.203 -4.869 1.00 96.56 324 ARG A C 1
ATOM 2586 O O . ARG A 1 324 ? 21.481 -12.038 -4.033 1.00 96.56 324 ARG A O 1
ATOM 2593 N N . SER A 1 325 ? 21.359 -11.238 -6.127 1.00 97.62 325 SER A N 1
ATOM 2594 C CA . SER A 1 325 ? 20.436 -12.270 -6.616 1.00 97.62 325 SER A CA 1
ATOM 2595 C C . SER A 1 325 ? 21.053 -13.671 -6.600 1.00 97.62 325 SER A C 1
ATOM 2597 O O . SER A 1 325 ? 20.351 -14.642 -6.372 1.00 97.62 325 SER A O 1
ATOM 2599 N N . LEU A 1 326 ? 22.367 -13.780 -6.813 1.00 97.56 326 LEU A N 1
ATOM 2600 C CA . LEU A 1 326 ? 23.089 -15.057 -6.780 1.00 97.56 326 LEU A CA 1
ATOM 2601 C C . LEU A 1 326 ? 23.516 -15.486 -5.369 1.00 97.56 326 LEU A C 1
ATOM 2603 O O . LEU A 1 326 ? 23.845 -16.650 -5.158 1.00 97.56 326 LEU A O 1
ATOM 2607 N N . GLU A 1 327 ? 23.546 -14.561 -4.408 1.00 97.31 327 GLU A N 1
ATOM 2608 C CA . GLU A 1 327 ? 23.795 -14.877 -2.996 1.00 97.31 327 GLU A CA 1
ATOM 2609 C C . GLU A 1 327 ? 22.593 -15.570 -2.343 1.00 97.31 327 GLU A C 1
ATOM 2611 O O . GLU A 1 327 ? 22.792 -16.404 -1.462 1.00 97.31 327 GLU A O 1
ATOM 2616 N N . ASP A 1 328 ? 21.376 -15.247 -2.789 1.00 95.19 328 ASP A N 1
ATOM 2617 C CA . ASP A 1 328 ? 20.123 -15.835 -2.307 1.00 95.19 328 ASP A CA 1
ATOM 2618 C C . ASP A 1 328 ? 19.128 -16.033 -3.473 1.00 95.19 328 ASP A C 1
ATOM 2620 O O . ASP A 1 328 ? 18.212 -15.225 -3.669 1.00 95.19 328 ASP A O 1
ATOM 2624 N N . PRO A 1 329 ? 19.343 -17.069 -4.309 1.00 96.50 329 PRO A N 1
ATOM 2625 C CA . PRO A 1 329 ? 18.575 -17.269 -5.535 1.00 96.50 329 PRO A CA 1
ATOM 2626 C C . PRO A 1 329 ? 17.118 -17.665 -5.286 1.00 96.50 329 PRO A C 1
ATOM 2628 O O . PRO A 1 329 ? 16.267 -17.339 -6.105 1.00 96.50 329 PRO A O 1
ATOM 2631 N N . GLU A 1 330 ? 16.797 -18.323 -4.169 1.00 92.88 330 GLU A N 1
ATOM 2632 C CA . GLU A 1 330 ? 15.411 -18.676 -3.828 1.00 92.88 330 GLU A CA 1
ATOM 2633 C C . GLU A 1 330 ? 14.581 -17.418 -3.551 1.00 92.88 330 GLU A C 1
ATOM 2635 O O . GLU A 1 330 ? 13.523 -17.214 -4.154 1.00 92.88 330 GLU A O 1
ATOM 2640 N N . VAL A 1 331 ? 15.094 -16.517 -2.705 1.00 90.69 331 VAL A N 1
ATOM 2641 C CA . VAL A 1 331 ? 14.408 -15.253 -2.417 1.00 90.69 331 VAL A CA 1
ATOM 2642 C C . VAL A 1 331 ? 14.399 -14.348 -3.648 1.00 90.69 331 VAL A C 1
ATOM 2644 O O . VAL A 1 331 ? 13.375 -13.732 -3.944 1.00 90.69 331 VAL A O 1
ATOM 2647 N N . ALA A 1 332 ? 15.496 -14.290 -4.409 1.00 96.38 332 ALA A N 1
ATOM 2648 C CA . ALA A 1 332 ? 15.558 -13.496 -5.634 1.00 96.38 332 ALA A CA 1
ATOM 2649 C C . ALA A 1 332 ? 14.533 -13.956 -6.681 1.00 96.38 332 ALA A C 1
ATOM 2651 O O . ALA A 1 332 ? 13.850 -13.116 -7.264 1.00 96.38 332 ALA A O 1
ATOM 2652 N N . ALA A 1 333 ? 14.381 -15.267 -6.885 1.00 97.25 333 ALA A N 1
ATOM 2653 C CA . ALA A 1 333 ? 13.392 -15.834 -7.796 1.00 97.25 333 ALA A CA 1
ATOM 2654 C C . ALA A 1 333 ? 11.966 -15.431 -7.399 1.00 97.25 333 ALA A C 1
ATOM 2656 O O . ALA A 1 333 ? 11.207 -14.926 -8.228 1.00 97.25 333 ALA A O 1
ATOM 2657 N N . SER A 1 334 ? 11.636 -15.537 -6.109 1.00 92.75 334 SER A N 1
ATOM 2658 C CA . SER A 1 334 ? 10.346 -15.101 -5.563 1.00 92.75 334 SER A CA 1
ATOM 2659 C C . SER A 1 334 ? 10.101 -13.596 -5.758 1.00 92.75 334 SER A C 1
ATOM 2661 O O . SER A 1 334 ? 9.031 -13.183 -6.207 1.00 92.75 334 SER A O 1
ATOM 2663 N N . VAL A 1 335 ? 11.101 -12.755 -5.472 1.00 93.38 335 VAL A N 1
ATOM 2664 C CA . VAL A 1 335 ? 11.004 -11.292 -5.621 1.00 93.38 335 VAL A CA 1
ATOM 2665 C C . VAL A 1 335 ? 10.856 -10.880 -7.085 1.00 93.38 335 VAL A C 1
ATOM 2667 O O . VAL A 1 335 ? 10.057 -9.994 -7.381 1.00 93.38 335 VAL A O 1
ATOM 2670 N N . LEU A 1 336 ? 11.601 -11.500 -8.003 1.00 97.25 336 LEU A N 1
ATOM 2671 C CA . LEU A 1 336 ? 11.516 -11.205 -9.435 1.00 97.25 336 LEU A CA 1
ATOM 2672 C C . LEU A 1 336 ? 10.202 -11.702 -10.040 1.00 97.25 336 LEU A C 1
ATOM 2674 O O . LEU A 1 336 ? 9.600 -10.973 -10.823 1.00 97.25 336 LEU A O 1
ATOM 2678 N N . SER A 1 337 ? 9.728 -12.879 -9.626 1.00 96.50 337 SER A N 1
ATOM 2679 C CA . SER A 1 337 ? 8.424 -13.416 -10.037 1.00 96.50 337 SER A CA 1
ATOM 2680 C C . SER A 1 337 ? 7.301 -12.451 -9.684 1.00 96.50 337 SER A C 1
ATOM 2682 O O . SER A 1 337 ? 6.509 -12.053 -10.536 1.00 96.50 337 SER A O 1
ATOM 2684 N N . TYR A 1 338 ? 7.311 -11.975 -8.438 1.00 92.50 338 TYR A N 1
ATOM 2685 C CA . TYR A 1 338 ? 6.357 -10.983 -7.966 1.00 92.50 338 TYR A CA 1
ATOM 2686 C C . TYR A 1 338 ? 6.538 -9.631 -8.668 1.00 92.50 338 TYR A C 1
ATOM 2688 O O . TYR A 1 338 ? 5.562 -9.010 -9.075 1.00 92.50 338 TYR A O 1
ATOM 2696 N N . LEU A 1 339 ? 7.781 -9.182 -8.903 1.00 96.00 339 LEU A N 1
ATOM 2697 C CA . LEU A 1 339 ? 8.035 -7.963 -9.674 1.00 96.00 339 LEU A CA 1
ATOM 2698 C C . LEU A 1 339 ? 7.383 -8.044 -11.056 1.00 96.00 339 LEU A C 1
ATOM 2700 O O . LEU A 1 339 ? 6.850 -7.041 -11.521 1.00 96.00 339 LEU A O 1
ATOM 2704 N N . PHE A 1 340 ? 7.407 -9.196 -11.721 1.00 96.31 340 PHE A N 1
ATOM 2705 C CA . PHE A 1 340 ? 6.826 -9.349 -13.050 1.00 96.31 340 PHE A CA 1
ATOM 2706 C C . PHE A 1 340 ? 5.347 -9.740 -13.056 1.00 96.31 340 PHE A C 1
ATOM 2708 O O . PHE A 1 340 ? 4.761 -9.660 -14.129 1.00 96.31 340 PHE A O 1
ATOM 2715 N N . ASN A 1 341 ? 4.716 -10.076 -11.933 1.00 91.75 341 ASN A N 1
ATOM 2716 C CA . ASN A 1 341 ? 3.283 -10.372 -11.902 1.00 91.75 341 ASN A CA 1
ATOM 2717 C C . ASN A 1 341 ? 2.446 -9.111 -12.177 1.00 91.75 341 ASN A C 1
ATOM 2719 O O . ASN A 1 341 ? 2.374 -8.231 -11.330 1.00 91.75 341 ASN A O 1
ATOM 2723 N N . ASP A 1 342 ? 1.838 -8.984 -13.361 1.00 87.62 342 ASP A N 1
ATOM 2724 C CA . ASP A 1 342 ? 1.085 -7.771 -13.728 1.00 87.62 342 ASP A CA 1
ATOM 2725 C C . ASP A 1 342 ? -0.338 -7.707 -13.166 1.00 87.62 342 ASP A C 1
ATOM 2727 O O . ASP A 1 342 ? -0.981 -6.664 -13.272 1.00 87.62 342 ASP A O 1
ATOM 2731 N N . ASP A 1 343 ? -0.795 -8.787 -12.527 1.00 80.25 343 ASP A N 1
ATOM 2732 C CA . ASP A 1 343 ? -2.079 -8.822 -11.826 1.00 80.25 343 ASP A CA 1
ATOM 2733 C C . ASP A 1 343 ? -2.024 -8.022 -10.510 1.00 80.25 343 ASP A C 1
ATOM 2735 O O . ASP A 1 343 ? -3.026 -7.439 -10.094 1.00 80.25 343 ASP A O 1
ATOM 2739 N N . ASP A 1 344 ? -0.839 -7.924 -9.895 1.00 77.19 344 ASP A N 1
ATOM 2740 C CA . ASP A 1 344 ? -0.614 -7.164 -8.667 1.00 77.19 344 ASP A CA 1
ATOM 2741 C C . ASP A 1 344 ? -0.319 -5.682 -8.943 1.00 77.19 344 ASP A C 1
ATOM 2743 O O . ASP A 1 344 ? 0.353 -5.295 -9.912 1.00 77.19 344 ASP A O 1
ATOM 2747 N N . HIS A 1 345 ? -0.748 -4.817 -8.018 1.00 80.94 345 HIS A N 1
ATOM 2748 C CA . HIS A 1 345 ? -0.477 -3.387 -8.123 1.00 80.94 345 HIS A CA 1
ATOM 2749 C C . HIS A 1 345 ? 1.034 -3.100 -8.079 1.00 80.94 345 HIS A C 1
ATOM 2751 O O . HIS A 1 345 ? 1.760 -3.562 -7.196 1.00 80.94 345 HIS A O 1
ATOM 2757 N N . VAL A 1 346 ? 1.517 -2.253 -8.998 1.00 86.81 346 VAL A N 1
ATOM 2758 C CA . VAL A 1 346 ? 2.954 -1.966 -9.174 1.00 86.81 346 VAL A CA 1
ATOM 2759 C C . VAL A 1 346 ? 3.654 -1.482 -7.900 1.00 86.81 346 VAL A C 1
ATOM 2761 O O . VAL A 1 346 ? 4.832 -1.769 -7.711 1.00 86.81 346 VAL A O 1
ATOM 2764 N N . ASN A 1 347 ? 2.946 -0.795 -7.001 1.00 83.00 347 ASN A N 1
ATOM 2765 C CA . ASN A 1 347 ? 3.527 -0.329 -5.736 1.00 83.00 347 ASN A CA 1
ATOM 2766 C C . ASN A 1 347 ? 3.990 -1.496 -4.866 1.00 83.00 347 ASN A C 1
ATOM 2768 O O . ASN A 1 347 ? 5.146 -1.509 -4.460 1.00 83.00 347 ASN A O 1
ATOM 2772 N N . LEU A 1 348 ? 3.142 -2.513 -4.686 1.00 79.44 348 LEU A N 1
ATOM 2773 C CA . LEU A 1 348 ? 3.473 -3.712 -3.914 1.00 79.44 348 LEU A CA 1
ATOM 2774 C C . LEU A 1 348 ? 4.644 -4.459 -4.564 1.00 79.44 348 LEU A C 1
ATOM 2776 O O . LEU A 1 348 ? 5.597 -4.880 -3.916 1.00 79.44 348 LEU A O 1
ATOM 2780 N N . ARG A 1 349 ? 4.637 -4.559 -5.890 1.00 88.81 349 ARG A N 1
ATOM 2781 C CA . ARG A 1 349 ? 5.703 -5.227 -6.647 1.00 88.81 349 ARG A CA 1
ATOM 2782 C C . ARG A 1 349 ? 7.054 -4.539 -6.466 1.00 88.81 349 ARG A C 1
ATOM 2784 O O . ARG A 1 349 ? 8.070 -5.187 -6.207 1.00 88.81 349 ARG A O 1
ATOM 2791 N N . LEU A 1 350 ? 7.059 -3.213 -6.569 1.00 90.25 350 LEU A N 1
ATOM 2792 C CA . LEU A 1 350 ? 8.249 -2.391 -6.392 1.00 90.25 350 LEU A CA 1
ATOM 2793 C C . LEU A 1 350 ? 8.719 -2.375 -4.942 1.00 90.25 350 LEU A C 1
ATOM 2795 O O . LEU A 1 350 ? 9.913 -2.498 -4.707 1.00 90.25 350 LEU A O 1
ATOM 2799 N N . ASP A 1 351 ? 7.827 -2.269 -3.968 1.00 81.88 351 ASP A N 1
ATOM 2800 C CA . ASP A 1 351 ? 8.209 -2.250 -2.559 1.00 81.88 351 ASP A CA 1
ATOM 2801 C C . ASP A 1 351 ? 8.835 -3.595 -2.125 1.00 81.88 351 ASP A C 1
ATOM 2803 O O . ASP A 1 351 ? 9.799 -3.609 -1.350 1.00 81.88 351 ASP A O 1
ATOM 2807 N N . ARG A 1 352 ? 8.378 -4.731 -2.684 1.00 83.06 352 ARG A N 1
ATOM 2808 C CA . ARG A 1 352 ? 8.983 -6.055 -2.433 1.00 83.06 352 ARG A CA 1
ATOM 2809 C C . ARG A 1 352 ? 10.393 -6.112 -3.005 1.00 83.06 352 ARG A C 1
ATOM 2811 O O . ARG A 1 352 ? 11.322 -6.566 -2.336 1.00 83.06 352 ARG A O 1
ATOM 2818 N N . PHE A 1 353 ? 10.561 -5.589 -4.217 1.00 92.50 353 PHE A N 1
ATOM 2819 C CA . PHE A 1 353 ? 11.872 -5.423 -4.832 1.00 92.50 353 PHE A CA 1
ATOM 2820 C C . PHE A 1 353 ? 12.781 -4.517 -3.987 1.00 92.50 353 PHE A C 1
ATOM 2822 O O . PHE A 1 353 ? 13.920 -4.875 -3.692 1.00 92.50 353 PHE A O 1
ATOM 2829 N N . GLY A 1 354 ? 12.257 -3.374 -3.542 1.00 88.88 354 GLY A N 1
ATOM 2830 C CA . GLY A 1 354 ? 12.950 -2.403 -2.702 1.00 88.88 354 GLY A CA 1
ATOM 2831 C C . GLY A 1 354 ? 13.433 -3.004 -1.385 1.00 88.88 354 GLY A C 1
ATOM 2832 O O . GLY A 1 354 ? 14.567 -2.776 -0.980 1.00 88.88 354 GLY A O 1
ATOM 2833 N N . SER A 1 355 ? 12.607 -3.835 -0.754 1.00 84.12 355 SER A N 1
ATOM 2834 C CA . SER A 1 355 ? 12.916 -4.451 0.539 1.00 84.12 355 SER A CA 1
ATOM 2835 C C . SER A 1 355 ? 14.050 -5.473 0.459 1.00 84.12 355 SER A C 1
ATOM 2837 O O . SER A 1 355 ? 14.883 -5.530 1.357 1.00 84.12 355 SER A O 1
ATOM 2839 N N . PHE A 1 356 ? 14.125 -6.261 -0.617 1.00 88.62 356 PHE A N 1
ATOM 2840 C CA . PHE A 1 356 ? 15.184 -7.263 -0.769 1.00 88.62 356 PHE A CA 1
ATOM 2841 C C . PHE A 1 356 ? 16.517 -6.678 -1.266 1.00 88.62 356 PHE A C 1
ATOM 2843 O O . PHE A 1 356 ? 17.592 -7.160 -0.891 1.00 88.62 356 PHE A O 1
ATOM 2850 N N . TYR A 1 357 ? 16.453 -5.636 -2.099 1.00 92.56 357 TYR A N 1
ATOM 2851 C CA . TYR A 1 357 ? 17.616 -5.012 -2.734 1.00 92.56 357 TYR A CA 1
ATOM 2852 C C . TYR A 1 357 ? 18.003 -3.648 -2.130 1.00 92.56 357 TYR A C 1
ATOM 2854 O O . TYR A 1 357 ? 18.883 -2.979 -2.673 1.00 92.56 357 TYR A O 1
ATOM 2862 N N . GLY A 1 358 ? 17.377 -3.233 -1.023 1.00 86.94 358 GLY A N 1
ATOM 2863 C CA . GLY A 1 358 ? 17.550 -1.915 -0.395 1.00 86.94 358 GLY A CA 1
ATOM 2864 C C . GLY A 1 358 ? 19.004 -1.551 -0.094 1.00 86.94 358 GLY A C 1
ATOM 2865 O O . GLY A 1 358 ? 19.426 -0.429 -0.360 1.00 86.94 358 GLY A O 1
ATOM 2866 N N . ASP A 1 359 ? 19.802 -2.533 0.329 1.00 85.75 359 ASP A N 1
ATOM 2867 C CA . ASP A 1 359 ? 21.225 -2.367 0.662 1.00 85.75 359 ASP A CA 1
ATOM 2868 C C . ASP A 1 359 ? 22.115 -1.991 -0.542 1.00 85.75 359 ASP A C 1
ATOM 2870 O O . ASP A 1 359 ? 23.305 -1.711 -0.381 1.00 85.75 359 ASP A O 1
ATOM 2874 N N . LEU A 1 360 ? 21.582 -2.022 -1.770 1.00 87.19 360 LEU A N 1
ATOM 2875 C CA . LEU A 1 360 ? 22.323 -1.640 -2.974 1.00 87.19 360 LEU A CA 1
ATOM 2876 C C . LEU A 1 360 ? 22.385 -0.123 -3.194 1.00 87.19 360 LEU A C 1
ATOM 2878 O O . LEU A 1 360 ? 23.263 0.335 -3.931 1.00 87.19 360 LEU A O 1
ATOM 2882 N N . ASP A 1 361 ? 21.456 0.645 -2.621 1.00 82.62 361 ASP A N 1
ATOM 2883 C CA . ASP A 1 361 ? 21.342 2.088 -2.845 1.00 82.62 361 ASP A CA 1
ATOM 2884 C C . ASP A 1 361 ? 20.710 2.795 -1.638 1.00 82.62 361 ASP A C 1
ATOM 2886 O O . ASP A 1 361 ? 19.488 2.864 -1.522 1.00 82.62 361 ASP A O 1
ATOM 2890 N N . ASP A 1 362 ? 21.548 3.416 -0.801 1.00 69.56 362 ASP A N 1
ATOM 2891 C CA . ASP A 1 362 ? 21.130 4.187 0.384 1.00 69.56 362 ASP A CA 1
ATOM 2892 C C . ASP A 1 362 ? 20.114 5.303 0.059 1.00 69.56 362 ASP A C 1
ATOM 2894 O O . ASP A 1 362 ? 19.346 5.731 0.920 1.00 69.56 362 ASP A O 1
ATOM 2898 N N . GLY A 1 363 ? 20.123 5.824 -1.177 1.00 64.75 363 GLY A N 1
ATOM 2899 C CA . GLY A 1 363 ? 19.193 6.861 -1.631 1.00 64.75 363 GLY A CA 1
ATOM 2900 C C . GLY A 1 363 ? 17.916 6.318 -2.274 1.00 64.75 363 GLY A C 1
ATOM 2901 O O . GLY A 1 363 ? 16.997 7.094 -2.537 1.00 64.75 363 GLY A O 1
ATOM 2902 N N . GLY A 1 364 ? 17.865 5.023 -2.586 1.00 74.31 364 GLY A N 1
ATOM 2903 C CA . GLY A 1 364 ? 16.733 4.307 -3.170 1.00 74.31 364 GLY A CA 1
ATOM 2904 C C . GLY A 1 364 ? 16.305 4.705 -4.600 1.00 74.31 364 GLY A C 1
ATOM 2905 O O . GLY A 1 364 ? 15.714 3.911 -5.329 1.00 74.31 364 GLY A O 1
ATOM 2906 N N . GLY A 1 365 ? 16.598 5.916 -5.075 1.00 78.88 365 GLY A N 1
ATOM 2907 C CA . GLY A 1 365 ? 16.171 6.370 -6.405 1.00 78.88 365 GLY A CA 1
ATOM 2908 C C . GLY A 1 365 ? 16.784 5.577 -7.568 1.00 78.88 365 GLY A C 1
ATOM 2909 O O . GLY A 1 365 ? 16.144 5.416 -8.614 1.00 78.88 365 GLY A O 1
ATOM 2910 N N . GLN A 1 366 ? 18.006 5.061 -7.417 1.00 85.75 366 GLN A N 1
ATOM 2911 C CA . GLN A 1 366 ? 18.609 4.189 -8.424 1.00 85.75 366 GLN A CA 1
ATOM 2912 C C . GLN A 1 366 ? 18.013 2.784 -8.357 1.00 85.75 366 GLN A C 1
ATOM 2914 O O . GLN A 1 366 ? 17.828 2.161 -9.401 1.00 85.75 366 GLN A O 1
ATOM 2919 N N . LEU A 1 367 ? 17.631 2.323 -7.166 1.00 90.62 367 LEU A N 1
ATOM 2920 C CA . LEU A 1 367 ? 16.941 1.049 -6.995 1.00 90.62 367 LEU A CA 1
ATOM 2921 C C . LEU A 1 367 ? 15.566 1.035 -7.680 1.00 90.62 367 LEU A C 1
ATOM 2923 O O . LEU A 1 367 ? 15.229 0.089 -8.389 1.00 90.62 367 LEU A O 1
ATOM 2927 N N . LEU A 1 368 ? 14.810 2.129 -7.573 1.00 92.06 368 LEU A N 1
ATOM 2928 C CA . LEU A 1 368 ? 13.563 2.304 -8.322 1.00 92.06 368 LEU A CA 1
ATOM 2929 C C . LEU A 1 368 ? 13.813 2.351 -9.841 1.00 92.06 368 LEU A C 1
ATOM 2931 O O . LEU A 1 368 ? 13.049 1.789 -10.624 1.00 92.06 368 LEU A O 1
ATOM 2935 N N . SER A 1 369 ? 14.921 2.964 -10.273 1.00 94.00 369 SER A N 1
ATOM 2936 C CA . SER A 1 369 ? 15.336 2.950 -11.687 1.00 94.00 369 SER A CA 1
ATOM 2937 C C . SER A 1 369 ? 15.651 1.523 -12.168 1.00 94.00 369 SER A C 1
ATOM 2939 O O . SER A 1 369 ? 15.292 1.158 -13.284 1.00 94.00 369 SER A O 1
ATOM 2941 N N . LEU A 1 370 ? 16.282 0.701 -11.322 1.00 95.38 370 LEU A N 1
ATOM 2942 C CA . LEU A 1 370 ? 16.609 -0.704 -11.590 1.00 95.38 370 LEU A CA 1
ATOM 2943 C C . LEU A 1 370 ? 15.364 -1.597 -11.693 1.00 95.38 370 LEU A C 1
ATOM 2945 O O . LEU A 1 370 ? 15.285 -2.435 -12.587 1.00 95.38 370 LEU A O 1
ATOM 2949 N N . ALA A 1 371 ? 14.379 -1.423 -10.819 1.00 96.44 371 ALA A N 1
ATOM 2950 C CA . ALA A 1 371 ? 13.138 -2.185 -10.924 1.00 96.44 371 ALA A CA 1
ATOM 2951 C C . ALA A 1 371 ? 12.362 -1.792 -12.193 1.00 96.44 371 ALA A C 1
ATOM 2953 O O . ALA A 1 371 ? 11.928 -2.629 -12.984 1.00 96.44 371 ALA A O 1
ATOM 2954 N N . THR A 1 372 ? 12.243 -0.488 -12.440 1.00 96.62 372 THR A N 1
ATOM 2955 C CA . THR A 1 372 ? 11.416 0.032 -13.534 1.00 96.62 372 THR A CA 1
ATOM 2956 C C . THR A 1 372 ? 12.047 -0.155 -14.911 1.00 96.62 372 THR A C 1
ATOM 2958 O O . THR A 1 372 ? 11.307 -0.255 -15.888 1.00 96.62 372 THR A O 1
ATOM 2961 N N . ILE A 1 373 ? 13.375 -0.291 -15.035 1.00 95.56 373 ILE A N 1
ATOM 2962 C CA . ILE A 1 373 ? 13.993 -0.712 -16.304 1.00 95.56 373 ILE A CA 1
ATOM 2963 C C . ILE A 1 373 ? 13.594 -2.143 -16.678 1.00 95.56 373 ILE A C 1
ATOM 2965 O O . ILE A 1 373 ? 13.275 -2.386 -17.842 1.00 95.56 373 ILE A O 1
ATOM 2969 N N . LEU A 1 374 ? 13.560 -3.070 -15.713 1.00 96.75 374 LEU A N 1
ATOM 2970 C CA . LEU A 1 374 ? 13.117 -4.446 -15.948 1.00 96.75 374 LEU A CA 1
ATOM 2971 C C . LEU A 1 374 ? 11.659 -4.449 -16.429 1.00 96.75 374 LEU A C 1
ATOM 2973 O O . LEU A 1 374 ? 11.352 -4.996 -17.489 1.00 96.75 374 LEU A O 1
ATOM 2977 N N . LEU A 1 375 ? 10.789 -3.733 -15.711 1.00 97.69 375 LEU A N 1
ATOM 2978 C CA . LEU A 1 375 ? 9.375 -3.583 -16.060 1.00 97.69 375 LEU A CA 1
ATOM 2979 C C . LEU A 1 375 ? 9.160 -2.943 -17.438 1.00 97.69 375 LEU A C 1
ATOM 2981 O O . LEU A 1 375 ? 8.335 -3.421 -18.210 1.00 97.69 375 LEU A O 1
ATOM 2985 N N . THR A 1 376 ? 9.920 -1.899 -17.781 1.00 96.44 376 THR A N 1
ATOM 2986 C CA . THR A 1 376 ? 9.777 -1.178 -19.059 1.00 96.44 376 THR A CA 1
ATOM 2987 C C . THR A 1 376 ? 10.069 -2.074 -20.261 1.00 96.44 376 THR A C 1
ATOM 2989 O O . THR A 1 376 ? 9.486 -1.886 -21.324 1.00 96.44 376 THR A O 1
ATOM 2992 N N . PHE A 1 377 ? 10.975 -3.048 -20.147 1.00 95.25 377 PHE A N 1
ATOM 2993 C CA . PHE A 1 377 ? 11.262 -3.948 -21.267 1.00 95.25 377 PHE A CA 1
ATOM 2994 C C . PHE A 1 377 ? 10.349 -5.172 -21.310 1.00 95.25 377 PHE A C 1
ATOM 2996 O O . PHE A 1 377 ? 10.006 -5.617 -22.406 1.00 95.25 377 PHE A O 1
ATOM 3003 N N . VAL A 1 378 ? 9.925 -5.693 -20.155 1.00 96.38 378 VAL A N 1
ATOM 3004 C CA . VAL A 1 378 ? 8.972 -6.812 -20.093 1.00 96.38 378 VAL A CA 1
ATOM 3005 C C . VAL A 1 378 ? 7.565 -6.355 -20.494 1.00 96.38 378 VAL A C 1
ATOM 3007 O O . VAL A 1 378 ? 6.918 -7.007 -21.317 1.00 96.38 378 VAL A O 1
ATOM 3010 N N . TYR A 1 379 ? 7.131 -5.184 -20.027 1.00 96.75 379 TYR A N 1
ATOM 3011 C CA . TYR A 1 379 ? 5.822 -4.593 -20.311 1.00 96.75 379 TYR A CA 1
ATOM 3012 C C . TYR A 1 379 ? 5.964 -3.194 -20.937 1.00 96.75 379 TYR A C 1
ATOM 3014 O O . TYR A 1 379 ? 5.623 -2.175 -20.329 1.00 96.75 379 TYR A O 1
ATOM 3022 N N . PRO A 1 380 ? 6.433 -3.106 -22.196 1.00 96.12 380 PRO A N 1
ATOM 3023 C CA . PRO A 1 380 ? 6.812 -1.841 -2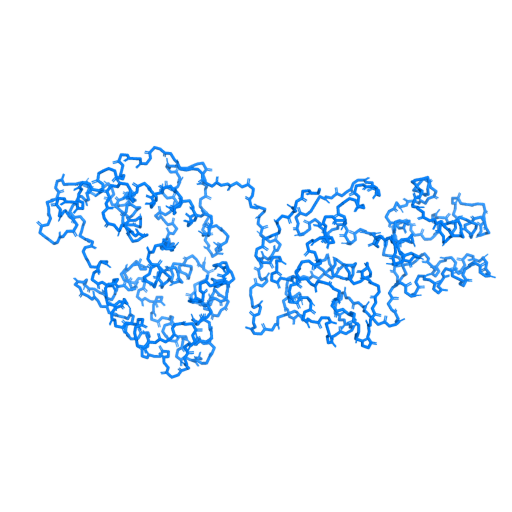2.820 1.00 96.12 380 PRO A CA 1
ATOM 3024 C C . PRO A 1 380 ? 5.656 -0.884 -23.086 1.00 96.12 380 PRO A C 1
ATOM 3026 O O . PRO A 1 380 ? 5.903 0.256 -23.458 1.00 96.12 380 PRO A O 1
ATOM 3029 N N . ARG A 1 381 ? 4.400 -1.295 -22.913 1.00 95.50 381 ARG A N 1
ATOM 3030 C CA . ARG A 1 381 ? 3.242 -0.391 -23.001 1.00 95.50 381 ARG A CA 1
ATOM 3031 C C . ARG A 1 381 ? 2.694 0.042 -21.639 1.00 95.50 381 ARG A C 1
ATOM 3033 O O . ARG A 1 381 ? 1.875 0.955 -21.599 1.00 95.50 381 ARG A O 1
ATOM 3040 N N . GLU A 1 382 ? 3.178 -0.557 -20.556 1.00 94.81 382 GLU A N 1
ATOM 3041 C CA . GLU A 1 382 ? 2.626 -0.369 -19.213 1.00 94.81 382 GLU A CA 1
ATOM 3042 C C . GLU A 1 382 ? 3.508 0.521 -18.342 1.00 94.81 382 GLU A C 1
ATOM 3044 O O . GLU A 1 382 ? 2.994 1.427 -17.685 1.00 94.81 382 GLU A O 1
ATOM 3049 N N . TYR A 1 383 ? 4.829 0.321 -18.387 1.00 96.81 383 TYR A N 1
ATOM 3050 C CA . TYR A 1 383 ? 5.762 0.962 -17.459 1.00 96.81 383 TYR A CA 1
ATOM 3051 C C . TYR A 1 383 ? 6.796 1.829 -18.171 1.00 96.81 383 TYR A C 1
ATOM 3053 O O . TYR A 1 383 ? 7.449 1.387 -19.114 1.00 96.81 383 TYR A O 1
ATOM 3061 N N . VAL A 1 384 ? 6.961 3.069 -17.706 1.00 96.25 384 VAL A N 1
ATOM 3062 C CA . VAL A 1 384 ? 8.079 3.945 -18.081 1.00 96.25 384 VAL A CA 1
ATOM 3063 C C . VAL A 1 384 ? 9.242 3.760 -17.109 1.00 96.25 384 VAL A C 1
ATOM 3065 O O . VAL A 1 384 ? 9.036 3.516 -15.918 1.00 96.25 384 VAL A O 1
ATOM 3068 N N . LEU A 1 385 ? 10.470 3.920 -17.607 1.00 94.50 385 LEU A N 1
ATOM 3069 C CA . LEU A 1 385 ? 11.669 3.916 -16.774 1.00 94.50 385 LEU A CA 1
ATOM 3070 C C . LEU A 1 385 ? 11.654 5.127 -15.839 1.00 94.50 385 LEU A C 1
ATOM 3072 O O . LEU A 1 385 ? 11.644 6.271 -16.302 1.00 94.50 385 LEU A O 1
ATOM 3076 N N . TYR A 1 386 ? 11.745 4.879 -14.534 1.00 93.81 386 TYR A N 1
ATOM 3077 C CA . TYR A 1 386 ? 12.022 5.922 -13.562 1.00 93.81 386 TYR A CA 1
ATOM 3078 C C . TYR A 1 386 ? 13.472 6.390 -13.672 1.00 93.81 386 TYR A C 1
ATOM 3080 O O . TYR A 1 386 ? 14.410 5.598 -13.624 1.00 93.81 386 TYR A O 1
ATOM 3088 N N . ARG A 1 387 ? 13.661 7.706 -13.773 1.00 90.56 387 ARG A N 1
ATOM 3089 C CA . ARG A 1 387 ? 14.960 8.348 -13.578 1.00 90.56 387 ARG A CA 1
ATOM 3090 C C . ARG A 1 387 ? 14.731 9.762 -13.078 1.00 90.56 387 ARG A C 1
ATOM 3092 O O . ARG A 1 387 ? 14.311 10.619 -13.854 1.00 90.56 387 ARG A O 1
ATOM 3099 N N . TRP A 1 388 ? 15.046 10.003 -11.803 1.00 90.12 388 TRP A N 1
ATOM 3100 C CA . TRP A 1 388 ? 14.719 11.262 -11.122 1.00 90.12 388 TRP A CA 1
ATOM 3101 C C . TRP A 1 388 ? 15.088 12.507 -11.940 1.00 90.12 388 TRP A C 1
ATOM 3103 O O . TRP A 1 388 ? 14.238 13.360 -12.144 1.00 90.12 388 TRP A O 1
ATOM 3113 N N . GLY A 1 389 ? 16.315 12.593 -12.467 1.00 88.69 389 GLY A N 1
ATOM 3114 C CA . GLY A 1 389 ? 16.760 13.778 -13.215 1.00 88.69 389 GLY A CA 1
ATOM 3115 C C . GLY A 1 389 ? 15.928 14.069 -14.470 1.00 88.69 389 GLY A C 1
ATOM 3116 O O . GLY A 1 389 ? 15.578 15.219 -14.715 1.00 88.69 389 GLY A O 1
ATOM 3117 N N . LEU A 1 390 ? 15.564 13.025 -15.225 1.00 89.31 390 LEU A N 1
ATOM 3118 C CA . LEU A 1 390 ? 14.739 13.158 -16.431 1.00 89.31 390 LEU A CA 1
ATOM 3119 C C . LEU A 1 390 ? 13.302 13.540 -16.068 1.00 89.31 390 LEU A C 1
ATOM 3121 O O . LEU A 1 390 ? 12.746 14.484 -16.625 1.00 89.31 390 LEU A O 1
ATOM 3125 N N . MET A 1 391 ? 12.716 12.823 -15.106 1.00 91.62 391 MET A N 1
ATOM 3126 C CA . MET A 1 391 ? 11.338 13.055 -14.679 1.00 91.62 391 MET A CA 1
ATOM 3127 C C . MET A 1 391 ? 11.176 14.414 -14.000 1.00 91.62 391 MET A C 1
ATOM 3129 O O . MET A 1 391 ? 10.244 15.136 -14.320 1.00 91.62 391 MET A O 1
ATOM 3133 N N . SER A 1 392 ? 12.093 14.805 -13.115 1.00 91.44 392 SER A N 1
ATOM 3134 C CA . SER A 1 392 ? 12.047 16.103 -12.436 1.00 91.44 392 SER A CA 1
ATOM 3135 C C . SER A 1 392 ? 12.096 17.260 -13.431 1.00 91.44 392 SER A C 1
ATOM 3137 O O . SER A 1 392 ? 11.340 18.214 -13.282 1.00 91.44 392 SER A O 1
ATOM 3139 N N . THR A 1 393 ? 12.923 17.146 -14.473 1.00 92.00 393 THR A N 1
ATOM 3140 C CA . THR A 1 393 ? 13.040 18.174 -15.512 1.00 92.00 393 THR A CA 1
ATOM 3141 C C . THR A 1 393 ? 11.785 18.234 -16.379 1.00 92.00 393 THR A C 1
ATOM 3143 O O . THR A 1 393 ? 11.225 19.306 -16.576 1.00 92.00 393 THR A O 1
ATOM 3146 N N . PHE A 1 394 ? 11.310 17.087 -16.870 1.00 93.31 394 PHE A N 1
ATOM 3147 C CA . PHE A 1 394 ? 10.136 17.037 -17.741 1.00 93.31 394 PHE A CA 1
ATOM 3148 C C . PHE A 1 394 ? 8.851 17.456 -17.013 1.00 93.31 394 PHE A C 1
ATOM 3150 O O . PHE A 1 394 ? 8.121 18.318 -17.491 1.00 93.31 394 PHE A O 1
ATOM 3157 N N . PHE A 1 395 ? 8.572 16.879 -15.843 1.00 92.69 395 PHE A N 1
ATOM 3158 C CA . PHE A 1 395 ? 7.363 17.204 -15.083 1.00 92.69 395 PHE A CA 1
ATOM 3159 C C . PHE A 1 395 ? 7.430 18.593 -14.450 1.00 92.69 395 PHE A C 1
ATOM 3161 O O . PHE A 1 395 ? 6.391 19.225 -14.334 1.00 92.69 395 PHE A O 1
ATOM 3168 N N . GLY A 1 396 ? 8.619 19.099 -14.111 1.00 91.56 396 GLY A N 1
ATOM 3169 C CA . GLY A 1 396 ? 8.772 20.477 -13.644 1.00 91.56 396 GLY A CA 1
ATOM 3170 C C . GLY A 1 396 ? 8.467 21.527 -14.718 1.00 91.56 396 GLY A C 1
ATOM 3171 O O . GLY A 1 396 ? 8.043 22.627 -14.375 1.00 91.56 396 GLY A O 1
ATOM 3172 N N . ASP A 1 397 ? 8.661 21.192 -15.998 1.00 91.81 397 ASP A N 1
ATOM 3173 C CA . ASP A 1 397 ? 8.389 22.101 -17.117 1.00 91.81 397 ASP A CA 1
ATOM 3174 C C . ASP A 1 397 ? 6.966 21.924 -17.700 1.00 91.81 397 ASP A C 1
ATOM 3176 O O . ASP A 1 397 ? 6.406 22.891 -18.211 1.00 91.81 397 ASP A O 1
ATOM 3180 N N . PHE A 1 398 ? 6.361 20.728 -17.612 1.00 92.88 398 PHE A N 1
ATOM 3181 C CA . PHE A 1 398 ? 5.077 20.410 -18.271 1.00 92.88 398 PHE A CA 1
ATOM 3182 C C . PHE A 1 398 ? 3.916 20.038 -17.336 1.00 92.88 398 PHE A C 1
ATOM 3184 O O . PHE A 1 398 ? 2.818 19.753 -17.822 1.00 92.88 398 PHE A O 1
ATOM 3191 N N . ALA A 1 399 ? 4.122 20.017 -16.019 1.00 91.00 399 ALA A N 1
ATOM 3192 C CA . ALA A 1 399 ? 3.076 19.770 -15.027 1.00 91.00 399 ALA A CA 1
ATOM 3193 C C . ALA A 1 399 ? 3.227 20.689 -13.809 1.00 91.00 399 ALA A C 1
ATOM 3195 O O . ALA A 1 399 ? 4.319 21.125 -13.458 1.00 91.00 399 ALA A O 1
ATOM 3196 N N . ASP A 1 400 ? 2.126 20.899 -13.087 1.00 85.50 400 ASP A N 1
ATOM 3197 C CA . ASP A 1 400 ? 2.161 21.456 -11.729 1.00 85.50 400 ASP A CA 1
ATOM 3198 C C . ASP A 1 400 ? 2.480 20.346 -10.710 1.00 85.50 400 ASP A C 1
ATOM 3200 O O . ASP A 1 400 ? 1.703 20.035 -9.807 1.00 85.50 400 ASP A O 1
ATOM 3204 N N . TYR A 1 401 ? 3.596 19.641 -10.927 1.00 86.81 401 TYR A N 1
ATOM 3205 C CA . TYR A 1 401 ? 4.002 18.509 -10.098 1.00 86.81 401 TYR A CA 1
ATOM 3206 C C . TYR A 1 401 ? 5.502 18.516 -9.824 1.00 86.81 401 TYR A C 1
ATOM 3208 O O . TYR A 1 401 ? 6.324 18.521 -10.739 1.00 86.81 401 TYR A O 1
ATOM 3216 N N . ASN A 1 402 ? 5.866 18.436 -8.543 1.00 85.38 402 ASN A N 1
ATOM 3217 C CA . ASN A 1 402 ? 7.260 18.368 -8.127 1.00 85.38 402 ASN A CA 1
ATOM 3218 C C . ASN A 1 402 ? 7.683 16.928 -7.798 1.00 85.38 402 ASN A C 1
ATOM 3220 O O . ASN A 1 402 ? 7.187 16.317 -6.846 1.00 85.38 402 ASN A O 1
ATOM 3224 N N . VAL A 1 403 ? 8.641 16.409 -8.567 1.00 86.81 403 VAL A N 1
ATOM 3225 C CA . VAL A 1 403 ? 9.199 15.063 -8.385 1.00 86.81 403 VAL A CA 1
ATOM 3226 C C . VAL A 1 403 ? 10.195 15.062 -7.227 1.00 86.81 403 VAL A C 1
ATOM 3228 O O . VAL A 1 403 ? 11.170 15.817 -7.216 1.00 86.81 403 VAL A O 1
ATOM 3231 N N . ARG A 1 404 ? 9.975 14.180 -6.251 1.00 85.06 404 ARG A N 1
ATOM 3232 C CA . ARG A 1 404 ? 10.823 14.051 -5.066 1.00 85.06 404 ARG A CA 1
ATOM 3233 C C . ARG A 1 404 ? 11.931 13.039 -5.361 1.00 85.06 404 ARG A C 1
ATOM 3235 O O . ARG A 1 404 ? 11.762 12.108 -6.137 1.00 85.06 404 ARG A O 1
ATOM 3242 N N . THR A 1 405 ? 13.104 13.238 -4.776 1.00 80.50 405 THR A N 1
ATOM 3243 C CA . THR A 1 405 ? 14.175 12.233 -4.822 1.00 80.50 405 THR A CA 1
ATOM 3244 C C . THR A 1 405 ? 13.860 11.093 -3.858 1.00 80.50 405 THR A C 1
ATOM 3246 O O . THR A 1 405 ? 13.316 11.356 -2.788 1.00 80.50 405 THR A O 1
ATOM 3249 N N . GLY A 1 406 ? 14.276 9.869 -4.181 1.00 80.88 406 GLY A N 1
ATOM 3250 C CA . GLY A 1 406 ? 14.150 8.713 -3.286 1.00 80.88 406 GLY A CA 1
ATOM 3251 C C . GLY A 1 406 ? 13.514 7.491 -3.948 1.00 80.88 406 GLY A C 1
ATOM 3252 O O . GLY A 1 406 ? 13.182 7.529 -5.138 1.00 80.88 406 GLY A O 1
ATOM 3253 N N . PHE A 1 407 ? 13.336 6.427 -3.160 1.00 79.94 407 PHE A N 1
ATOM 3254 C CA . PHE A 1 407 ? 12.477 5.291 -3.500 1.00 79.94 407 PHE A CA 1
ATOM 3255 C C . PHE A 1 407 ? 11.044 5.607 -3.064 1.00 79.94 407 PHE A C 1
ATOM 3257 O O . PHE A 1 407 ? 10.729 5.567 -1.880 1.00 79.94 407 PHE A O 1
ATOM 3264 N N . ASN A 1 408 ? 10.187 5.988 -4.010 1.00 84.62 408 ASN A N 1
ATOM 3265 C CA . ASN A 1 408 ? 8.788 6.303 -3.730 1.00 84.62 408 ASN A CA 1
ATOM 3266 C C . ASN A 1 408 ? 7.898 5.708 -4.827 1.00 84.62 408 ASN A C 1
ATOM 3268 O O . ASN A 1 408 ? 7.836 6.225 -5.948 1.00 84.62 408 ASN A O 1
ATOM 3272 N N . THR A 1 409 ? 7.248 4.591 -4.511 1.00 85.19 409 THR A N 1
ATOM 3273 C CA . THR A 1 409 ? 6.470 3.803 -5.474 1.00 85.19 409 THR A CA 1
ATOM 3274 C C . THR A 1 409 ? 5.142 4.466 -5.822 1.00 85.19 409 THR A C 1
ATOM 3276 O O . THR A 1 409 ? 4.776 4.486 -6.994 1.00 85.19 409 THR A O 1
ATOM 3279 N N . ASP A 1 410 ? 4.499 5.153 -4.876 1.00 81.06 410 ASP A N 1
ATOM 3280 C CA . ASP A 1 410 ? 3.300 5.957 -5.142 1.00 81.06 410 ASP A CA 1
ATOM 3281 C C . ASP A 1 410 ? 3.566 7.091 -6.136 1.00 81.06 410 ASP A C 1
ATOM 3283 O O . ASP A 1 410 ? 2.802 7.308 -7.081 1.00 81.06 410 ASP A O 1
ATOM 3287 N N . GLN A 1 411 ? 4.665 7.827 -5.949 1.00 86.00 411 GLN A N 1
ATOM 3288 C CA . GLN A 1 411 ? 5.087 8.864 -6.884 1.00 86.00 411 GLN A CA 1
ATOM 3289 C C . GLN A 1 411 ? 5.392 8.256 -8.249 1.00 86.00 411 GLN A C 1
ATOM 3291 O O . GLN A 1 411 ? 4.954 8.806 -9.261 1.00 86.00 411 GLN A O 1
ATOM 3296 N N . TYR A 1 412 ? 6.104 7.129 -8.293 1.00 91.25 412 TYR A N 1
ATOM 3297 C CA . TYR A 1 412 ? 6.353 6.431 -9.548 1.00 91.25 412 TYR A CA 1
ATOM 3298 C C . TYR A 1 412 ? 5.054 6.066 -10.267 1.00 91.25 412 TYR A C 1
ATOM 3300 O O . TYR A 1 412 ? 4.906 6.392 -11.443 1.00 91.25 412 TYR A O 1
ATOM 3308 N N . TRP A 1 413 ? 4.102 5.444 -9.572 1.00 88.00 413 TRP A N 1
ATOM 3309 C CA . TRP A 1 413 ? 2.821 5.053 -10.148 1.00 88.00 413 TRP A CA 1
ATOM 3310 C C . TRP A 1 413 ? 2.065 6.254 -10.717 1.00 88.00 413 TRP A C 1
ATOM 3312 O O . TRP A 1 413 ? 1.628 6.206 -11.867 1.00 88.00 413 TRP A O 1
ATOM 3322 N N . LYS A 1 414 ? 2.004 7.375 -9.986 1.00 85.88 414 LYS A N 1
ATOM 3323 C CA . LYS A 1 414 ? 1.380 8.620 -10.471 1.00 85.88 414 LYS A CA 1
ATOM 3324 C C . LYS A 1 414 ? 2.043 9.134 -11.750 1.00 85.88 414 LYS A C 1
ATOM 3326 O O . LYS A 1 414 ? 1.358 9.450 -12.724 1.00 85.88 414 LYS A O 1
ATOM 3331 N N . LEU A 1 415 ? 3.376 9.178 -11.775 1.00 92.12 415 LEU A N 1
ATOM 3332 C CA . LEU A 1 415 ? 4.141 9.587 -12.956 1.00 92.12 415 LEU A CA 1
ATOM 3333 C C . LEU A 1 415 ? 3.908 8.625 -14.131 1.00 92.12 415 LEU A C 1
ATOM 3335 O O . LEU A 1 415 ? 3.730 9.073 -15.265 1.00 92.12 415 LEU A O 1
ATOM 3339 N N . ASN A 1 416 ? 3.852 7.319 -13.868 1.00 93.75 416 ASN A N 1
ATOM 3340 C CA . ASN A 1 416 ? 3.607 6.289 -14.871 1.00 93.75 416 ASN A CA 1
ATOM 3341 C C . ASN A 1 416 ? 2.203 6.406 -15.485 1.00 93.75 416 ASN A C 1
ATOM 3343 O O . ASN A 1 416 ? 2.062 6.416 -16.709 1.00 93.75 416 ASN A O 1
ATOM 3347 N N . VAL A 1 417 ? 1.171 6.579 -14.653 1.00 90.62 417 VAL A N 1
ATOM 3348 C CA . VAL A 1 417 ? -0.215 6.799 -15.094 1.00 90.62 417 VAL A CA 1
ATOM 3349 C C . VAL A 1 417 ? -0.316 8.057 -15.955 1.00 90.62 417 VAL A C 1
ATOM 3351 O O . VAL A 1 417 ? -0.934 8.016 -17.020 1.00 90.62 417 VAL A O 1
ATOM 3354 N N . ALA A 1 418 ? 0.335 9.152 -15.555 1.00 91.44 418 ALA A N 1
ATOM 3355 C CA . ALA A 1 418 ? 0.356 10.388 -16.334 1.00 91.44 418 ALA A CA 1
ATOM 3356 C C . ALA A 1 418 ? 1.035 10.196 -17.700 1.00 91.44 418 ALA A C 1
ATOM 3358 O O . ALA A 1 418 ? 0.491 10.588 -18.735 1.00 91.44 418 ALA A O 1
ATOM 3359 N N . CYS A 1 419 ? 2.184 9.516 -17.728 1.00 95.19 419 CYS A N 1
ATOM 3360 C CA . CYS A 1 419 ? 2.871 9.158 -18.968 1.00 95.19 419 CYS A CA 1
ATOM 3361 C C . CYS A 1 419 ? 1.979 8.327 -19.896 1.00 95.19 419 CYS A C 1
ATOM 3363 O O . CYS A 1 419 ? 1.898 8.615 -21.089 1.00 95.19 419 CYS A O 1
ATOM 3365 N N . LYS A 1 420 ? 1.276 7.328 -19.354 1.00 93.19 420 LYS A N 1
ATOM 3366 C CA . LYS A 1 420 ? 0.390 6.451 -20.124 1.00 93.19 420 LYS A CA 1
ATOM 3367 C C . LYS A 1 420 ? -0.815 7.213 -20.685 1.00 93.19 420 LYS A C 1
ATOM 3369 O O . LYS A 1 420 ? -1.095 7.136 -21.880 1.00 93.19 420 LYS A O 1
ATOM 3374 N N . ARG A 1 421 ? -1.516 7.970 -19.834 1.00 91.00 421 ARG A N 1
ATOM 3375 C CA . ARG A 1 421 ? -2.766 8.669 -20.184 1.00 91.00 421 ARG A CA 1
ATOM 3376 C C . ARG A 1 421 ? -2.562 9.860 -21.114 1.00 91.00 421 ARG A C 1
ATOM 3378 O O . ARG A 1 421 ? -3.435 10.122 -21.936 1.00 91.00 421 ARG A O 1
ATOM 3385 N N . HIS A 1 422 ? -1.443 10.568 -20.984 1.00 92.25 422 HIS A N 1
ATOM 3386 C CA . HIS A 1 422 ? -1.163 11.761 -21.779 1.00 92.25 422 HIS A CA 1
ATOM 3387 C C . HIS A 1 422 ? -0.182 11.454 -22.910 1.00 92.25 422 HIS A C 1
ATOM 3389 O O . HIS A 1 422 ? -0.551 11.518 -24.076 1.00 92.25 422 HIS A O 1
ATOM 3395 N N . LEU A 1 423 ? 1.054 11.067 -22.584 1.00 95.56 423 LEU A N 1
ATOM 3396 C CA . LEU A 1 423 ? 2.139 10.986 -23.567 1.00 95.56 423 LEU A CA 1
ATOM 3397 C C . LEU A 1 423 ? 1.988 9.789 -24.512 1.00 95.56 423 LEU A C 1
ATOM 3399 O O . LEU A 1 423 ? 2.021 9.966 -25.730 1.00 95.56 423 LEU A O 1
ATOM 3403 N N . LEU A 1 424 ? 1.801 8.578 -23.976 1.00 96.00 424 LEU A N 1
ATOM 3404 C CA . LEU A 1 424 ? 1.658 7.372 -24.797 1.00 96.00 424 LEU A CA 1
ATOM 3405 C C . LEU A 1 424 ? 0.369 7.416 -25.625 1.00 96.00 424 LEU A C 1
ATOM 3407 O O . LEU A 1 424 ? 0.413 7.159 -26.827 1.00 96.00 424 LEU A O 1
ATOM 3411 N N . ALA A 1 425 ? -0.749 7.818 -25.015 1.00 93.81 425 ALA A N 1
ATOM 3412 C CA . ALA A 1 425 ? -2.022 7.982 -25.716 1.00 93.81 425 ALA A CA 1
ATOM 3413 C C . ALA A 1 425 ? -1.938 8.992 -26.876 1.00 93.81 425 ALA A C 1
ATOM 3415 O O . ALA A 1 425 ? -2.574 8.807 -27.915 1.00 93.81 425 ALA A O 1
ATOM 3416 N N . ASP A 1 426 ? -1.145 10.055 -26.732 1.00 95.31 426 ASP A N 1
ATOM 3417 C CA . ASP A 1 426 ? -0.896 11.005 -27.811 1.00 95.31 426 ASP A CA 1
ATOM 3418 C C . ASP A 1 426 ? 0.025 10.439 -28.897 1.00 95.31 426 ASP A C 1
ATOM 3420 O O . ASP A 1 426 ? -0.202 10.687 -30.088 1.00 95.31 426 ASP A O 1
ATOM 3424 N N . LEU A 1 427 ? 1.049 9.674 -28.521 1.00 96.44 427 LEU A N 1
ATOM 3425 C CA . LEU A 1 427 ? 1.908 8.984 -29.481 1.00 96.44 427 LEU A CA 1
ATOM 3426 C C . LEU A 1 427 ? 1.137 7.941 -30.291 1.00 96.44 427 LEU A C 1
ATOM 3428 O O . LEU A 1 427 ? 1.382 7.841 -31.492 1.00 96.44 427 LEU A O 1
ATOM 3432 N N . ASP A 1 428 ? 0.185 7.220 -29.688 1.00 96.38 428 ASP A N 1
ATOM 3433 C CA . ASP A 1 428 ? -0.656 6.223 -30.375 1.00 96.38 428 ASP A CA 1
ATOM 3434 C C . ASP A 1 428 ? -1.452 6.850 -31.539 1.00 96.38 428 ASP A C 1
ATOM 3436 O O . ASP A 1 428 ? -1.809 6.172 -32.499 1.00 96.38 428 ASP A O 1
ATOM 3440 N N . ARG A 1 429 ? -1.698 8.169 -31.511 1.00 95.62 429 ARG A N 1
ATOM 3441 C CA . ARG A 1 429 ? -2.355 8.894 -32.617 1.00 95.62 429 ARG A CA 1
ATOM 3442 C C . ARG A 1 429 ? -1.406 9.272 -33.759 1.00 95.62 429 ARG A C 1
ATOM 3444 O O . ARG A 1 429 ? -1.866 9.768 -34.785 1.00 95.62 429 ARG A O 1
ATOM 3451 N N . ARG A 1 430 ? -0.094 9.124 -33.566 1.00 95.06 430 ARG A N 1
ATOM 3452 C CA . ARG A 1 430 ? 0.961 9.663 -34.445 1.00 95.06 430 ARG A CA 1
ATOM 3453 C C . ARG A 1 430 ? 1.890 8.589 -35.004 1.00 95.06 430 ARG A C 1
ATOM 3455 O O . ARG A 1 430 ? 2.482 8.800 -36.060 1.00 95.06 430 ARG A O 1
ATOM 3462 N N . LEU A 1 431 ? 2.055 7.480 -34.291 1.00 95.06 431 LEU A N 1
ATOM 3463 C CA . LEU A 1 431 ? 2.994 6.410 -34.604 1.00 95.06 431 LEU A CA 1
ATOM 3464 C C . LEU A 1 431 ? 2.301 5.051 -34.584 1.00 95.06 431 LEU A C 1
ATOM 3466 O O . LEU A 1 431 ? 1.341 4.844 -33.846 1.00 95.06 431 LEU A O 1
ATOM 3470 N N . ASP A 1 432 ? 2.855 4.108 -35.340 1.00 92.00 432 ASP A N 1
ATOM 3471 C CA . ASP A 1 432 ? 2.431 2.714 -35.285 1.00 92.00 432 ASP A CA 1
ATOM 3472 C C . ASP A 1 432 ? 3.069 2.028 -34.071 1.00 92.00 432 ASP A C 1
ATOM 3474 O O . ASP A 1 432 ? 4.293 1.907 -33.984 1.00 92.00 432 ASP A O 1
ATOM 3478 N N . ASN A 1 433 ? 2.224 1.567 -33.144 1.00 91.56 433 ASN A N 1
ATOM 3479 C CA . ASN A 1 433 ? 2.605 0.801 -31.952 1.00 91.56 433 ASN A CA 1
ATOM 3480 C C . ASN A 1 433 ? 3.731 1.438 -31.098 1.00 91.56 433 ASN A C 1
ATOM 3482 O O . ASN A 1 433 ? 4.757 0.792 -30.850 1.00 91.56 433 ASN A O 1
ATOM 3486 N N . PRO A 1 434 ? 3.583 2.698 -30.646 1.00 96.12 434 PRO A N 1
ATOM 3487 C CA . PRO A 1 434 ? 4.534 3.298 -29.724 1.00 96.12 434 PRO A CA 1
ATOM 3488 C C . PRO A 1 434 ? 4.518 2.597 -28.361 1.00 96.12 434 PRO A C 1
ATOM 3490 O O . PRO A 1 434 ? 3.602 1.852 -28.007 1.00 96.12 434 PRO A O 1
ATOM 3493 N N . THR A 1 435 ? 5.566 2.837 -27.584 1.00 97.12 435 THR A N 1
ATOM 3494 C CA . THR A 1 435 ? 5.796 2.215 -26.275 1.00 97.12 435 THR A CA 1
ATOM 3495 C C . THR A 1 435 ? 6.286 3.247 -25.261 1.00 97.12 435 THR A C 1
ATOM 3497 O O . THR A 1 435 ? 6.694 4.351 -25.615 1.00 97.12 435 THR A O 1
ATOM 3500 N N . MET A 1 436 ? 6.315 2.892 -23.983 1.00 97.06 436 MET A N 1
ATOM 3501 C CA . MET A 1 436 ? 6.909 3.700 -22.918 1.00 97.06 436 MET A CA 1
ATOM 3502 C C . MET A 1 436 ? 8.425 3.903 -23.094 1.00 97.06 436 MET A C 1
ATOM 3504 O O . MET A 1 436 ? 8.984 4.852 -22.549 1.00 97.06 436 MET A O 1
ATOM 3508 N N . LEU A 1 437 ? 9.093 3.098 -23.930 1.00 95.88 437 LEU A N 1
ATOM 3509 C CA . LEU A 1 437 ? 10.465 3.365 -24.387 1.00 95.88 437 LEU A CA 1
ATOM 3510 C C . LEU A 1 437 ? 10.554 4.631 -25.253 1.00 95.88 437 LEU A C 1
ATOM 3512 O O . LEU A 1 437 ? 11.556 5.350 -25.208 1.00 95.88 437 LEU A O 1
ATOM 3516 N N . ASP A 1 438 ? 9.503 4.929 -26.015 1.00 95.88 438 ASP A N 1
ATOM 3517 C CA . ASP A 1 438 ? 9.401 6.152 -26.809 1.00 95.88 438 ASP A CA 1
ATOM 3518 C C . ASP A 1 438 ? 9.178 7.356 -25.894 1.00 95.88 438 ASP A C 1
ATOM 3520 O O . ASP A 1 438 ? 9.887 8.354 -26.009 1.00 95.88 438 ASP A O 1
ATOM 3524 N N . VAL A 1 439 ? 8.281 7.216 -24.911 1.00 96.31 439 VAL A N 1
ATOM 3525 C CA . VAL A 1 439 ? 8.065 8.217 -23.853 1.00 96.31 439 VAL A CA 1
ATOM 3526 C C . VAL A 1 439 ? 9.366 8.511 -23.098 1.00 96.31 439 VAL A C 1
ATOM 3528 O O . VAL A 1 439 ? 9.743 9.672 -22.945 1.00 96.31 439 VAL A O 1
ATOM 3531 N N . HIS A 1 440 ? 10.109 7.474 -22.703 1.00 94.81 440 HIS A N 1
ATOM 3532 C CA . HIS A 1 440 ? 11.421 7.638 -22.079 1.00 94.81 440 HIS A CA 1
ATOM 3533 C C . HIS A 1 440 ? 12.409 8.371 -23.002 1.00 94.81 440 HIS A C 1
ATOM 3535 O O . HIS A 1 440 ? 13.146 9.239 -22.544 1.00 94.81 440 HIS A O 1
ATOM 3541 N N . THR A 1 441 ? 12.417 8.068 -24.305 1.00 93.00 441 THR A N 1
ATOM 3542 C CA . THR A 1 441 ? 13.272 8.765 -25.284 1.00 93.00 441 THR A CA 1
ATOM 3543 C C . THR A 1 441 ? 12.939 10.251 -25.370 1.00 93.00 441 THR A C 1
ATOM 3545 O O . THR A 1 441 ? 13.848 11.077 -25.427 1.00 93.00 441 THR A O 1
ATOM 3548 N N . ILE A 1 442 ? 11.651 10.600 -25.325 1.00 93.44 442 ILE A N 1
ATOM 3549 C CA . ILE A 1 442 ? 11.213 11.996 -25.322 1.00 93.44 442 ILE A CA 1
ATOM 3550 C C . ILE A 1 442 ? 11.781 12.737 -24.115 1.00 93.44 442 ILE A C 1
ATOM 3552 O O . ILE A 1 442 ? 12.394 13.789 -24.280 1.00 93.44 442 ILE A O 1
ATOM 3556 N N . MET A 1 443 ? 11.632 12.163 -22.920 1.00 92.75 443 MET A N 1
ATOM 3557 C CA . MET A 1 443 ? 12.168 12.748 -21.688 1.00 92.75 443 MET A CA 1
ATOM 3558 C C . MET A 1 443 ? 13.697 12.826 -21.701 1.00 92.75 443 MET A C 1
ATOM 3560 O O . MET A 1 443 ? 14.267 13.817 -21.256 1.00 92.75 443 MET A O 1
ATOM 3564 N N . TYR A 1 444 ? 14.363 11.797 -22.229 1.00 89.50 444 TYR A N 1
ATOM 3565 C CA . TYR A 1 444 ? 15.820 11.724 -22.295 1.00 89.50 444 TYR A CA 1
ATOM 3566 C C . TYR A 1 444 ? 16.423 12.802 -23.200 1.00 89.50 444 TYR A C 1
ATOM 3568 O O . TYR A 1 444 ? 17.340 13.503 -22.783 1.00 89.50 444 TYR A O 1
ATOM 3576 N N . VAL A 1 445 ? 15.886 12.969 -24.412 1.00 88.50 445 VAL A N 1
ATOM 3577 C CA . VAL A 1 445 ? 16.344 14.001 -25.357 1.00 88.50 445 VAL A CA 1
ATOM 3578 C C . VAL A 1 445 ? 15.950 15.406 -24.884 1.00 88.50 445 VAL A C 1
ATOM 3580 O O . VAL A 1 445 ? 16.670 16.367 -25.151 1.00 88.50 445 VAL A O 1
ATOM 3583 N N . TYR A 1 446 ? 14.818 15.538 -24.181 1.00 87.38 446 TYR A N 1
ATOM 3584 C CA . TYR A 1 446 ? 14.375 16.813 -23.612 1.00 87.38 446 TYR A CA 1
ATOM 3585 C C . TYR A 1 446 ? 15.272 17.315 -22.474 1.00 87.38 446 TYR A C 1
ATOM 3587 O O . TYR A 1 446 ? 15.471 18.522 -22.346 1.00 87.38 446 TYR A O 1
ATOM 3595 N N . ASP A 1 447 ? 15.790 16.415 -21.633 1.00 82.62 447 ASP A N 1
ATOM 3596 C CA . ASP A 1 447 ? 16.536 16.781 -20.428 1.00 82.62 447 ASP A CA 1
ATOM 3597 C C . ASP A 1 447 ? 17.674 17.772 -20.724 1.00 82.62 447 ASP A C 1
ATOM 3599 O O . ASP A 1 447 ? 18.459 17.600 -21.658 1.00 82.62 447 ASP A O 1
ATOM 3603 N N . ARG A 1 448 ? 17.779 18.831 -19.907 1.00 59.19 448 ARG A N 1
ATOM 3604 C CA . ARG A 1 448 ? 18.602 20.024 -20.198 1.00 59.19 448 ARG A CA 1
ATOM 3605 C C . ARG A 1 448 ? 20.090 19.723 -20.376 1.00 59.19 448 ARG A C 1
ATOM 3607 O O . ARG A 1 448 ? 20.774 20.431 -21.107 1.00 59.19 448 ARG A O 1
ATOM 3614 N N . LYS A 1 449 ? 20.597 18.639 -19.776 1.00 56.47 449 LYS A N 1
ATOM 3615 C CA . LYS A 1 449 ? 21.975 18.168 -20.009 1.00 56.47 449 LYS A CA 1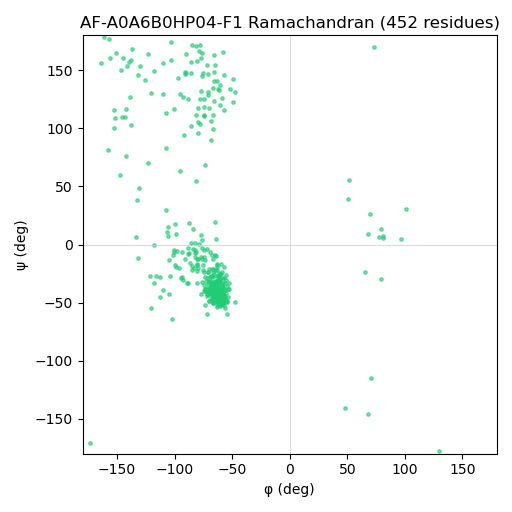
ATOM 3616 C C . LYS A 1 449 ? 22.237 17.734 -21.455 1.00 56.47 449 LYS A C 1
ATOM 3618 O O . LYS A 1 449 ? 23.395 17.718 -21.862 1.00 56.47 449 LYS A O 1
ATOM 3623 N N . TYR A 1 450 ? 21.191 17.394 -22.200 1.00 53.31 450 TYR A N 1
ATOM 3624 C CA . TYR A 1 450 ? 21.236 16.939 -23.588 1.00 53.31 450 TYR A CA 1
ATOM 3625 C C . TYR A 1 450 ? 20.596 17.953 -24.549 1.00 53.31 450 TYR A C 1
ATOM 3627 O O . TYR A 1 450 ? 21.046 18.085 -25.686 1.00 53.31 450 TYR A O 1
ATOM 3635 N N . ALA A 1 451 ? 19.629 18.756 -24.091 1.00 47.31 451 ALA A N 1
ATOM 3636 C CA . ALA A 1 451 ? 19.056 19.834 -24.895 1.00 47.31 451 ALA A CA 1
ATOM 3637 C C . ALA A 1 451 ? 20.038 20.997 -25.159 1.00 47.31 451 ALA A C 1
ATOM 3639 O O . ALA A 1 451 ? 20.003 21.553 -26.261 1.00 47.31 451 ALA A O 1
ATOM 3640 N N . ASP A 1 452 ? 20.937 21.308 -24.217 1.00 42.53 452 ASP A N 1
ATOM 3641 C CA . ASP A 1 452 ? 21.896 22.426 -24.307 1.00 42.53 452 ASP A CA 1
ATOM 3642 C C . ASP A 1 452 ? 23.317 21.993 -24.729 1.00 42.53 452 ASP A C 1
ATOM 3644 O O . ASP A 1 452 ? 24.285 22.733 -24.560 1.00 42.53 452 ASP A O 1
ATOM 3648 N N . GLY A 1 453 ? 23.464 20.793 -25.300 1.00 38.50 453 GLY A N 1
ATOM 3649 C CA . GLY A 1 453 ? 24.718 20.311 -25.880 1.00 38.50 453 GLY A CA 1
ATOM 3650 C C . GLY A 1 453 ? 25.066 20.986 -27.212 1.00 38.50 453 GLY A C 1
ATOM 3651 O O . GLY A 1 453 ? 25.021 20.329 -28.248 1.00 38.50 453 GLY A O 1
ATOM 3652 N N . ASN A 1 454 ? 25.396 22.282 -27.174 1.00 33.69 454 ASN A N 1
ATOM 3653 C CA . ASN A 1 454 ? 26.234 22.996 -28.149 1.00 33.69 454 ASN A CA 1
ATOM 3654 C C . ASN A 1 454 ? 27.000 24.135 -27.470 1.00 33.69 454 ASN A C 1
ATOM 3656 O O . ASN A 1 454 ? 26.339 25.086 -26.993 1.00 33.69 454 ASN A O 1
#

Sequence (454 aa):
MTYHSVGPRQIALLEAWADHIQSANSGPGFDLTDENRTHRTQGRAESFLGDPTENRFRELWSYETLADAVIGGPDIVLNQFEDAEHIAETIEEIRTATNYDPTWESTFPVDTAVWELYGRLHPESAPILYSECTRGLNDLGFSNPGSYAEAEETWQEFNCTYDEHVGHATLGTDHEVSHNHEMSEFLGFIATQDDETIEETLLNDEYRPIRGWREAWPVASDISLSEYESHLNGYAKAKQDGGLKWDGADDLWNKGHVEVWKDEYRKHVETVVKPKYDLTAIDSDEVEPLLDDLTESMSASSPVPAYMLGGRQGGILWSGFKKRSLEDPEVAASVLSYLFNDDDHVNLRLDRFGSFYGDLDDGGGQLLSLATILLTFVYPREYVLYRWGLMSTFFGDFADYNVRTGFNTDQYWKLNVACKRHLLADLDRRLDNPTMLDVHTIMYVYDRKYADGN